Protein AF-A0A7S2QDA2-F1 (afdb_monomer_lite)

Structure (mmCIF, N/CA/C/O backbone):
data_AF-A0A7S2QDA2-F1
#
_entry.id   AF-A0A7S2QDA2-F1
#
loop_
_atom_site.group_PDB
_atom_site.id
_atom_site.type_symbol
_atom_site.label_atom_id
_atom_site.label_alt_id
_atom_site.label_comp_id
_atom_site.label_asym_id
_atom_site.label_entity_id
_atom_site.label_seq_id
_atom_site.pdbx_PDB_ins_code
_atom_site.Cartn_x
_atom_site.Cartn_y
_atom_site.Cartn_z
_atom_site.occupancy
_atom_site.B_iso_or_equiv
_atom_site.auth_seq_id
_atom_site.auth_comp_id
_atom_site.auth_asym_id
_atom_site.auth_atom_id
_atom_site.pdbx_PDB_model_num
ATOM 1 N N . ARG A 1 1 ? 34.054 18.603 -38.030 1.00 47.03 1 ARG A N 1
ATOM 2 C CA . ARG A 1 1 ? 33.113 19.310 -37.121 1.00 47.03 1 ARG A CA 1
ATOM 3 C C . ARG A 1 1 ? 31.667 19.109 -37.572 1.00 47.03 1 ARG A C 1
ATOM 5 O O . ARG A 1 1 ? 30.880 18.677 -36.747 1.00 47.03 1 ARG A O 1
ATOM 12 N N . GLU A 1 2 ? 31.343 19.300 -38.853 1.00 44.47 2 GLU A N 1
ATOM 13 C CA . GLU A 1 2 ? 29.980 19.136 -39.406 1.00 44.47 2 GLU A CA 1
ATOM 14 C C . GLU A 1 2 ? 29.338 17.766 -39.117 1.00 44.47 2 GLU A C 1
ATOM 16 O O . GLU A 1 2 ? 28.218 17.726 -38.621 1.00 44.47 2 GLU A O 1
ATOM 21 N N . ALA A 1 3 ? 30.071 16.656 -39.277 1.00 38.50 3 ALA A N 1
ATOM 22 C CA . ALA A 1 3 ? 29.566 15.312 -38.950 1.00 38.50 3 ALA A CA 1
ATOM 23 C C . ALA A 1 3 ? 29.059 15.155 -37.496 1.00 38.50 3 ALA A C 1
ATOM 25 O O . ALA A 1 3 ? 28.155 14.369 -37.241 1.00 38.50 3 ALA A O 1
ATOM 26 N N . CYS A 1 4 ? 29.596 15.926 -36.542 1.00 41.22 4 CYS A N 1
ATOM 27 C CA . CYS A 1 4 ? 29.153 15.895 -35.143 1.00 41.22 4 CYS A CA 1
ATOM 28 C C . CYS A 1 4 ? 27.865 16.719 -34.921 1.00 41.22 4 CYS A C 1
ATOM 30 O O . CYS A 1 4 ? 27.084 16.422 -34.022 1.00 41.22 4 CYS A O 1
ATOM 32 N N . GLY A 1 5 ? 27.617 17.728 -35.765 1.00 39.97 5 GLY A N 1
ATOM 33 C CA . GLY A 1 5 ? 26.364 18.488 -35.773 1.00 39.97 5 GLY A CA 1
ATOM 34 C C . GLY A 1 5 ? 25.197 17.670 -36.326 1.00 39.97 5 GLY A C 1
ATOM 35 O O . GLY A 1 5 ? 24.131 17.656 -35.719 1.00 39.97 5 GLY A O 1
ATOM 36 N N . VAL A 1 6 ? 25.430 16.919 -37.410 1.00 43.25 6 VAL A N 1
ATOM 37 C CA . VAL A 1 6 ? 24.419 16.027 -38.006 1.00 43.25 6 VAL A CA 1
ATOM 38 C C . VAL A 1 6 ? 24.000 14.933 -37.019 1.00 43.25 6 VAL A C 1
ATOM 40 O O . VAL A 1 6 ? 22.810 14.725 -36.827 1.00 43.25 6 VAL A O 1
ATOM 43 N N . VAL A 1 7 ? 24.951 14.297 -36.320 1.00 42.03 7 VAL A N 1
ATOM 44 C CA . VAL A 1 7 ? 24.638 13.277 -35.298 1.00 42.03 7 VAL A CA 1
ATOM 45 C C . VAL A 1 7 ? 23.839 13.858 -34.124 1.00 42.03 7 VAL A C 1
ATOM 47 O O . VAL A 1 7 ? 22.925 13.192 -33.642 1.00 42.03 7 VAL A O 1
ATOM 50 N N . ARG A 1 8 ? 24.124 15.096 -33.687 1.00 45.19 8 ARG A N 1
ATOM 51 C CA . ARG A 1 8 ? 23.300 15.786 -32.677 1.00 45.19 8 ARG A CA 1
ATOM 52 C C . ARG A 1 8 ? 21.882 16.042 -33.179 1.00 45.19 8 ARG A C 1
ATOM 54 O O . ARG A 1 8 ? 20.952 15.558 -32.555 1.00 45.19 8 ARG A O 1
ATOM 61 N N . GLN A 1 9 ? 21.712 16.675 -34.342 1.00 42.31 9 GLN A N 1
ATOM 62 C CA . GLN A 1 9 ? 20.375 16.917 -34.901 1.00 42.31 9 GLN A CA 1
ATOM 63 C C . GLN A 1 9 ? 19.578 15.623 -35.114 1.00 42.31 9 GLN A C 1
ATOM 65 O O . GLN A 1 9 ? 18.386 15.593 -34.826 1.00 42.31 9 GLN A O 1
ATOM 70 N N . SER A 1 10 ? 20.212 14.540 -35.577 1.00 40.84 10 SER A N 1
ATOM 71 C CA . SER A 1 10 ? 19.545 13.238 -35.702 1.00 40.84 10 SER A CA 1
ATOM 72 C C . SER A 1 10 ? 19.107 12.675 -34.350 1.00 40.84 10 SER A C 1
ATOM 74 O O . SER A 1 10 ? 18.025 12.104 -34.263 1.00 40.84 10 SER A O 1
ATOM 76 N N . ARG A 1 11 ? 19.912 12.849 -33.295 1.00 45.03 11 ARG A N 1
ATOM 77 C CA . ARG A 1 11 ? 19.558 12.440 -31.931 1.00 45.03 11 ARG A CA 1
ATOM 78 C C . ARG A 1 11 ? 18.408 13.282 -31.372 1.00 45.03 11 ARG A C 1
ATOM 80 O O . ARG A 1 11 ? 17.447 12.703 -30.886 1.00 45.03 11 ARG A O 1
ATOM 87 N N . ASP A 1 12 ? 18.472 14.605 -31.495 1.00 47.41 12 ASP A N 1
ATOM 88 C CA . ASP A 1 12 ? 17.445 15.518 -30.979 1.00 47.41 12 ASP A CA 1
ATOM 89 C C . ASP A 1 12 ? 16.082 15.254 -31.662 1.00 47.41 12 ASP A C 1
ATOM 91 O O . ASP A 1 12 ? 15.042 15.208 -31.009 1.00 47.41 12 ASP A O 1
ATOM 95 N N . VAL A 1 13 ? 16.081 14.986 -32.977 1.00 49.34 13 VAL A N 1
ATOM 96 C CA . VAL A 1 13 ? 14.873 14.597 -33.732 1.00 49.34 13 VAL A CA 1
ATOM 97 C C . VAL A 1 13 ? 14.333 13.230 -33.294 1.00 49.34 13 VAL A C 1
ATOM 99 O O . VAL A 1 13 ? 13.116 13.060 -33.213 1.00 49.34 13 VAL A O 1
ATOM 102 N N . LEU A 1 14 ? 15.203 12.263 -32.982 1.00 44.19 14 LEU A N 1
ATOM 103 C CA . LEU A 1 14 ? 14.794 10.956 -32.453 1.00 44.19 14 LEU A CA 1
ATOM 104 C C . LEU A 1 14 ? 14.222 11.055 -31.030 1.00 44.19 14 LEU A C 1
ATOM 106 O O . LEU A 1 14 ? 13.221 10.403 -30.750 1.00 44.19 14 LEU A O 1
ATOM 110 N N . GLU A 1 15 ? 14.801 11.884 -30.157 1.00 46.81 15 GLU A N 1
ATOM 111 C CA . GLU A 1 15 ? 14.278 12.139 -28.806 1.00 46.81 15 GLU A CA 1
ATOM 112 C C . GLU A 1 15 ? 12.893 12.809 -28.856 1.00 46.81 15 GLU A C 1
ATOM 114 O O . GLU A 1 15 ? 11.975 12.377 -28.157 1.00 46.81 15 GLU A O 1
ATOM 119 N N . VAL A 1 16 ? 12.695 13.795 -29.741 1.00 51.66 16 VAL A N 1
ATOM 120 C CA . VAL A 1 16 ? 11.381 14.432 -29.950 1.00 51.66 16 VAL A CA 1
ATOM 121 C C . VAL A 1 16 ? 10.356 13.436 -30.504 1.00 51.66 16 VAL A C 1
ATOM 123 O O . VAL A 1 16 ? 9.250 13.348 -29.972 1.00 51.66 16 VAL A O 1
ATOM 126 N N . ALA A 1 17 ? 10.714 12.644 -31.522 1.00 41.62 17 ALA A N 1
ATOM 127 C CA . ALA A 1 17 ? 9.812 11.651 -32.109 1.00 41.62 17 ALA A CA 1
ATOM 128 C C . ALA A 1 17 ? 9.430 10.537 -31.115 1.00 41.62 17 ALA A C 1
ATOM 130 O O . ALA A 1 17 ? 8.267 10.137 -31.056 1.00 41.62 17 ALA A O 1
ATOM 131 N N . ALA A 1 18 ? 10.380 10.072 -30.295 1.00 44.12 18 ALA A N 1
ATOM 132 C CA . ALA A 1 18 ? 10.108 9.138 -29.205 1.00 44.12 18 ALA A CA 1
ATOM 133 C C . ALA A 1 18 ? 9.178 9.761 -28.150 1.00 44.12 18 ALA A C 1
ATOM 135 O O . ALA A 1 18 ? 8.231 9.113 -27.710 1.00 44.12 18 ALA A O 1
ATOM 136 N N . GLY A 1 19 ? 9.383 11.037 -27.802 1.00 43.41 19 GLY A N 1
ATOM 137 C CA . GLY A 1 19 ? 8.509 11.780 -26.893 1.00 43.41 19 GLY A CA 1
ATOM 138 C C . GLY A 1 19 ? 7.074 11.946 -27.409 1.00 43.41 19 GLY A C 1
ATOM 139 O O . GLY A 1 19 ? 6.130 11.846 -26.626 1.00 43.41 19 GLY A O 1
ATOM 140 N N . GLU A 1 20 ? 6.872 12.164 -28.711 1.00 47.00 20 GLU A N 1
ATOM 141 C CA . GLU A 1 20 ? 5.525 12.227 -29.301 1.00 47.00 20 GLU A CA 1
ATOM 142 C C . GLU A 1 20 ? 4.856 10.849 -29.386 1.00 47.00 20 GLU A C 1
ATOM 144 O O . GLU A 1 20 ? 3.673 10.728 -29.066 1.00 47.00 20 GLU A O 1
ATOM 149 N N . LEU A 1 21 ? 5.607 9.792 -29.718 1.00 45.00 21 LEU A N 1
ATOM 150 C CA . LEU A 1 21 ? 5.112 8.411 -29.677 1.00 45.00 21 LEU A CA 1
ATOM 151 C C . LEU A 1 21 ? 4.727 7.981 -28.251 1.00 45.00 21 LEU A C 1
ATOM 153 O O . LEU A 1 21 ? 3.667 7.384 -28.067 1.00 45.00 21 LEU A O 1
ATOM 157 N N . ALA A 1 22 ? 5.521 8.343 -27.240 1.00 48.03 22 ALA A N 1
ATOM 158 C CA . ALA A 1 22 ? 5.225 8.098 -25.829 1.00 48.03 22 ALA A CA 1
ATOM 159 C C . ALA A 1 22 ? 3.963 8.841 -25.357 1.00 48.03 22 ALA A C 1
ATOM 161 O O . ALA A 1 22 ? 3.112 8.251 -24.688 1.00 48.03 22 ALA A O 1
ATOM 162 N N . LYS A 1 23 ? 3.780 10.106 -25.766 1.00 46.78 23 LYS A N 1
ATOM 163 C CA . LYS A 1 23 ? 2.542 10.870 -25.517 1.00 46.78 23 LYS A CA 1
ATOM 164 C C . LYS A 1 23 ? 1.334 10.240 -26.211 1.00 46.78 23 LYS A C 1
ATOM 166 O O . LYS A 1 23 ? 0.280 10.120 -25.593 1.00 46.78 23 LYS A O 1
ATOM 171 N N . GLY A 1 24 ? 1.486 9.803 -27.462 1.00 42.00 24 GLY A N 1
ATOM 172 C CA . GLY A 1 24 ? 0.439 9.117 -28.220 1.00 42.00 24 GLY A CA 1
ATOM 173 C C . GLY A 1 24 ? 0.021 7.797 -27.569 1.00 42.00 24 GLY A C 1
ATOM 174 O O . GLY A 1 24 ? -1.163 7.581 -27.326 1.00 42.00 24 GLY A O 1
ATOM 175 N N . ALA A 1 25 ? 0.985 6.951 -27.208 1.00 47.69 25 ALA A N 1
ATOM 176 C CA . ALA A 1 25 ? 0.740 5.688 -26.515 1.00 47.69 25 ALA A CA 1
ATOM 177 C C . ALA A 1 25 ? 0.133 5.895 -25.117 1.00 47.69 25 ALA A C 1
ATOM 179 O O . ALA A 1 25 ? -0.832 5.219 -24.771 1.00 47.69 25 ALA A O 1
ATOM 180 N N . THR A 1 26 ? 0.616 6.879 -24.349 1.00 45.94 26 THR A N 1
ATOM 181 C CA . THR A 1 26 ? 0.016 7.266 -23.060 1.00 45.94 26 THR A CA 1
ATOM 182 C C . THR A 1 26 ? -1.425 7.746 -23.236 1.00 45.94 26 THR A C 1
ATOM 184 O O . THR A 1 26 ? -2.301 7.332 -22.482 1.00 45.94 26 THR A O 1
ATOM 187 N N . SER A 1 27 ? -1.710 8.557 -24.259 1.00 46.69 27 SER A N 1
ATOM 188 C CA . SER A 1 27 ? -3.068 9.021 -24.565 1.00 46.69 27 SER A CA 1
ATOM 189 C C . SER A 1 27 ? -3.994 7.873 -24.980 1.00 46.69 27 SER A C 1
ATOM 191 O O . SER A 1 27 ? -5.127 7.813 -24.510 1.00 46.69 27 SER A O 1
ATOM 193 N N . VAL A 1 28 ? -3.516 6.920 -25.789 1.00 46.09 28 VAL A N 1
ATOM 194 C CA . VAL A 1 28 ? -4.271 5.711 -26.170 1.00 46.09 28 VAL A CA 1
ATOM 195 C C . VAL A 1 28 ? -4.522 4.805 -24.960 1.00 46.09 28 VAL A C 1
ATOM 197 O O . VAL A 1 28 ? -5.645 4.336 -24.790 1.00 46.09 28 VAL A O 1
ATOM 200 N N . ALA A 1 29 ? -3.533 4.613 -24.083 1.00 48.75 29 ALA A N 1
ATOM 201 C CA . ALA A 1 29 ? -3.694 3.861 -22.839 1.00 48.75 29 ALA A CA 1
ATOM 202 C C . ALA A 1 29 ? -4.694 4.538 -21.883 1.00 48.75 29 ALA A C 1
ATOM 204 O O . ALA A 1 29 ? -5.545 3.864 -21.309 1.00 48.75 29 ALA A O 1
ATOM 205 N N . GLN A 1 30 ? -4.665 5.870 -21.772 1.00 47.03 30 GLN A N 1
ATOM 206 C CA . GLN A 1 30 ? -5.647 6.647 -21.008 1.00 47.03 30 GLN A CA 1
ATOM 207 C C . GLN A 1 30 ? -7.056 6.576 -21.621 1.00 47.03 30 GLN A C 1
ATOM 209 O O . GLN A 1 30 ? -8.030 6.463 -20.885 1.00 47.03 30 GLN A O 1
ATOM 214 N N . LEU A 1 31 ? -7.187 6.587 -22.952 1.00 43.34 31 LEU A N 1
ATOM 215 C CA . LEU A 1 31 ? -8.464 6.414 -23.662 1.00 43.34 31 LEU A CA 1
ATOM 216 C C . LEU A 1 31 ? -9.030 4.991 -23.546 1.00 43.34 31 LEU A C 1
ATOM 218 O O . LEU A 1 31 ? -10.250 4.826 -23.540 1.00 43.34 31 LEU A O 1
ATOM 222 N N . ALA A 1 32 ? -8.168 3.978 -23.436 1.00 41.44 32 ALA A N 1
ATOM 223 C CA . ALA A 1 32 ? -8.565 2.609 -23.121 1.00 41.44 32 ALA A CA 1
ATOM 224 C C . ALA A 1 32 ? -9.021 2.489 -21.653 1.00 41.44 32 ALA A C 1
ATOM 226 O O . ALA A 1 32 ? -10.131 2.029 -21.397 1.00 41.44 32 ALA A O 1
ATOM 227 N N . ALA A 1 33 ? -8.230 3.010 -20.708 1.00 40.22 33 ALA A N 1
ATOM 228 C CA . ALA A 1 33 ? -8.544 3.034 -19.274 1.00 40.22 33 ALA A CA 1
ATOM 229 C C . ALA A 1 33 ? -9.731 3.948 -18.898 1.00 40.22 33 ALA A C 1
ATOM 231 O O . ALA A 1 33 ? -10.261 3.856 -17.797 1.00 40.22 33 ALA A O 1
ATOM 232 N N . ALA A 1 34 ? -10.173 4.834 -19.796 1.00 40.31 34 ALA A N 1
ATOM 233 C CA . ALA A 1 34 ? -11.379 5.646 -19.617 1.00 40.31 34 ALA A CA 1
ATOM 234 C C . ALA A 1 34 ? -12.679 4.922 -20.026 1.00 40.31 34 ALA A C 1
ATOM 236 O O . ALA A 1 34 ? -13.766 5.443 -19.776 1.00 40.31 34 ALA A O 1
ATOM 237 N N . LYS A 1 35 ? -12.588 3.756 -20.682 1.00 38.72 35 LYS A N 1
ATOM 238 C CA . LYS A 1 35 ? -13.747 2.932 -21.082 1.00 38.72 35 LYS A CA 1
ATOM 239 C C . LYS A 1 35 ? -14.002 1.729 -20.179 1.00 38.72 35 LYS A C 1
ATOM 241 O O . LYS A 1 35 ? -15.100 1.188 -20.225 1.00 38.72 35 LYS A O 1
ATOM 246 N N . ASP A 1 36 ? -13.005 1.339 -19.400 1.00 40.16 36 ASP A N 1
ATOM 247 C CA . ASP A 1 36 ? -13.049 0.251 -18.430 1.00 40.16 36 ASP A CA 1
ATOM 248 C C . ASP A 1 36 ? -12.462 0.839 -17.132 1.00 40.16 36 ASP A C 1
ATOM 250 O O . ASP A 1 36 ? -11.249 1.077 -17.097 1.00 40.16 36 ASP A O 1
ATOM 254 N N . PRO A 1 37 ? -13.275 1.207 -16.114 1.00 40.31 37 PRO A N 1
ATOM 255 C CA . PRO A 1 37 ? -12.730 1.705 -14.850 1.00 40.31 37 PRO A CA 1
ATOM 256 C C . PRO A 1 37 ? -11.805 0.619 -14.313 1.00 40.31 37 PRO A C 1
ATOM 258 O O . PRO A 1 37 ? -12.241 -0.517 -14.272 1.00 40.31 37 PRO A O 1
ATOM 261 N N . ILE A 1 38 ? -10.550 0.938 -13.971 1.00 50.84 38 ILE A N 1
ATOM 262 C CA . ILE A 1 38 ? -9.452 -0.042 -13.832 1.00 50.84 38 ILE A CA 1
ATOM 263 C C . ILE A 1 38 ? -9.875 -1.242 -12.955 1.00 50.84 38 ILE A C 1
ATOM 265 O O . ILE A 1 38 ? -9.796 -1.208 -11.726 1.00 50.84 38 ILE A O 1
ATOM 269 N N . ALA A 1 39 ? -10.369 -2.298 -13.620 1.00 43.38 39 ALA A N 1
ATOM 270 C CA . ALA A 1 39 ? -11.356 -3.239 -13.061 1.00 43.38 39 ALA A CA 1
ATOM 271 C C . ALA A 1 39 ? -10.704 -4.386 -12.286 1.00 43.38 39 ALA A C 1
ATOM 273 O O . ALA A 1 39 ? -11.070 -5.548 -12.398 1.00 43.38 39 ALA A O 1
ATOM 274 N N . TRP A 1 40 ? -9.646 -4.041 -11.567 1.00 58.22 40 TRP A N 1
ATOM 275 C CA . TRP A 1 40 ? -9.089 -4.841 -10.492 1.00 58.22 40 TRP A CA 1
ATOM 276 C C . TRP A 1 40 ? -9.109 -4.068 -9.159 1.00 58.22 40 TRP A C 1
ATOM 278 O O . TRP A 1 40 ? -8.966 -4.670 -8.105 1.00 58.22 40 TRP A O 1
ATOM 288 N N . LEU A 1 41 ? -9.349 -2.745 -9.171 1.00 46.25 41 LEU A N 1
ATOM 289 C CA . LEU A 1 41 ? -9.654 -1.950 -7.968 1.00 46.25 41 LEU A CA 1
ATOM 290 C C . LEU A 1 41 ? -11.049 -2.229 -7.420 1.00 46.25 41 LEU A C 1
ATOM 292 O O . LEU A 1 41 ? -11.222 -2.364 -6.210 1.00 46.25 41 LEU A O 1
ATOM 296 N N . ALA A 1 42 ? -12.031 -2.306 -8.319 1.00 41.34 42 ALA A N 1
ATOM 297 C CA . ALA A 1 42 ? -13.211 -3.096 -8.043 1.00 41.34 42 ALA A CA 1
ATOM 298 C C . ALA A 1 42 ? -12.720 -4.544 -7.996 1.00 41.34 42 ALA A C 1
ATOM 300 O O . ALA A 1 42 ? -12.276 -5.078 -9.014 1.00 41.34 42 ALA A O 1
ATOM 301 N N . GLY A 1 43 ? -12.752 -5.154 -6.811 1.00 44.72 43 GLY A N 1
ATOM 302 C CA . GLY A 1 43 ? -12.981 -6.587 -6.801 1.00 44.72 43 GLY A CA 1
ATOM 303 C C . GLY A 1 43 ? -14.338 -6.781 -7.463 1.00 44.72 43 GLY A C 1
ATOM 304 O O . GLY A 1 43 ? -15.283 -6.087 -7.092 1.00 44.72 43 GLY A O 1
ATOM 305 N N . ASP A 1 44 ? -14.417 -7.648 -8.468 1.00 39.34 44 ASP A N 1
ATOM 306 C CA . ASP A 1 44 ? -15.713 -8.143 -8.912 1.00 39.34 44 ASP A CA 1
ATOM 307 C C . ASP A 1 44 ? -16.314 -8.851 -7.680 1.00 39.34 44 ASP A C 1
ATOM 309 O O . ASP A 1 44 ? -15.868 -9.932 -7.300 1.00 39.34 44 ASP A O 1
ATOM 313 N N . ASP A 1 45 ? -17.238 -8.176 -6.983 1.00 34.94 45 ASP A N 1
ATOM 314 C CA . ASP A 1 45 ? -17.888 -8.623 -5.735 1.00 34.94 45 ASP A CA 1
ATOM 315 C C . ASP A 1 45 ? -18.928 -9.737 -6.006 1.00 34.94 45 ASP A C 1
ATOM 317 O O . ASP A 1 45 ? -19.955 -9.848 -5.335 1.00 34.94 45 ASP A O 1
ATOM 321 N N . GLU A 1 46 ? -18.669 -10.571 -7.013 1.00 37.06 46 GLU A N 1
ATOM 322 C CA . GLU A 1 46 ? -19.402 -11.804 -7.251 1.00 37.06 46 GLU A CA 1
ATOM 323 C C . GLU A 1 46 ? -18.808 -12.871 -6.319 1.00 37.06 46 GLU A C 1
ATOM 325 O O . GLU A 1 46 ? -17.685 -13.343 -6.502 1.00 37.06 46 GLU A O 1
ATOM 330 N N . GLU A 1 47 ? -19.578 -13.256 -5.294 1.00 34.66 47 GLU A N 1
ATOM 331 C CA . GLU A 1 47 ? -19.338 -14.440 -4.447 1.00 34.66 47 GLU A CA 1
ATOM 332 C C . GLU A 1 47 ? -19.550 -15.758 -5.234 1.00 34.66 47 GLU A C 1
ATOM 334 O O . GLU A 1 47 ? -20.013 -16.761 -4.690 1.00 34.66 47 GLU A O 1
ATOM 339 N N . ASP A 1 48 ? -19.208 -15.763 -6.523 1.00 34.34 48 ASP A N 1
ATOM 340 C CA . ASP A 1 48 ? -19.278 -16.920 -7.401 1.00 34.34 48 ASP A CA 1
ATOM 341 C C . ASP A 1 48 ? -17.996 -17.749 -7.236 1.00 34.34 48 ASP A C 1
ATOM 343 O O . ASP A 1 48 ? -17.034 -17.653 -8.001 1.00 34.34 48 ASP A O 1
ATOM 347 N N . ASP A 1 49 ? -18.024 -18.641 -6.239 1.00 38.25 49 ASP A N 1
ATOM 348 C CA . ASP A 1 49 ? -17.068 -19.752 -6.071 1.00 38.25 49 ASP A CA 1
ATOM 349 C C . ASP A 1 49 ? -17.044 -20.725 -7.288 1.00 38.25 49 ASP A C 1
ATOM 351 O O . ASP A 1 49 ? -16.246 -21.662 -7.319 1.00 38.25 49 ASP A O 1
ATOM 355 N N . ASP A 1 50 ? -17.866 -20.473 -8.316 1.00 40.47 50 ASP A N 1
ATOM 356 C CA . ASP A 1 50 ? -17.924 -21.160 -9.609 1.00 40.47 50 ASP A CA 1
ATOM 357 C C . ASP A 1 50 ? -17.824 -20.159 -10.799 1.00 40.47 50 ASP A C 1
ATOM 359 O O . ASP A 1 50 ? -18.744 -20.052 -11.611 1.00 40.47 50 ASP A O 1
ATOM 363 N N . GLU A 1 51 ? -16.693 -19.444 -10.963 1.00 49.25 51 GLU A N 1
ATOM 364 C CA . GLU A 1 51 ? -16.367 -18.747 -12.233 1.00 49.25 51 GLU A CA 1
ATOM 365 C C . GLU A 1 51 ? -16.392 -19.762 -13.402 1.00 49.25 51 GLU A C 1
ATOM 367 O O . GLU A 1 51 ? -15.412 -20.501 -13.617 1.00 49.25 51 GLU A O 1
ATOM 372 N N . ASP A 1 52 ? -17.501 -19.748 -14.154 1.00 47.94 52 ASP A N 1
ATOM 373 C CA . ASP A 1 52 ? -17.871 -20.670 -15.235 1.00 47.94 52 ASP A CA 1
ATOM 374 C C . ASP A 1 52 ? -16.645 -21.070 -16.077 1.00 47.94 52 ASP A C 1
ATOM 376 O O . ASP A 1 52 ? -16.047 -20.264 -16.795 1.00 47.94 52 ASP A O 1
ATOM 380 N N . VAL A 1 53 ? -16.194 -22.321 -15.920 1.00 50.75 53 VAL A N 1
ATOM 381 C CA . VAL A 1 53 ? -14.844 -22.765 -16.335 1.00 50.75 53 VAL A CA 1
ATOM 382 C C . VAL A 1 53 ? -14.651 -22.718 -17.857 1.00 50.75 53 VAL A C 1
ATOM 384 O O . VAL A 1 53 ? -13.516 -22.654 -18.338 1.00 50.75 53 VAL A O 1
ATOM 387 N N . ASP A 1 54 ? -15.757 -22.711 -18.604 1.00 53.88 54 ASP A N 1
ATOM 388 C CA . ASP A 1 54 ? -15.799 -22.595 -20.061 1.00 53.88 54 ASP A CA 1
ATOM 389 C C . ASP A 1 54 ? -16.185 -21.174 -20.548 1.00 53.88 54 ASP A C 1
ATOM 391 O O . ASP A 1 54 ? -16.424 -20.971 -21.744 1.00 53.88 54 ASP A O 1
ATOM 395 N N . ALA A 1 55 ? -16.192 -20.161 -19.666 1.00 61.09 55 ALA A N 1
ATOM 396 C CA . ALA A 1 55 ? -16.367 -18.762 -20.052 1.00 61.09 55 ALA A CA 1
ATOM 397 C C . ALA A 1 55 ? -15.300 -18.335 -21.087 1.00 61.09 55 ALA A C 1
ATOM 399 O O . ALA A 1 55 ? -14.100 -18.570 -20.896 1.00 61.09 55 ALA A O 1
ATOM 400 N N . PRO A 1 56 ? -15.692 -17.694 -22.207 1.00 65.12 56 PRO A N 1
ATOM 401 C CA . PRO A 1 56 ? -14.753 -17.356 -23.269 1.00 65.12 56 PRO A CA 1
ATOM 402 C C . PRO A 1 56 ? -13.727 -16.321 -22.791 1.00 65.12 56 PRO A C 1
ATOM 404 O O . PRO A 1 56 ? -14.094 -15.257 -22.286 1.00 65.12 56 PRO A O 1
ATOM 407 N N . ARG A 1 57 ? -12.434 -16.615 -23.005 1.00 69.00 57 ARG A N 1
ATOM 408 C CA . ARG A 1 57 ? -11.318 -15.709 -22.676 1.00 69.00 57 ARG A CA 1
ATOM 409 C C . ARG A 1 57 ? -11.607 -14.309 -23.255 1.00 69.00 57 ARG A C 1
ATOM 411 O O . ARG A 1 57 ? -11.912 -14.217 -24.450 1.00 69.00 57 ARG A O 1
ATOM 418 N N . PRO A 1 58 ? -11.494 -13.224 -22.461 1.00 73.31 58 PRO A N 1
ATOM 419 C CA . PRO A 1 58 ? -11.652 -11.866 -22.977 1.00 73.31 58 PRO A CA 1
ATOM 420 C C . PRO A 1 58 ? -10.637 -11.589 -24.100 1.00 73.31 58 PRO A C 1
ATOM 422 O O . PRO A 1 58 ? -9.577 -12.226 -24.142 1.00 73.31 58 PRO A O 1
ATOM 425 N N . PRO A 1 59 ? -10.919 -10.644 -25.017 1.00 74.00 59 PRO A N 1
ATOM 426 C CA . PRO A 1 59 ? -9.954 -10.260 -26.041 1.00 74.00 59 PRO A CA 1
ATOM 427 C C . PRO A 1 59 ? -8.627 -9.850 -25.390 1.00 74.00 59 PRO A C 1
ATOM 429 O O . PRO A 1 59 ? -8.619 -9.203 -24.341 1.00 74.00 59 PRO A O 1
ATOM 432 N N . ALA A 1 60 ? -7.510 -10.238 -26.011 1.00 70.62 60 ALA A N 1
ATOM 433 C CA . ALA A 1 60 ? -6.184 -9.913 -25.497 1.00 70.62 60 ALA A CA 1
ATOM 434 C C . ALA A 1 60 ? -6.046 -8.385 -25.324 1.00 70.62 60 ALA A C 1
ATOM 436 O O . ALA A 1 60 ? -6.402 -7.641 -26.248 1.00 70.62 60 ALA A O 1
ATOM 437 N N . PRO A 1 61 ? -5.565 -7.903 -24.164 1.00 77.50 61 PRO A N 1
ATOM 438 C CA . PRO A 1 61 ? -5.449 -6.474 -23.912 1.00 77.50 61 PRO A CA 1
ATOM 439 C C . PRO A 1 61 ? -4.429 -5.845 -24.869 1.00 77.50 61 PRO A C 1
ATOM 441 O O . PRO A 1 61 ? -3.453 -6.478 -25.276 1.00 77.50 61 PRO A O 1
ATOM 444 N N . LEU A 1 62 ? -4.664 -4.587 -25.251 1.00 79.00 62 LEU A N 1
ATOM 445 C CA . LEU A 1 62 ? -3.795 -3.875 -26.187 1.00 79.00 62 LEU A CA 1
ATOM 446 C C . LEU A 1 62 ? -2.415 -3.654 -25.555 1.00 79.00 62 LEU A C 1
ATOM 448 O O . LEU A 1 62 ? -2.294 -2.872 -24.614 1.00 79.00 62 LEU A O 1
ATOM 452 N N . ALA A 1 63 ? -1.394 -4.320 -26.097 1.00 81.25 63 ALA A N 1
ATOM 453 C CA . ALA A 1 63 ? -0.033 -4.266 -25.577 1.00 81.25 63 ALA A CA 1
ATOM 454 C C . ALA A 1 63 ? 0.526 -2.830 -25.550 1.00 81.25 63 ALA A C 1
ATOM 456 O O . ALA A 1 63 ? 0.566 -2.139 -26.573 1.00 81.25 63 ALA A O 1
ATOM 457 N N . VAL A 1 64 ? 0.990 -2.398 -24.377 1.00 83.25 64 VAL A N 1
ATOM 458 C CA . VAL A 1 64 ? 1.680 -1.122 -24.160 1.00 83.25 64 VAL A CA 1
ATOM 459 C C . VAL A 1 64 ? 3.194 -1.370 -24.201 1.00 83.25 64 VAL A C 1
ATOM 461 O O . VAL A 1 64 ? 3.716 -2.043 -23.309 1.00 83.25 64 VAL A O 1
ATOM 464 N N . PRO A 1 65 ? 3.920 -0.851 -25.213 1.00 79.38 65 PRO A N 1
ATOM 465 C CA . PRO A 1 65 ? 5.346 -1.111 -25.369 1.00 79.38 65 PRO A CA 1
ATOM 466 C C . PRO A 1 65 ? 6.168 -0.270 -24.388 1.00 79.38 65 PRO A C 1
ATOM 468 O O . PRO A 1 65 ? 5.910 0.919 -24.202 1.00 79.38 65 PRO A O 1
ATOM 471 N N . LEU A 1 66 ? 7.236 -0.849 -23.836 1.00 83.25 66 LEU A N 1
ATOM 472 C CA . LEU A 1 66 ? 8.090 -0.183 -22.839 1.00 83.25 66 LEU A CA 1
ATOM 473 C C . LEU A 1 66 ? 8.743 1.116 -23.334 1.00 83.25 66 LEU A C 1
ATOM 475 O O . LEU A 1 66 ? 9.005 2.010 -22.537 1.00 83.25 66 LEU A O 1
ATOM 479 N N . ALA A 1 67 ? 8.947 1.264 -24.646 1.00 80.44 67 ALA A N 1
ATOM 480 C CA . ALA A 1 67 ? 9.468 2.489 -25.258 1.00 80.44 67 ALA A CA 1
ATOM 481 C C . ALA A 1 67 ? 8.526 3.708 -25.125 1.00 80.44 67 ALA A C 1
ATOM 483 O O . ALA A 1 67 ? 8.952 4.834 -25.370 1.00 80.44 67 ALA A O 1
ATOM 484 N N . ALA A 1 68 ? 7.258 3.499 -24.751 1.00 78.31 68 ALA A N 1
ATOM 485 C CA . ALA A 1 68 ? 6.315 4.571 -24.436 1.00 78.31 68 ALA A CA 1
ATOM 486 C C . ALA A 1 68 ? 6.440 5.101 -22.996 1.00 78.31 68 ALA A C 1
ATOM 488 O O . ALA A 1 68 ? 5.836 6.122 -22.672 1.00 78.31 68 ALA A O 1
ATOM 489 N N . LEU A 1 69 ? 7.174 4.402 -22.128 1.00 85.88 69 LEU A N 1
ATOM 490 C CA . LEU A 1 69 ? 7.279 4.715 -20.707 1.00 85.88 69 LEU A CA 1
ATOM 491 C C . LEU A 1 69 ? 8.475 5.635 -20.436 1.00 85.88 69 LEU A C 1
ATOM 493 O O . LEU A 1 69 ? 9.540 5.475 -21.031 1.00 85.88 69 LEU A O 1
ATOM 497 N N . GLN A 1 70 ? 8.318 6.590 -19.516 1.00 85.94 70 GLN A N 1
ATOM 498 C CA . GLN A 1 70 ? 9.396 7.499 -19.117 1.00 85.94 70 GLN A CA 1
ATOM 499 C C . GLN A 1 70 ? 10.045 7.030 -17.803 1.00 85.94 70 GLN A C 1
ATOM 501 O O . GLN A 1 70 ? 9.355 6.977 -16.784 1.00 85.94 70 GLN A O 1
ATOM 506 N N . PRO A 1 71 ? 11.353 6.703 -17.788 1.00 88.56 71 PRO A N 1
ATOM 507 C CA . PRO A 1 71 ? 12.074 6.375 -16.559 1.00 88.56 71 PRO A CA 1
ATOM 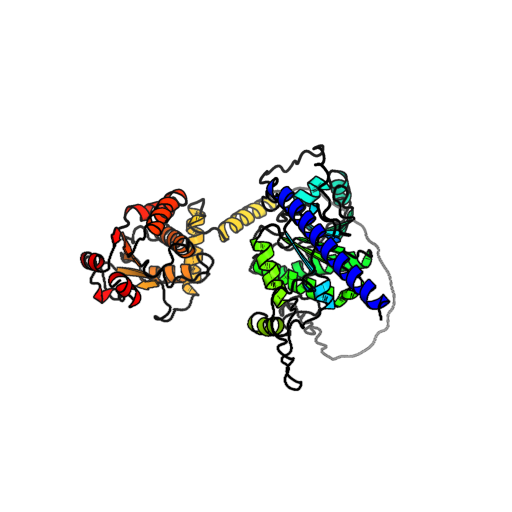508 C C . PRO A 1 71 ? 12.081 7.531 -15.557 1.00 88.56 71 PRO A C 1
ATOM 510 O O . PRO A 1 71 ? 12.218 8.695 -15.935 1.00 88.56 71 PRO A O 1
ATOM 513 N N . TRP A 1 72 ? 12.046 7.208 -14.265 1.00 91.19 72 TRP A N 1
ATOM 514 C CA . TRP A 1 72 ? 12.113 8.176 -13.167 1.00 91.19 72 TRP A CA 1
ATOM 515 C C . TRP A 1 72 ? 13.357 9.073 -13.231 1.00 91.19 72 TRP A C 1
ATOM 517 O O . TRP A 1 72 ? 13.292 10.274 -12.983 1.00 91.19 72 TRP A O 1
ATOM 527 N N . GLY A 1 73 ? 14.500 8.519 -13.646 1.00 80.38 73 GLY A N 1
ATOM 528 C CA . GLY A 1 73 ? 15.721 9.295 -13.871 1.00 80.38 73 GLY A CA 1
ATOM 529 C C . GLY A 1 73 ? 15.623 10.356 -14.980 1.00 80.38 73 GLY A C 1
ATOM 530 O O . GLY A 1 73 ? 16.554 11.144 -15.120 1.00 80.38 73 GLY A O 1
ATOM 531 N N . TRP A 1 74 ? 14.552 10.376 -15.785 1.00 75.12 74 TRP A N 1
ATOM 532 C CA . TRP A 1 74 ? 14.343 11.329 -16.885 1.00 75.12 74 TRP A CA 1
ATOM 533 C C . TRP A 1 74 ? 13.274 12.393 -16.577 1.00 75.12 74 TRP A C 1
ATOM 535 O O . TRP A 1 74 ? 13.186 13.376 -17.310 1.00 75.12 74 TRP A O 1
ATOM 545 N N . THR A 1 75 ? 12.488 12.262 -15.500 1.00 66.06 75 THR A N 1
ATOM 546 C CA . THR A 1 75 ? 11.380 13.184 -15.155 1.00 66.06 75 THR A CA 1
ATOM 547 C C . THR A 1 75 ? 11.839 14.500 -14.505 1.00 66.06 75 THR A C 1
ATOM 549 O O . THR A 1 75 ? 11.135 15.084 -13.681 1.00 66.06 75 THR A O 1
ATOM 552 N N . VAL A 1 76 ? 13.027 14.997 -14.866 1.00 59.47 76 VAL A N 1
ATOM 553 C CA . VAL A 1 76 ? 13.585 16.258 -14.349 1.00 59.47 76 VAL A CA 1
ATOM 554 C C . VAL A 1 76 ? 12.924 17.444 -15.059 1.00 59.47 76 VAL A C 1
ATOM 556 O O . VAL A 1 76 ? 13.458 18.014 -16.010 1.00 59.47 76 VAL A O 1
ATOM 559 N N . ALA A 1 77 ? 11.725 17.798 -14.601 1.00 40.44 77 ALA A N 1
ATOM 560 C CA . ALA A 1 77 ? 11.000 18.985 -15.030 1.00 40.44 77 ALA A CA 1
ATOM 561 C C . ALA A 1 77 ? 11.225 20.137 -14.037 1.00 40.44 77 ALA A C 1
ATOM 563 O O . ALA A 1 77 ? 10.637 20.155 -12.959 1.00 40.44 77 ALA A O 1
ATOM 564 N N . GLY A 1 78 ? 12.042 21.117 -14.430 1.00 40.81 78 GLY A N 1
ATOM 565 C CA . GLY A 1 78 ? 12.220 22.378 -13.704 1.00 40.81 78 GLY A CA 1
ATOM 566 C C . GLY A 1 78 ? 13.678 22.701 -13.383 1.00 40.81 78 GLY A C 1
ATOM 567 O O . GLY A 1 78 ? 14.406 21.870 -12.846 1.00 40.81 78 GLY A O 1
ATOM 568 N N . ASP A 1 79 ? 14.085 23.933 -13.697 1.00 42.69 79 ASP A N 1
ATOM 569 C CA . ASP A 1 79 ? 15.379 24.493 -13.313 1.00 42.69 79 ASP A CA 1
ATOM 570 C C . ASP A 1 79 ? 15.532 24.498 -11.784 1.00 42.69 79 ASP A C 1
ATOM 572 O O . ASP A 1 79 ? 14.951 25.338 -11.094 1.00 42.69 79 ASP A O 1
ATOM 576 N N . ILE A 1 80 ? 16.358 23.601 -11.247 1.00 45.81 80 ILE A N 1
ATOM 577 C CA . ILE A 1 80 ? 16.875 23.717 -9.884 1.00 45.81 80 ILE A CA 1
ATOM 578 C C . ILE A 1 80 ? 18.392 23.622 -9.951 1.00 45.81 80 ILE A C 1
ATOM 580 O O . ILE A 1 80 ? 18.957 22.685 -10.510 1.00 45.81 80 ILE A O 1
ATOM 584 N N . CYS A 1 81 ? 19.036 24.645 -9.395 1.00 40.50 81 CYS A N 1
ATOM 585 C CA . CYS A 1 81 ? 20.479 24.778 -9.307 1.00 40.50 81 CYS A CA 1
ATOM 586 C C . CYS A 1 81 ? 21.122 23.501 -8.755 1.00 40.50 81 CYS A C 1
ATOM 588 O O . CYS A 1 81 ? 20.617 22.944 -7.779 1.00 40.50 81 CYS A O 1
ATOM 590 N N . ASP A 1 82 ? 22.293 23.127 -9.282 1.00 42.44 82 ASP A N 1
ATOM 591 C CA . ASP A 1 82 ? 23.206 22.221 -8.585 1.00 42.44 82 ASP A CA 1
ATOM 592 C C . ASP A 1 82 ? 23.485 22.790 -7.186 1.00 42.44 82 ASP A C 1
ATOM 594 O O . ASP A 1 82 ? 24.315 23.687 -7.000 1.00 42.44 82 ASP A O 1
ATOM 598 N N . GLY A 1 83 ? 22.776 22.266 -6.184 1.00 44.94 83 GLY A N 1
ATOM 599 C CA . GLY A 1 83 ? 23.125 22.405 -4.780 1.00 44.94 83 GLY A CA 1
ATOM 600 C C . GLY A 1 83 ? 24.421 21.641 -4.572 1.00 44.94 83 GLY A C 1
ATOM 601 O O . GLY A 1 83 ? 24.384 20.462 -4.230 1.00 44.94 83 GLY A O 1
ATOM 602 N N . ALA A 1 84 ? 25.540 22.296 -4.893 1.00 49.03 84 ALA A N 1
ATOM 603 C CA . ALA A 1 84 ? 26.848 21.672 -5.023 1.00 49.03 84 ALA A CA 1
ATOM 604 C C . ALA A 1 84 ? 27.152 20.780 -3.814 1.00 49.03 84 ALA A C 1
ATOM 606 O O . ALA A 1 84 ? 27.038 21.240 -2.675 1.00 49.03 84 ALA A O 1
ATOM 607 N N . GLU A 1 85 ? 27.541 19.521 -4.067 1.00 54.00 85 GLU A N 1
ATOM 608 C CA . GLU A 1 85 ? 27.827 18.565 -2.995 1.00 54.00 85 GLU A CA 1
ATOM 609 C C . GLU A 1 85 ? 28.770 19.198 -1.957 1.00 54.00 85 GLU A C 1
ATOM 611 O O . GLU A 1 85 ? 29.890 19.593 -2.312 1.00 54.00 85 GLU A O 1
ATOM 616 N N . PRO A 1 86 ? 28.383 19.272 -0.670 1.00 52.75 86 PRO A N 1
ATOM 617 C CA . PRO A 1 86 ? 29.256 19.835 0.343 1.00 52.75 86 PRO A CA 1
ATOM 618 C C . PRO A 1 86 ? 30.540 19.001 0.462 1.00 52.75 86 PRO A C 1
ATOM 620 O O . PRO A 1 86 ? 30.536 17.761 0.503 1.00 52.75 86 PRO A O 1
ATOM 623 N N . SER A 1 87 ? 31.671 19.704 0.498 1.00 55.38 87 SER A N 1
ATOM 624 C CA . SER A 1 87 ? 32.998 19.108 0.396 1.00 55.38 87 SER A CA 1
ATOM 625 C C . SER A 1 87 ? 33.387 18.334 1.661 1.00 55.38 87 SER A C 1
ATOM 627 O O . SER A 1 87 ? 33.942 18.913 2.586 1.00 55.38 87 SER A O 1
ATOM 629 N N . ALA A 1 88 ? 33.174 17.017 1.623 1.00 57.53 88 ALA A N 1
ATOM 630 C CA . ALA A 1 88 ? 33.868 15.941 2.348 1.00 57.53 88 ALA A CA 1
ATOM 631 C C . ALA A 1 88 ? 33.580 15.632 3.846 1.00 57.53 88 ALA A C 1
ATOM 633 O O . ALA A 1 88 ? 32.801 14.709 4.081 1.00 57.53 88 ALA A O 1
ATOM 634 N N . PRO A 1 89 ? 34.256 16.207 4.867 1.00 48.28 89 PRO A N 1
ATOM 635 C CA . PRO A 1 89 ? 34.666 15.460 6.067 1.00 48.28 89 PRO A CA 1
ATOM 636 C C . PRO A 1 89 ? 33.556 15.164 7.090 1.00 48.28 89 PRO A C 1
ATOM 638 O O . PRO A 1 89 ? 33.827 14.513 8.095 1.00 48.28 89 PRO A O 1
ATOM 641 N N . SER A 1 90 ? 32.327 15.630 6.862 1.00 53.31 90 SER A N 1
ATOM 642 C CA . SER A 1 90 ? 31.186 15.423 7.762 1.00 53.31 90 SER A CA 1
ATOM 643 C C . SER A 1 90 ? 29.894 15.124 6.993 1.00 53.31 90 SER A C 1
ATOM 645 O O . SER A 1 90 ? 28.882 15.801 7.177 1.00 53.31 90 SER A O 1
ATOM 647 N N . ARG A 1 91 ? 29.926 14.133 6.094 1.00 59.50 91 ARG A N 1
ATOM 648 C CA . ARG A 1 91 ? 28.708 13.607 5.455 1.00 59.50 91 ARG A CA 1
ATOM 649 C C . ARG A 1 91 ? 27.915 12.764 6.470 1.00 59.50 91 ARG A C 1
ATOM 651 O O . ARG A 1 91 ? 28.488 11.796 6.973 1.00 59.50 91 ARG A O 1
ATOM 658 N N . PRO A 1 92 ? 26.637 13.072 6.767 1.00 58.66 92 PRO A N 1
ATOM 659 C CA . PRO A 1 92 ? 25.749 12.081 7.365 1.00 58.66 92 PRO A CA 1
ATOM 660 C C . PRO A 1 92 ? 25.580 10.919 6.379 1.00 58.66 92 PRO A C 1
ATOM 662 O O . PRO A 1 92 ? 25.596 11.122 5.161 1.00 58.66 92 PRO A O 1
ATOM 665 N N . SER A 1 93 ? 25.447 9.697 6.885 1.00 71.88 93 SER A N 1
ATOM 666 C CA . SER A 1 93 ? 25.212 8.531 6.043 1.00 71.88 93 SER A CA 1
ATOM 667 C C . SER A 1 93 ? 23.758 8.523 5.555 1.00 71.88 93 SER A C 1
ATOM 669 O O . SER A 1 93 ? 22.810 8.492 6.339 1.00 71.88 93 SER A O 1
ATOM 671 N N . LEU A 1 94 ? 23.586 8.647 4.236 1.00 76.94 94 LEU A N 1
ATOM 672 C CA . LEU A 1 94 ? 22.280 8.735 3.581 1.00 76.94 94 LEU A CA 1
ATOM 673 C C . LEU A 1 94 ? 21.685 7.322 3.419 1.00 76.94 94 LEU A C 1
ATOM 675 O O . LEU A 1 94 ? 22.340 6.489 2.788 1.00 76.94 94 LEU A O 1
ATOM 679 N N . PRO A 1 95 ? 20.444 7.047 3.883 1.00 80.25 95 PRO A N 1
ATOM 680 C CA . PRO A 1 95 ? 19.826 5.717 3.782 1.00 80.25 95 PRO A CA 1
ATOM 681 C C . PRO A 1 95 ? 19.780 5.164 2.349 1.00 80.25 95 PRO A C 1
ATOM 683 O O . PRO A 1 95 ? 19.948 3.955 2.132 1.00 80.25 95 PRO A O 1
ATOM 686 N N . PHE A 1 96 ? 19.577 6.066 1.382 1.00 87.88 96 PHE A N 1
ATOM 687 C CA . PHE A 1 96 ? 19.628 5.819 -0.056 1.00 87.88 96 PHE A CA 1
ATOM 688 C C . PHE A 1 96 ? 20.357 6.984 -0.746 1.00 87.88 96 PHE A C 1
ATOM 690 O O . PHE A 1 96 ? 19.837 8.099 -0.764 1.00 87.88 96 PHE A O 1
ATOM 697 N N . PRO A 1 97 ? 21.563 6.774 -1.305 1.00 88.50 97 PRO A N 1
ATOM 698 C CA . PRO A 1 97 ? 22.252 7.804 -2.074 1.00 88.50 97 PRO A CA 1
ATOM 699 C C . PRO A 1 97 ? 21.630 7.969 -3.470 1.00 88.50 97 PRO A C 1
ATOM 701 O O . PRO A 1 97 ? 20.968 7.061 -3.990 1.00 88.50 97 PRO A O 1
ATOM 704 N N . VAL A 1 98 ? 21.901 9.114 -4.099 1.00 90.00 98 VAL A N 1
ATOM 705 C CA . VAL A 1 98 ? 21.585 9.364 -5.513 1.00 90.00 98 VAL A CA 1
ATOM 706 C C . VAL A 1 98 ? 22.356 8.372 -6.388 1.00 90.00 98 VAL A C 1
ATOM 708 O O . VAL A 1 98 ? 23.584 8.333 -6.345 1.00 90.00 98 VAL A O 1
ATOM 711 N N . ASP A 1 99 ? 21.645 7.583 -7.195 1.00 91.38 99 ASP A N 1
ATOM 712 C CA . ASP A 1 99 ? 22.241 6.668 -8.175 1.00 91.38 99 ASP A CA 1
ATOM 713 C C . ASP A 1 99 ? 21.464 6.742 -9.496 1.00 91.38 99 ASP A C 1
ATOM 715 O O . ASP A 1 99 ? 20.410 6.129 -9.670 1.00 91.38 99 ASP A O 1
ATOM 719 N N . ALA A 1 100 ? 22.012 7.482 -10.462 1.00 89.38 100 ALA A N 1
ATOM 720 C CA . ALA A 1 100 ? 21.412 7.641 -11.785 1.00 89.38 100 ALA A CA 1
ATOM 721 C C . ALA A 1 100 ? 21.261 6.311 -12.554 1.00 89.38 100 ALA A C 1
ATOM 723 O O . ALA A 1 100 ? 20.364 6.186 -13.387 1.00 89.38 100 ALA A O 1
ATOM 724 N N . SER A 1 101 ? 22.103 5.306 -12.274 1.00 90.69 101 SER A N 1
ATOM 725 C CA . SER A 1 101 ? 22.035 3.993 -12.928 1.00 90.69 101 SER A CA 1
ATOM 726 C C . SER A 1 101 ? 20.888 3.127 -12.405 1.00 90.69 101 SER A C 1
ATOM 728 O O . SER A 1 101 ? 20.377 2.290 -13.146 1.00 90.69 101 SER A O 1
ATOM 730 N N . VAL A 1 102 ? 20.458 3.360 -11.162 1.00 93.12 102 VAL A N 1
ATOM 731 C CA . VAL A 1 102 ? 19.283 2.728 -10.547 1.00 93.12 102 VAL A CA 1
ATOM 732 C C . VAL A 1 102 ? 18.013 3.530 -10.858 1.00 93.12 102 VAL A C 1
ATOM 734 O O . VAL A 1 102 ? 17.012 2.947 -11.267 1.00 93.12 102 VAL A O 1
ATOM 737 N N . ASN A 1 103 ? 18.061 4.865 -10.784 1.00 93.06 103 ASN A N 1
ATOM 738 C CA . ASN A 1 103 ? 16.926 5.739 -11.112 1.00 93.06 103 ASN A CA 1
ATOM 739 C C . ASN A 1 103 ? 16.490 5.622 -12.587 1.00 93.06 103 ASN A C 1
ATOM 741 O O . ASN A 1 103 ? 15.312 5.775 -12.901 1.00 93.06 103 ASN A O 1
ATOM 745 N N . GLY A 1 104 ? 17.418 5.325 -13.504 1.00 92.31 104 GLY A N 1
ATOM 746 C CA . GLY A 1 104 ? 17.110 5.060 -14.915 1.00 92.31 104 GLY A CA 1
ATOM 747 C C . GLY A 1 104 ? 16.430 3.710 -15.193 1.00 92.31 104 GLY A C 1
ATOM 748 O O . GLY A 1 104 ? 16.047 3.470 -16.333 1.00 92.31 104 GLY A O 1
ATOM 749 N N . LYS A 1 105 ? 16.287 2.836 -14.184 1.00 94.62 105 LYS A N 1
ATOM 750 C CA . LYS A 1 105 ? 15.717 1.479 -14.302 1.00 94.62 105 LYS A CA 1
ATOM 751 C C . LYS A 1 105 ? 14.333 1.332 -13.667 1.00 94.62 105 LYS A C 1
ATOM 753 O O . LYS A 1 105 ? 13.812 0.221 -13.636 1.00 94.62 105 LYS A O 1
ATOM 758 N N . ILE A 1 106 ? 13.738 2.408 -13.151 1.00 95.50 106 ILE A N 1
ATOM 759 C CA . ILE A 1 106 ? 12.406 2.380 -12.532 1.00 95.50 106 ILE A CA 1
ATOM 760 C C . ILE A 1 106 ? 11.455 3.369 -13.212 1.00 95.50 106 ILE A C 1
ATOM 762 O O . ILE A 1 106 ? 11.856 4.461 -13.612 1.00 95.50 106 ILE A O 1
ATOM 766 N N . VAL A 1 107 ? 10.197 2.964 -13.354 1.00 94.69 107 VAL A N 1
ATOM 767 C CA . VAL A 1 107 ? 9.083 3.724 -13.938 1.00 94.69 107 VAL A CA 1
ATOM 768 C C . VAL A 1 107 ? 7.898 3.621 -12.982 1.00 94.69 107 VAL A C 1
ATOM 770 O O . VAL A 1 107 ? 7.653 2.537 -12.461 1.00 94.69 107 VAL A O 1
ATOM 773 N N . VAL A 1 108 ? 7.126 4.695 -12.808 1.00 93.62 108 VAL A N 1
ATOM 774 C CA . VAL A 1 108 ? 5.721 4.602 -12.373 1.00 93.62 108 VAL A CA 1
ATOM 775 C C . VAL A 1 108 ? 4.842 4.812 -13.600 1.00 93.62 108 VAL A C 1
ATOM 777 O O . VAL A 1 108 ? 5.071 5.723 -14.394 1.00 93.62 108 VAL A O 1
ATOM 780 N N . TRP A 1 109 ? 3.866 3.931 -13.791 1.00 92.75 109 TRP A N 1
ATOM 781 C CA . TRP A 1 109 ? 2.906 4.004 -14.885 1.00 92.75 109 TRP A CA 1
ATOM 782 C C . TRP A 1 109 ? 1.509 3.681 -14.366 1.00 92.75 109 TRP A C 1
ATOM 784 O O . TRP A 1 109 ? 1.316 2.700 -13.650 1.00 92.75 109 TRP A O 1
ATOM 794 N N . ARG A 1 110 ? 0.523 4.504 -14.735 1.00 89.56 110 ARG A N 1
ATOM 795 C CA . ARG A 1 110 ? -0.878 4.304 -14.354 1.00 89.56 110 ARG A CA 1
ATOM 796 C C . ARG A 1 110 ? -1.648 3.634 -15.488 1.00 89.56 110 ARG A C 1
ATOM 798 O O . ARG A 1 110 ? -1.793 4.231 -16.557 1.00 89.56 110 ARG A O 1
ATOM 805 N N . GLY A 1 111 ? -2.184 2.442 -15.239 1.00 86.75 111 GLY A N 1
ATOM 806 C CA . GLY A 1 111 ? -2.934 1.679 -16.236 1.00 86.75 111 GLY A CA 1
ATOM 807 C C . GLY A 1 111 ? -3.197 0.229 -15.832 1.00 86.75 111 GLY A C 1
ATOM 808 O O . GLY A 1 111 ? -3.077 -0.147 -14.667 1.00 86.75 111 GLY A O 1
ATOM 809 N N . ASP A 1 112 ? -3.580 -0.595 -16.807 1.00 86.88 112 ASP A N 1
ATOM 810 C CA . ASP A 1 112 ? -3.835 -2.021 -16.596 1.00 86.88 112 ASP A CA 1
ATOM 811 C C . ASP A 1 112 ? -2.524 -2.823 -16.594 1.00 86.88 112 ASP A C 1
ATOM 813 O O . ASP A 1 112 ? -1.842 -2.924 -17.613 1.00 86.88 112 ASP A O 1
ATOM 817 N N . CYS A 1 113 ? -2.178 -3.442 -15.464 1.00 89.88 113 CYS A N 1
ATOM 818 C CA . CYS A 1 113 ? -0.994 -4.300 -15.369 1.00 89.88 113 CYS A CA 1
ATOM 819 C C . CYS A 1 113 ? -1.033 -5.496 -16.337 1.00 89.88 113 CYS A C 1
ATOM 821 O O . CYS A 1 113 ? 0.024 -5.978 -16.747 1.00 89.88 113 CYS A O 1
ATOM 823 N N . CYS A 1 114 ? -2.225 -5.931 -16.760 1.00 90.62 114 CYS A N 1
ATOM 824 C CA . CYS A 1 114 ? -2.392 -7.014 -17.722 1.00 90.62 114 CYS A CA 1
ATOM 825 C C . CYS A 1 114 ? -2.096 -6.597 -19.173 1.00 90.62 114 CYS A C 1
ATOM 827 O O . CYS A 1 114 ? -2.034 -7.475 -20.028 1.00 90.62 114 CYS A O 1
ATOM 829 N N . SER A 1 115 ? -1.900 -5.305 -19.478 1.00 89.62 115 SER A N 1
ATOM 830 C CA . SER A 1 115 ? -1.616 -4.820 -20.840 1.00 89.62 115 SER A CA 1
ATOM 831 C C . SER A 1 115 ? -0.137 -4.512 -21.122 1.00 89.62 115 SER A C 1
ATOM 833 O O . SER A 1 115 ? 0.200 -4.103 -22.233 1.00 89.62 115 SER A O 1
ATOM 835 N N . LEU A 1 116 ? 0.763 -4.715 -20.155 1.00 89.69 116 LEU A N 1
ATOM 836 C CA . LEU A 1 116 ? 2.191 -4.421 -20.312 1.00 89.69 116 LEU A CA 1
ATOM 837 C C . LEU A 1 116 ? 2.959 -5.530 -21.047 1.00 89.69 116 LEU A C 1
ATOM 839 O O . LEU A 1 116 ? 2.918 -6.699 -20.662 1.00 89.69 116 LEU A O 1
ATOM 843 N N . ASP A 1 117 ? 3.736 -5.128 -22.053 1.00 90.94 117 ASP A N 1
ATOM 844 C CA . ASP A 1 117 ? 4.688 -5.983 -22.773 1.00 90.94 117 ASP A CA 1
ATOM 845 C C . ASP A 1 117 ? 6.029 -6.048 -22.009 1.00 90.94 117 ASP A C 1
ATOM 847 O O . ASP A 1 117 ? 6.972 -5.307 -22.291 1.00 90.94 117 ASP A O 1
ATOM 851 N N . VAL A 1 118 ? 6.070 -6.880 -20.960 1.00 94.69 118 VAL A N 1
ATOM 852 C CA . VAL A 1 118 ? 7.243 -7.149 -20.098 1.00 94.69 118 VAL A CA 1
ATOM 853 C C . VAL A 1 118 ? 7.616 -8.634 -20.094 1.00 94.69 118 VAL A C 1
ATOM 855 O O . VAL A 1 118 ? 6.790 -9.505 -20.373 1.00 94.69 118 VAL A O 1
ATOM 858 N N . ASP A 1 119 ? 8.845 -8.961 -19.688 1.00 96.81 119 ASP A N 1
ATOM 859 C CA . ASP A 1 119 ? 9.257 -10.356 -19.515 1.00 96.81 119 ASP A CA 1
ATOM 860 C C . ASP A 1 119 ? 8.461 -11.064 -18.412 1.00 96.81 119 ASP A C 1
ATOM 862 O O . ASP A 1 119 ? 8.043 -12.204 -18.620 1.00 96.81 119 ASP A O 1
ATOM 866 N N . ALA A 1 120 ? 8.212 -10.410 -17.270 1.00 97.25 120 ALA A N 1
ATOM 867 C CA . ALA A 1 120 ? 7.292 -10.942 -16.265 1.00 97.25 120 ALA A CA 1
ATOM 868 C C . ALA A 1 120 ? 6.448 -9.895 -15.527 1.00 97.25 120 ALA A C 1
ATOM 870 O O . ALA A 1 120 ? 6.917 -8.811 -15.178 1.00 97.25 120 ALA A O 1
ATOM 871 N N . LEU A 1 121 ? 5.208 -10.277 -15.222 1.00 96.44 121 LEU A N 1
ATOM 872 C CA . LEU A 1 121 ? 4.322 -9.587 -14.282 1.00 96.44 121 LEU A CA 1
ATOM 873 C C . LEU A 1 121 ? 4.380 -10.288 -12.916 1.00 96.44 121 LEU A C 1
ATOM 875 O O . LEU A 1 121 ? 4.233 -11.507 -12.842 1.00 96.44 121 LEU A O 1
ATOM 879 N N . VAL A 1 122 ? 4.565 -9.539 -11.827 1.00 96.44 122 VAL A N 1
ATOM 880 C CA . VAL A 1 122 ? 4.411 -10.069 -10.463 1.00 96.44 122 VAL A CA 1
ATOM 881 C C . VAL A 1 122 ? 2.925 -10.198 -10.145 1.00 96.44 122 VAL A C 1
ATOM 883 O O . VAL A 1 122 ? 2.193 -9.209 -10.164 1.00 96.44 122 VAL A O 1
ATOM 886 N N . VAL A 1 123 ? 2.486 -11.424 -9.850 1.00 93.75 123 VAL A N 1
ATOM 887 C CA . VAL A 1 123 ? 1.080 -11.777 -9.621 1.00 93.75 123 VAL A CA 1
ATOM 888 C C . VAL A 1 123 ? 0.925 -12.323 -8.204 1.00 93.75 123 VAL A C 1
ATOM 890 O O . VAL A 1 123 ? 1.188 -13.500 -7.941 1.00 93.75 123 VAL A O 1
ATOM 893 N N . PRO A 1 124 ? 0.502 -11.481 -7.258 1.00 89.50 124 PRO A N 1
ATOM 894 C CA . PRO A 1 124 ? 0.250 -11.930 -5.907 1.00 89.50 124 PRO A CA 1
ATOM 895 C C . PRO A 1 124 ? -1.083 -12.672 -5.810 1.00 89.50 124 PRO A C 1
ATOM 897 O O . PRO A 1 124 ? -2.056 -12.279 -6.446 1.00 89.50 124 PRO A O 1
ATOM 900 N N . ALA A 1 125 ? -1.143 -13.715 -4.988 1.00 88.06 125 ALA A N 1
ATOM 901 C CA . ALA A 1 125 ? -2.325 -14.541 -4.747 1.00 88.06 125 ALA A CA 1
ATOM 902 C C . ALA A 1 125 ? -2.417 -14.963 -3.266 1.00 88.06 125 ALA A C 1
ATOM 904 O O . ALA A 1 125 ? -1.543 -14.651 -2.448 1.00 88.06 125 ALA A O 1
ATOM 905 N N . ALA A 1 126 ? -3.476 -15.689 -2.905 1.00 84.00 126 ALA A N 1
ATOM 906 C CA . ALA A 1 126 ? -3.550 -16.421 -1.644 1.00 84.00 126 ALA A CA 1
ATOM 907 C C . ALA A 1 126 ? -3.156 -17.902 -1.821 1.00 84.00 126 ALA A C 1
ATOM 909 O O . ALA A 1 126 ? -3.134 -18.434 -2.931 1.00 84.00 126 ALA A O 1
ATOM 910 N N . SER A 1 127 ? -2.818 -18.561 -0.705 1.00 82.00 127 SER A N 1
ATOM 911 C CA . SER A 1 127 ? -2.445 -19.985 -0.668 1.00 82.00 127 SER A CA 1
ATOM 912 C C . SER A 1 127 ? -3.483 -20.849 -1.392 1.00 82.00 127 SER A C 1
ATOM 914 O O . SER A 1 127 ? -4.675 -20.695 -1.131 1.00 82.00 127 SER A O 1
ATOM 916 N N . GLY A 1 128 ? -3.030 -21.744 -2.274 1.00 81.06 128 GLY A N 1
ATOM 917 C CA . GLY A 1 128 ? -3.902 -22.525 -3.162 1.00 81.06 128 GLY A CA 1
ATOM 918 C C . GLY A 1 128 ? -4.264 -21.836 -4.485 1.00 81.06 128 GLY A C 1
ATOM 919 O O . GLY A 1 128 ? -5.131 -22.335 -5.187 1.00 81.06 128 GLY A O 1
ATOM 920 N N . TYR A 1 129 ? -3.616 -20.714 -4.828 1.00 83.06 129 TYR A N 1
ATOM 921 C CA . TYR A 1 129 ? -3.858 -19.951 -6.063 1.00 83.06 129 TYR A CA 1
ATOM 922 C C . TYR A 1 129 ? -5.308 -19.482 -6.214 1.00 83.06 129 TYR A C 1
ATOM 924 O O . TYR A 1 129 ? -5.902 -19.555 -7.285 1.00 83.06 129 TYR A O 1
ATOM 932 N N . VAL A 1 130 ? -5.861 -18.967 -5.115 1.00 81.44 130 VAL A N 1
ATOM 933 C CA . VAL A 1 130 ? -7.162 -18.290 -5.087 1.00 81.44 130 VAL A CA 1
ATOM 934 C C . VAL A 1 130 ? -6.967 -16.778 -4.962 1.00 81.44 130 VAL A C 1
ATOM 936 O O . VAL A 1 130 ? -5.938 -16.316 -4.455 1.00 81.44 130 VAL A O 1
ATOM 939 N N . ALA A 1 131 ? -7.973 -16.004 -5.377 1.00 73.12 131 ALA A N 1
ATOM 940 C CA . ALA A 1 131 ? -7.970 -14.543 -5.287 1.00 73.12 131 ALA A CA 1
ATOM 941 C C . ALA A 1 131 ? -7.679 -14.055 -3.857 1.00 73.12 131 ALA A C 1
ATOM 943 O O . ALA A 1 131 ? -6.699 -13.349 -3.601 1.00 73.12 131 ALA A O 1
ATOM 944 N N . GLY A 1 132 ? -8.495 -14.500 -2.897 1.00 74.12 132 GLY A N 1
ATOM 945 C CA . GLY A 1 132 ? -8.338 -14.205 -1.476 1.00 74.12 132 GLY A CA 1
ATOM 946 C C . GLY A 1 132 ? -8.394 -12.706 -1.170 1.00 74.12 132 GLY A C 1
ATOM 947 O O . GLY A 1 132 ? -9.469 -12.129 -1.042 1.00 74.12 132 GLY A O 1
ATOM 948 N N . ALA A 1 133 ? -7.227 -12.087 -0.987 1.00 70.31 133 ALA A N 1
ATOM 949 C CA . ALA A 1 133 ? -7.095 -10.643 -0.769 1.00 70.31 133 ALA A CA 1
ATOM 950 C C . ALA A 1 133 ? -6.267 -9.941 -1.866 1.00 70.31 133 ALA A C 1
ATOM 952 O O . ALA A 1 133 ? -5.904 -8.781 -1.699 1.00 70.31 133 ALA A O 1
ATOM 953 N N . SER A 1 134 ? -5.939 -10.651 -2.952 1.00 81.75 134 SER A N 1
ATOM 954 C CA . SER A 1 134 ? -5.312 -10.065 -4.133 1.00 81.75 134 SER A CA 1
ATOM 955 C C . SER A 1 134 ? -6.370 -9.455 -5.031 1.00 81.75 134 SER A C 1
ATOM 957 O O . SER A 1 134 ? -7.292 -10.142 -5.466 1.00 81.75 134 SER A O 1
ATOM 959 N N . THR A 1 135 ? -6.192 -8.181 -5.348 1.00 79.88 135 THR A N 1
ATOM 960 C CA . THR A 1 135 ? -6.978 -7.486 -6.366 1.00 79.88 135 THR A CA 1
ATOM 961 C C . THR A 1 135 ? -6.529 -7.861 -7.785 1.00 79.88 135 THR A C 1
ATOM 963 O O . THR A 1 135 ? -7.337 -7.913 -8.702 1.00 79.88 135 THR A O 1
ATOM 966 N N . VAL A 1 136 ? -5.250 -8.204 -7.977 1.00 87.50 136 VAL A N 1
ATOM 967 C CA . VAL A 1 136 ? -4.644 -8.484 -9.296 1.00 87.50 136 VAL A CA 1
ATOM 968 C C . VAL A 1 136 ? -4.976 -9.888 -9.815 1.00 87.50 136 VAL A C 1
ATOM 970 O O . VAL A 1 136 ? -5.167 -10.080 -11.017 1.00 87.50 136 VAL A O 1
ATOM 973 N N . PHE A 1 137 ? -5.023 -10.887 -8.925 1.00 89.69 137 PHE A N 1
ATOM 974 C CA . PHE A 1 137 ? -5.115 -12.296 -9.325 1.00 89.69 137 PHE A CA 1
ATOM 975 C C . PHE A 1 137 ? -6.358 -12.651 -10.163 1.00 89.69 137 PHE A C 1
ATOM 977 O O . PHE A 1 137 ? -6.156 -13.313 -11.180 1.00 89.69 137 PHE A O 1
ATOM 984 N N . PRO A 1 138 ? -7.597 -12.220 -9.829 1.00 86.81 138 PRO A N 1
ATOM 985 C CA . PRO A 1 138 ? -8.784 -12.542 -10.631 1.00 86.81 138 PRO A CA 1
ATOM 986 C C . PRO A 1 138 ? -8.629 -12.136 -12.100 1.00 86.81 138 PRO A C 1
ATOM 988 O O . PRO A 1 138 ? -8.811 -12.950 -13.003 1.00 86.81 138 PRO A O 1
ATOM 991 N N . ARG A 1 139 ? -8.176 -10.899 -12.352 1.00 86.06 139 ARG A N 1
ATOM 992 C CA . ARG A 1 139 ? -7.980 -10.368 -13.709 1.00 86.06 139 ARG A CA 1
ATOM 993 C C . ARG A 1 139 ? -6.937 -11.175 -14.488 1.00 86.06 139 ARG A C 1
ATOM 995 O O . ARG A 1 139 ? -7.165 -11.529 -15.645 1.00 86.06 139 ARG A O 1
ATOM 1002 N N . VAL A 1 140 ? -5.823 -11.532 -13.844 1.00 90.44 140 VAL A N 1
ATOM 1003 C CA . VAL A 1 140 ? -4.790 -12.386 -14.454 1.00 90.44 140 VAL A CA 1
ATOM 1004 C C . VAL A 1 140 ? -5.316 -13.801 -14.718 1.00 90.44 140 VAL A C 1
ATOM 1006 O O . VAL A 1 140 ? -5.075 -14.337 -15.797 1.00 90.44 140 VAL A O 1
ATOM 1009 N N . ALA A 1 141 ? -6.070 -14.395 -13.789 1.00 89.69 141 ALA A N 1
ATOM 1010 C CA . ALA A 1 141 ? -6.686 -15.710 -13.956 1.00 89.69 141 ALA A CA 1
ATOM 1011 C C . ALA A 1 141 ? -7.687 -15.728 -15.125 1.00 89.69 141 ALA A C 1
ATOM 1013 O O . ALA A 1 141 ? -7.658 -16.651 -15.938 1.00 89.69 141 ALA A O 1
ATOM 1014 N N . ARG A 1 142 ? -8.493 -14.671 -15.276 1.00 87.38 142 ARG A N 1
ATOM 1015 C CA . ARG A 1 142 ? -9.457 -14.483 -16.371 1.00 87.38 142 ARG A CA 1
ATOM 1016 C C . ARG A 1 142 ? -8.785 -14.338 -17.742 1.00 87.38 142 ARG A C 1
ATOM 1018 O O . ARG A 1 142 ? -9.227 -14.957 -18.709 1.00 87.38 142 ARG A O 1
ATOM 1025 N N . HIS A 1 143 ? -7.689 -13.580 -17.846 1.00 88.62 143 HIS A N 1
ATOM 1026 C CA . HIS A 1 143 ? -6.904 -13.495 -19.089 1.00 88.62 143 HIS A CA 1
ATOM 1027 C C . HIS A 1 143 ? -6.109 -14.781 -19.375 1.00 88.62 143 HIS A C 1
ATOM 1029 O O . HIS A 1 143 ? -6.073 -15.249 -20.514 1.00 88.62 143 HIS A O 1
ATOM 1035 N N . GLY A 1 144 ? -5.502 -15.391 -18.356 1.00 88.56 144 GLY A N 1
ATOM 1036 C CA . GLY A 1 144 ? -4.791 -16.664 -18.473 1.00 88.56 144 GLY A CA 1
ATOM 1037 C C . GLY A 1 144 ? -5.712 -17.827 -18.847 1.00 88.56 144 GLY A C 1
ATOM 1038 O O . GLY A 1 144 ? -5.323 -18.695 -19.628 1.00 88.56 144 GLY A O 1
ATOM 1039 N N . GLY A 1 145 ? -6.962 -17.805 -18.387 1.00 88.19 145 GLY A N 1
ATOM 1040 C CA . GLY A 1 145 ? -7.988 -18.802 -18.676 1.00 88.19 145 GLY A CA 1
ATOM 1041 C C . GLY A 1 145 ? -7.631 -20.207 -18.179 1.00 88.19 145 GLY A C 1
ATOM 1042 O O . GLY A 1 145 ? -6.792 -20.398 -17.294 1.00 88.19 145 GLY A O 1
ATOM 1043 N N . ARG A 1 146 ? -8.268 -21.212 -18.787 1.00 87.88 146 ARG A N 1
ATOM 1044 C CA . ARG A 1 146 ? -8.126 -22.631 -18.427 1.00 87.88 146 ARG A CA 1
ATOM 1045 C C . ARG A 1 146 ? -6.678 -23.134 -18.426 1.00 87.88 146 ARG A C 1
ATOM 1047 O O . ARG A 1 146 ? -6.321 -23.897 -17.534 1.00 87.88 146 ARG A O 1
ATOM 1054 N N . ASP A 1 147 ? -5.855 -22.679 -19.372 1.00 90.50 147 ASP A N 1
ATOM 1055 C CA . ASP A 1 147 ? -4.444 -23.079 -19.474 1.00 90.50 147 ASP A CA 1
ATOM 1056 C C . ASP A 1 147 ? -3.652 -22.682 -18.211 1.00 90.50 147 ASP A C 1
ATOM 1058 O O . ASP A 1 147 ? -2.931 -23.497 -17.636 1.00 90.50 147 ASP A O 1
ATOM 1062 N N . LEU A 1 148 ? -3.853 -21.448 -17.724 1.00 91.25 148 LEU A N 1
ATOM 1063 C CA . LEU A 1 148 ? -3.227 -20.965 -16.492 1.00 91.25 148 LEU A CA 1
ATOM 1064 C C . LEU A 1 148 ? -3.766 -21.703 -15.261 1.00 91.25 148 LEU A C 1
ATOM 1066 O O . LEU A 1 148 ? -2.978 -22.127 -14.418 1.00 91.25 148 LEU A O 1
ATOM 1070 N N . ARG A 1 149 ? -5.092 -21.898 -15.162 1.00 87.62 149 ARG A N 1
ATOM 1071 C CA . ARG A 1 149 ? -5.702 -22.652 -14.048 1.00 87.62 149 ARG A CA 1
ATOM 1072 C C . ARG A 1 149 ? -5.143 -24.085 -13.967 1.00 87.62 149 ARG A C 1
ATOM 1074 O O . ARG A 1 149 ? -4.900 -24.575 -12.866 1.00 87.62 149 ARG A O 1
ATOM 1081 N N . GLN A 1 150 ? -4.883 -24.734 -15.106 1.00 88.94 150 GLN A N 1
ATOM 1082 C CA . GLN A 1 150 ? -4.286 -26.072 -15.147 1.00 88.94 150 GLN A CA 1
ATOM 1083 C C . GLN A 1 150 ? -2.823 -26.081 -14.671 1.00 88.94 150 GLN A C 1
ATOM 1085 O O . GLN A 1 150 ? -2.475 -26.916 -13.836 1.00 88.94 150 GLN A O 1
ATOM 1090 N N . ASP A 1 151 ? -1.978 -25.157 -15.139 1.00 91.00 151 ASP A N 1
ATOM 1091 C CA . ASP A 1 151 ? -0.591 -25.062 -14.656 1.00 91.00 151 ASP A CA 1
ATOM 1092 C C . ASP A 1 151 ? -0.540 -24.758 -13.149 1.00 91.00 151 ASP A C 1
ATOM 1094 O O . ASP A 1 151 ? 0.251 -25.370 -12.436 1.00 91.00 151 ASP A O 1
ATOM 1098 N N . LEU A 1 152 ? -1.414 -23.877 -12.642 1.00 89.44 152 LEU A N 1
ATOM 1099 C CA . LEU A 1 152 ? -1.502 -23.553 -11.211 1.00 89.44 152 LEU A CA 1
ATOM 1100 C C . LEU A 1 152 ? -1.961 -24.748 -10.359 1.00 89.44 152 LEU A C 1
ATOM 1102 O O . LEU A 1 152 ? -1.439 -24.939 -9.266 1.00 89.44 152 LEU A O 1
ATOM 1106 N N . HIS A 1 153 ? -2.871 -25.592 -10.860 1.00 86.38 153 HIS A N 1
ATOM 1107 C CA . HIS A 1 153 ? -3.265 -26.839 -10.189 1.00 86.38 153 HIS A CA 1
ATOM 1108 C C . HIS A 1 153 ? -2.110 -27.859 -10.106 1.00 86.38 153 HIS A C 1
ATOM 1110 O O . HIS A 1 153 ? -2.069 -28.690 -9.200 1.00 86.38 153 HIS A O 1
ATOM 1116 N N . HIS A 1 154 ? -1.166 -27.823 -11.051 1.00 85.69 154 HIS A N 1
ATOM 1117 C CA . HIS A 1 154 ? 0.027 -28.676 -11.041 1.00 85.69 154 HIS A CA 1
ATOM 1118 C C . HIS A 1 154 ? 1.231 -28.054 -10.316 1.00 85.69 154 HIS A C 1
ATOM 1120 O O . HIS A 1 154 ? 2.257 -28.721 -10.177 1.00 85.69 154 HIS A O 1
ATOM 1126 N N . LEU A 1 155 ? 1.128 -26.803 -9.858 1.00 85.75 155 LEU A N 1
ATOM 1127 C CA . LEU A 1 155 ? 2.209 -26.091 -9.185 1.00 85.75 155 LEU A CA 1
ATOM 1128 C C . LEU A 1 155 ? 2.148 -26.339 -7.673 1.00 85.75 155 LEU A C 1
ATOM 1130 O O . LEU A 1 155 ? 1.091 -26.210 -7.057 1.00 85.75 155 LEU A O 1
ATOM 1134 N N . ASP A 1 156 ? 3.289 -26.670 -7.061 1.00 84.00 156 ASP A N 1
ATOM 1135 C CA . ASP A 1 156 ? 3.372 -26.901 -5.614 1.00 84.00 156 ASP A CA 1
ATOM 1136 C C . ASP A 1 156 ? 2.817 -25.713 -4.813 1.00 84.00 156 ASP A C 1
ATOM 1138 O O . ASP A 1 156 ? 2.970 -24.550 -5.198 1.00 84.00 156 ASP A O 1
ATOM 1142 N N . ALA A 1 157 ? 2.199 -25.989 -3.664 1.00 82.94 157 ALA A N 1
ATOM 1143 C CA . ALA A 1 157 ? 1.653 -24.948 -2.800 1.00 82.94 157 ALA A CA 1
ATOM 1144 C C . ALA A 1 157 ? 2.769 -24.051 -2.232 1.00 82.94 157 ALA A C 1
ATOM 1146 O O . ALA A 1 157 ? 3.580 -24.485 -1.410 1.00 82.94 157 ALA A O 1
ATOM 1147 N N . LEU A 1 158 ? 2.784 -22.781 -2.644 1.00 87.25 158 LEU A N 1
ATOM 1148 C CA . LEU A 1 158 ? 3.746 -21.792 -2.161 1.00 87.25 158 LEU A CA 1
ATOM 1149 C C . LEU A 1 158 ? 3.474 -21.356 -0.718 1.00 87.25 158 LEU A C 1
ATOM 1151 O O . LEU A 1 158 ? 2.331 -21.128 -0.311 1.00 87.25 158 LEU A O 1
ATOM 1155 N N . ARG A 1 159 ? 4.549 -21.155 0.049 1.00 89.00 159 ARG A N 1
ATOM 1156 C CA . ARG A 1 159 ? 4.485 -20.539 1.379 1.00 89.00 159 ARG A CA 1
ATOM 1157 C C . ARG A 1 159 ? 4.448 -19.018 1.260 1.00 89.00 159 ARG A C 1
ATOM 1159 O O . ARG A 1 159 ? 4.891 -18.427 0.277 1.00 89.00 159 ARG A O 1
ATOM 1166 N N . SER A 1 160 ? 3.945 -18.361 2.302 1.00 89.25 160 SER A N 1
ATOM 1167 C CA . SER A 1 160 ? 3.913 -16.900 2.351 1.00 89.25 160 SER A CA 1
ATOM 1168 C C . SER A 1 160 ? 5.326 -16.305 2.272 1.00 89.25 160 SER A C 1
ATOM 1170 O O . SER A 1 160 ? 6.176 -16.621 3.105 1.00 89.25 160 SER A O 1
ATOM 1172 N N . GLY A 1 161 ? 5.549 -15.406 1.313 1.00 88.50 161 GLY A N 1
ATOM 1173 C CA . GLY A 1 161 ? 6.841 -14.790 1.004 1.00 88.50 161 GLY A CA 1
ATOM 1174 C C . GLY A 1 161 ? 7.610 -15.455 -0.138 1.00 88.50 161 GLY A C 1
ATOM 1175 O O . GLY A 1 161 ? 8.651 -14.935 -0.516 1.00 88.50 161 GLY A O 1
ATOM 1176 N N . GLU A 1 162 ? 7.129 -16.571 -0.690 1.00 90.12 162 GLU A N 1
ATOM 1177 C CA . GLU A 1 162 ? 7.769 -17.258 -1.819 1.00 90.12 162 GLU A CA 1
ATOM 1178 C C . GLU A 1 162 ? 7.207 -16.794 -3.166 1.00 90.12 162 GLU A C 1
ATOM 1180 O O . GLU A 1 162 ? 6.082 -16.286 -3.245 1.00 90.12 162 GLU A O 1
ATOM 1185 N N . ALA A 1 163 ? 7.984 -16.997 -4.233 1.00 93.19 163 ALA A N 1
ATOM 1186 C CA . ALA A 1 163 ? 7.573 -16.742 -5.608 1.00 93.19 163 ALA A CA 1
ATOM 1187 C C . ALA A 1 163 ? 7.949 -17.903 -6.545 1.00 93.19 163 ALA A C 1
ATOM 1189 O O . ALA A 1 163 ? 8.971 -18.566 -6.344 1.00 93.19 163 ALA A O 1
ATOM 1190 N N . ARG A 1 164 ? 7.141 -18.140 -7.585 1.00 94.38 164 ARG A N 1
ATOM 1191 C CA . ARG A 1 164 ? 7.413 -19.105 -8.665 1.00 94.38 164 ARG A CA 1
ATOM 1192 C C . ARG A 1 164 ? 7.047 -18.544 -10.026 1.00 94.38 164 ARG A C 1
ATOM 1194 O O . ARG A 1 164 ? 6.054 -17.838 -10.175 1.00 94.38 164 ARG A O 1
ATOM 1201 N N . LEU A 1 165 ? 7.837 -18.923 -11.022 1.00 95.19 165 LEU A N 1
ATOM 1202 C CA . LEU A 1 165 ? 7.581 -18.601 -12.416 1.00 95.19 165 LEU A CA 1
ATOM 1203 C C . LEU A 1 165 ? 6.530 -19.552 -13.017 1.00 95.19 165 LEU A C 1
ATOM 1205 O O . LEU A 1 165 ? 6.645 -20.768 -12.879 1.00 95.19 165 LEU A O 1
ATOM 1209 N N . THR A 1 166 ? 5.544 -19.005 -13.723 1.00 94.88 166 THR A N 1
ATOM 1210 C CA . THR A 1 166 ? 4.610 -19.749 -14.587 1.00 94.88 166 THR A CA 1
ATOM 1211 C C . THR A 1 166 ? 4.347 -18.976 -15.881 1.00 94.88 166 THR A C 1
ATOM 1213 O O . THR A 1 166 ? 4.717 -17.807 -16.001 1.00 94.88 166 THR A O 1
ATOM 1216 N N . LYS A 1 167 ? 3.755 -19.613 -16.892 1.00 94.81 167 LYS A N 1
ATOM 1217 C CA . LYS A 1 167 ? 3.466 -18.969 -18.184 1.00 94.81 167 LYS A CA 1
ATOM 1218 C C . LYS A 1 167 ? 2.299 -17.985 -18.065 1.00 94.81 167 LYS A C 1
ATOM 1220 O O . LYS A 1 167 ? 1.374 -18.196 -17.288 1.00 94.81 167 LYS A O 1
ATOM 1225 N N . ALA A 1 168 ? 2.321 -16.938 -18.885 1.00 91.62 168 ALA A N 1
ATOM 1226 C CA . ALA A 1 168 ? 1.302 -15.883 -18.877 1.00 91.62 168 ALA A CA 1
ATOM 1227 C C . ALA A 1 168 ? 0.116 -16.106 -19.836 1.00 91.62 168 ALA A C 1
ATOM 1229 O O . ALA A 1 168 ? -0.922 -15.464 -19.696 1.00 91.62 168 ALA A O 1
ATOM 1230 N N . TYR A 1 169 ? 0.224 -17.051 -20.773 1.00 92.88 169 TYR A N 1
ATOM 1231 C CA . TYR A 1 169 ? -0.864 -17.490 -21.655 1.00 92.88 169 TYR A CA 1
ATOM 1232 C C . TYR A 1 169 ? -1.540 -16.381 -22.480 1.00 92.88 169 TYR A C 1
ATOM 1234 O O . TYR A 1 169 ? -1.070 -16.065 -23.568 1.00 92.88 169 TYR A O 1
ATOM 1242 N N . GLY A 1 170 ? -2.678 -15.855 -22.014 1.00 86.81 170 GLY A N 1
ATOM 1243 C CA . GLY A 1 170 ? -3.483 -14.854 -22.721 1.00 86.81 170 GLY A CA 1
ATOM 1244 C C . GLY A 1 170 ? -3.088 -13.400 -22.450 1.00 86.81 170 GLY A C 1
ATOM 1245 O O . GLY A 1 170 ? -3.752 -12.501 -22.967 1.00 86.81 170 GLY A O 1
ATOM 1246 N N . LEU A 1 171 ? -2.051 -13.162 -21.641 1.00 91.50 171 LEU A N 1
ATOM 1247 C CA . LEU A 1 171 ? -1.490 -11.833 -21.393 1.00 91.50 171 LEU A CA 1
ATOM 1248 C C . LEU A 1 171 ? -0.334 -11.518 -22.376 1.00 91.50 171 LEU A C 1
ATOM 1250 O O . LEU A 1 171 ? 0.285 -12.447 -22.892 1.00 91.50 171 LEU A O 1
ATOM 1254 N N . PRO A 1 172 ? -0.008 -10.231 -22.630 1.00 90.06 172 PRO A N 1
ATOM 1255 C CA . PRO A 1 172 ? 1.120 -9.830 -23.478 1.00 90.06 172 PRO A CA 1
ATOM 1256 C C . PRO A 1 172 ? 2.489 -10.144 -22.866 1.00 90.06 172 PRO A C 1
ATOM 1258 O O . PRO A 1 172 ? 3.442 -10.397 -23.600 1.00 90.06 172 PRO A O 1
ATOM 1261 N N . CYS A 1 173 ? 2.596 -10.130 -21.533 1.00 92.94 173 CYS A N 1
ATOM 1262 C CA . CYS A 1 173 ? 3.833 -10.473 -20.842 1.00 92.94 173 CYS A CA 1
ATOM 1263 C C . CYS A 1 173 ? 4.213 -11.947 -21.061 1.00 92.94 173 CYS A C 1
ATOM 1265 O O . CYS A 1 173 ? 3.365 -12.789 -21.345 1.00 92.94 173 CYS A O 1
ATOM 1267 N N . ARG A 1 174 ? 5.503 -12.283 -20.948 1.00 92.62 174 ARG A N 1
ATOM 1268 C CA . ARG A 1 174 ? 5.985 -13.642 -21.279 1.00 92.62 174 ARG A CA 1
ATOM 1269 C C . ARG A 1 174 ? 5.733 -14.643 -20.144 1.00 92.62 174 ARG A C 1
ATOM 1271 O O . ARG A 1 174 ? 5.372 -15.795 -20.399 1.00 92.62 174 ARG A O 1
ATOM 1278 N N . TRP A 1 175 ? 5.901 -14.198 -18.902 1.00 97.25 175 TRP A N 1
ATOM 1279 C CA . TRP A 1 175 ? 5.771 -15.009 -17.693 1.00 97.25 175 TRP A CA 1
ATOM 1280 C C . TRP A 1 175 ? 5.009 -14.279 -16.581 1.00 97.25 175 TRP A C 1
ATOM 1282 O O . TRP A 1 175 ? 4.885 -13.056 -16.569 1.00 97.25 175 TRP A O 1
ATOM 1292 N N . LEU A 1 176 ? 4.537 -15.045 -15.604 1.00 96.69 176 LEU A N 1
ATOM 1293 C CA . LEU A 1 176 ? 3.972 -14.557 -14.353 1.00 96.69 176 LEU A CA 1
ATOM 1294 C C . LEU A 1 176 ? 4.858 -15.028 -13.200 1.00 96.69 176 LEU A C 1
ATOM 1296 O O . LEU A 1 176 ? 5.251 -16.195 -13.143 1.00 96.69 176 LEU A O 1
ATOM 1300 N N . LEU A 1 177 ? 5.154 -14.126 -12.272 1.00 96.38 177 LEU A N 1
ATOM 1301 C CA . LEU A 1 177 ? 5.818 -14.423 -11.007 1.00 96.38 177 LEU A CA 1
ATOM 1302 C C . LEU A 1 177 ? 4.738 -14.527 -9.931 1.00 96.38 177 LEU A C 1
ATOM 1304 O O . LEU A 1 177 ? 4.358 -13.532 -9.313 1.00 96.38 177 LEU A O 1
ATOM 1308 N N . MET A 1 178 ? 4.208 -15.738 -9.759 1.00 94.81 178 MET A N 1
ATOM 1309 C CA . MET A 1 178 ? 3.187 -16.050 -8.762 1.00 94.81 178 MET A CA 1
ATOM 1310 C C . MET A 1 178 ? 3.792 -15.941 -7.370 1.00 94.81 178 MET A C 1
ATOM 1312 O O . MET A 1 178 ? 4.775 -16.624 -7.096 1.00 94.81 178 MET A O 1
ATOM 1316 N N . THR A 1 179 ? 3.215 -15.138 -6.479 1.00 93.75 179 THR A N 1
ATOM 1317 C CA . THR A 1 179 ? 3.723 -14.986 -5.106 1.00 93.75 179 THR A CA 1
ATOM 1318 C C . THR A 1 179 ? 2.605 -14.973 -4.067 1.00 93.75 179 THR A C 1
ATOM 1320 O O . THR A 1 179 ? 1.500 -14.507 -4.335 1.00 93.75 179 THR A O 1
ATOM 1323 N N . ILE A 1 180 ? 2.866 -15.503 -2.869 1.00 90.81 180 ILE A N 1
ATOM 1324 C CA . ILE A 1 180 ? 1.876 -15.564 -1.784 1.00 90.81 180 ILE A CA 1
ATOM 1325 C C . ILE A 1 180 ? 2.237 -14.533 -0.722 1.00 90.81 180 ILE A C 1
ATOM 1327 O O . ILE A 1 180 ? 3.148 -14.739 0.077 1.00 90.81 180 ILE A O 1
ATOM 1331 N N . GLY A 1 181 ? 1.518 -13.419 -0.682 1.00 86.56 181 GLY A N 1
ATOM 1332 C CA . GLY A 1 181 ? 1.793 -12.357 0.281 1.00 86.56 181 GLY A CA 1
ATOM 1333 C C . GLY A 1 181 ? 1.220 -12.586 1.689 1.00 86.56 181 GLY A C 1
ATOM 1334 O O . GLY A 1 181 ? 0.586 -13.609 1.982 1.00 86.56 181 GLY A O 1
ATOM 1335 N N . PRO A 1 182 ? 1.497 -11.655 2.620 1.00 86.56 182 PRO A N 1
ATOM 1336 C CA . PRO A 1 182 ? 1.111 -11.789 4.020 1.00 86.56 182 PRO A CA 1
ATOM 1337 C C . PRO A 1 182 ? -0.387 -11.623 4.280 1.00 86.56 182 PRO A C 1
ATOM 1339 O O . PRO A 1 182 ? -1.020 -10.665 3.845 1.00 86.56 182 PRO A O 1
ATOM 1342 N N . LYS A 1 183 ? -0.915 -12.461 5.180 1.00 84.12 183 LYS A N 1
ATOM 1343 C CA . LYS A 1 183 ? -2.145 -12.154 5.923 1.00 84.12 183 LYS A CA 1
ATOM 1344 C C . LYS A 1 183 ? -1.821 -11.099 6.991 1.00 84.12 183 LYS A C 1
ATOM 1346 O O . LYS A 1 183 ? -1.358 -11.456 8.077 1.00 84.12 183 LYS A O 1
ATOM 1351 N N . TYR A 1 184 ? -2.013 -9.816 6.679 1.00 82.31 184 TYR A N 1
ATOM 1352 C CA . TYR A 1 184 ? -1.690 -8.724 7.603 1.00 82.31 184 TYR A CA 1
ATOM 1353 C C . TYR A 1 184 ? -2.522 -8.800 8.893 1.00 82.31 184 TYR A C 1
ATOM 1355 O O . TYR A 1 184 ? -3.731 -9.024 8.869 1.00 82.31 184 TYR A O 1
ATOM 1363 N N . LYS A 1 185 ? -1.853 -8.607 10.033 1.00 82.25 185 LYS A N 1
ATOM 1364 C CA . LYS A 1 185 ? -2.449 -8.390 11.359 1.00 82.25 185 LYS A CA 1
ATOM 1365 C C . LYS A 1 185 ? -1.522 -7.442 12.108 1.00 82.25 185 LYS A C 1
ATOM 1367 O O . LYS A 1 185 ? -0.330 -7.725 12.172 1.00 82.25 185 LYS A O 1
ATOM 1372 N N . GLU A 1 186 ? -2.051 -6.388 12.726 1.00 80.12 186 GLU A N 1
ATOM 1373 C CA . GLU A 1 186 ? -1.240 -5.349 13.388 1.00 80.12 186 GLU A CA 1
ATOM 1374 C C . GLU A 1 186 ? -0.223 -5.925 14.392 1.00 80.12 186 GLU A C 1
ATOM 1376 O O . GLU A 1 186 ? 0.960 -5.601 14.350 1.00 80.12 186 GLU A O 1
ATOM 1381 N N . LYS A 1 187 ? -0.641 -6.890 15.226 1.00 83.44 187 LYS A N 1
ATOM 1382 C CA . LYS A 1 187 ? 0.246 -7.580 16.186 1.00 83.44 187 LYS A CA 1
ATOM 1383 C C . LYS A 1 187 ? 1.426 -8.348 15.563 1.00 83.44 187 LYS A C 1
ATOM 1385 O O . LYS A 1 187 ? 2.281 -8.835 16.295 1.00 83.44 187 LYS A O 1
ATOM 1390 N N . TYR A 1 188 ? 1.449 -8.508 14.241 1.00 85.06 188 TYR A N 1
ATOM 1391 C CA . TYR A 1 188 ? 2.488 -9.194 13.475 1.00 85.06 188 TYR A CA 1
ATOM 1392 C C . TYR A 1 188 ? 3.052 -8.309 12.349 1.00 85.06 188 TYR A C 1
ATOM 1394 O O . TYR A 1 188 ? 3.580 -8.844 11.376 1.00 85.06 188 TYR A O 1
ATOM 1402 N N . GLU A 1 189 ? 2.977 -6.978 12.480 1.00 83.31 189 GLU A N 1
ATOM 1403 C CA . GLU A 1 189 ? 3.422 -6.011 11.463 1.00 83.31 189 GLU A CA 1
ATOM 1404 C C . GLU A 1 189 ? 4.812 -6.344 10.893 1.00 83.31 189 GLU A C 1
ATOM 1406 O O . GLU A 1 189 ? 4.952 -6.528 9.689 1.00 83.31 189 GLU A O 1
ATOM 1411 N N . ALA A 1 190 ? 5.833 -6.522 11.741 1.00 84.50 190 ALA A N 1
ATOM 1412 C CA . ALA A 1 190 ? 7.193 -6.827 11.282 1.00 84.50 190 ALA A CA 1
ATOM 1413 C C . ALA A 1 190 ? 7.301 -8.168 10.527 1.00 84.50 190 ALA A C 1
ATOM 1415 O O . ALA A 1 190 ? 8.098 -8.297 9.600 1.00 84.50 190 ALA A O 1
ATOM 1416 N N . ALA A 1 191 ? 6.482 -9.165 10.883 1.00 87.19 191 ALA A N 1
ATOM 1417 C CA . ALA A 1 191 ? 6.422 -10.418 10.136 1.00 87.19 191 ALA A CA 1
ATOM 1418 C C . ALA A 1 191 ? 5.746 -10.213 8.772 1.00 87.19 191 ALA A C 1
ATOM 1420 O O . ALA A 1 191 ? 6.253 -10.721 7.778 1.00 87.19 191 ALA A O 1
ATOM 1421 N N . ALA A 1 192 ? 4.672 -9.418 8.705 1.00 89.50 192 ALA A N 1
ATOM 1422 C CA . ALA A 1 192 ? 4.022 -9.061 7.447 1.00 89.50 192 ALA A CA 1
ATOM 1423 C C . ALA A 1 192 ? 4.957 -8.254 6.525 1.00 89.50 192 ALA A C 1
ATOM 1425 O O . ALA A 1 192 ? 5.065 -8.588 5.347 1.00 89.50 192 ALA A O 1
ATOM 1426 N N . GLN A 1 193 ? 5.704 -7.279 7.061 1.00 89.31 193 GLN A N 1
ATOM 1427 C CA . GLN A 1 193 ? 6.717 -6.531 6.305 1.00 89.31 193 GLN A CA 1
ATOM 1428 C C . GLN A 1 193 ? 7.796 -7.456 5.722 1.00 89.31 193 GLN A C 1
ATOM 1430 O O . GLN A 1 193 ? 8.146 -7.317 4.552 1.00 89.31 193 GLN A O 1
ATOM 1435 N N . ASN A 1 194 ? 8.299 -8.423 6.497 1.00 90.38 194 ASN A N 1
ATOM 1436 C CA . ASN A 1 194 ? 9.328 -9.356 6.023 1.00 90.38 194 ASN A CA 1
ATOM 1437 C C . ASN A 1 194 ? 8.776 -10.372 5.012 1.00 90.38 194 ASN A C 1
ATOM 1439 O O . ASN A 1 194 ? 9.455 -10.711 4.049 1.00 90.38 194 ASN A O 1
ATOM 1443 N N . THR A 1 195 ? 7.531 -10.828 5.174 1.00 91.75 195 THR A N 1
ATOM 1444 C CA . THR A 1 195 ? 6.858 -11.658 4.164 1.00 91.75 195 THR A CA 1
ATOM 1445 C C . THR A 1 195 ? 6.678 -10.892 2.853 1.00 91.75 195 THR A C 1
ATOM 1447 O O . THR A 1 195 ? 6.963 -11.439 1.793 1.00 91.75 195 THR A O 1
ATOM 1450 N N . LEU A 1 196 ? 6.254 -9.625 2.909 1.00 92.19 196 LEU A N 1
ATOM 1451 C CA . LEU A 1 196 ? 6.105 -8.768 1.731 1.00 92.19 196 LEU A CA 1
ATOM 1452 C C . LEU A 1 196 ? 7.460 -8.462 1.063 1.00 92.19 196 LEU A C 1
ATOM 1454 O O . LEU A 1 196 ? 7.547 -8.496 -0.161 1.00 92.19 196 LEU A O 1
ATOM 1458 N N . ASN A 1 197 ? 8.527 -8.238 1.843 1.00 93.00 197 ASN A N 1
ATOM 1459 C CA . ASN A 1 197 ? 9.895 -8.156 1.315 1.00 93.00 197 ASN A CA 1
ATOM 1460 C C . ASN A 1 197 ? 10.280 -9.445 0.574 1.00 93.00 197 ASN A C 1
ATOM 1462 O O . ASN A 1 197 ? 10.721 -9.369 -0.570 1.00 93.00 197 ASN A O 1
ATOM 1466 N N . GLY A 1 198 ? 10.029 -10.610 1.185 1.00 93.69 198 GLY A N 1
ATOM 1467 C CA . GLY A 1 198 ? 10.241 -11.921 0.570 1.00 93.69 198 GLY A CA 1
ATOM 1468 C C . GLY A 1 198 ? 9.549 -12.050 -0.787 1.00 93.69 198 GLY A C 1
ATOM 1469 O O . GLY A 1 198 ? 10.216 -12.364 -1.765 1.00 93.69 198 GLY A O 1
ATOM 1470 N N . CYS A 1 199 ? 8.263 -11.687 -0.882 1.00 93.69 199 CYS A N 1
ATOM 1471 C CA . CYS A 1 199 ? 7.499 -11.756 -2.137 1.00 93.69 199 CYS A CA 1
ATOM 1472 C C . CYS A 1 199 ? 8.233 -11.068 -3.294 1.00 93.69 199 CYS A C 1
ATOM 1474 O O . CYS A 1 199 ? 8.403 -11.648 -4.367 1.00 93.69 199 CYS A O 1
ATOM 1476 N N . TYR A 1 200 ? 8.711 -9.842 -3.065 1.00 95.25 200 TYR A N 1
ATOM 1477 C CA . TYR A 1 200 ? 9.473 -9.103 -4.065 1.00 95.25 200 TYR A CA 1
ATOM 1478 C C . TYR A 1 200 ? 10.872 -9.686 -4.268 1.00 95.25 200 TYR A C 1
ATOM 1480 O O . TYR A 1 200 ? 11.267 -9.897 -5.409 1.00 95.25 200 TYR A O 1
ATOM 1488 N N . ARG A 1 201 ? 11.621 -9.981 -3.200 1.00 94.88 201 ARG A N 1
ATOM 1489 C CA . ARG A 1 201 ? 12.999 -10.483 -3.299 1.00 94.88 201 ARG A CA 1
ATOM 1490 C C . ARG A 1 201 ? 13.073 -11.804 -4.066 1.00 94.88 201 ARG A C 1
ATOM 1492 O O . ARG A 1 201 ? 13.883 -11.921 -4.981 1.00 94.88 201 ARG A O 1
ATOM 1499 N N . GLU A 1 202 ? 12.203 -12.757 -3.741 1.00 95.50 202 GLU A N 1
ATOM 1500 C CA . GLU A 1 202 ? 12.114 -14.041 -4.439 1.00 95.50 202 GLU A CA 1
ATOM 1501 C C . GLU A 1 202 ? 11.617 -13.848 -5.883 1.00 95.50 202 GLU A C 1
ATOM 1503 O O . GLU A 1 202 ? 12.143 -14.484 -6.791 1.00 95.50 202 GLU A O 1
ATOM 1508 N N . SER A 1 203 ? 10.686 -12.917 -6.145 1.00 96.50 203 SER A N 1
ATOM 1509 C CA . SER A 1 203 ? 10.261 -12.587 -7.520 1.00 96.50 203 SER A CA 1
ATOM 1510 C C . SER A 1 203 ? 11.414 -12.034 -8.368 1.00 96.50 203 SER A C 1
ATOM 1512 O O . SER A 1 203 ? 11.616 -12.469 -9.499 1.00 96.50 203 SER A O 1
ATOM 1514 N N . PHE A 1 204 ? 12.210 -11.114 -7.815 1.00 96.62 204 PHE A N 1
ATOM 1515 C CA . PHE A 1 204 ? 13.416 -10.586 -8.459 1.00 96.62 204 PHE A CA 1
ATOM 1516 C C . PHE A 1 204 ? 14.469 -11.682 -8.677 1.00 96.62 204 PHE A C 1
ATOM 1518 O O . PHE A 1 204 ? 15.076 -11.742 -9.744 1.00 96.62 204 PHE A O 1
ATOM 1525 N N . GLN A 1 205 ? 14.664 -12.576 -7.703 1.00 96.00 205 GLN A N 1
ATOM 1526 C CA . GLN A 1 205 ? 15.591 -13.698 -7.836 1.00 96.00 205 GLN A CA 1
ATOM 1527 C C . GLN A 1 205 ? 15.155 -14.667 -8.945 1.00 96.00 205 GLN A C 1
ATOM 1529 O O . GLN A 1 205 ? 15.954 -14.953 -9.833 1.00 96.00 205 GLN A O 1
ATOM 1534 N N . GLN A 1 206 ? 13.891 -15.106 -8.955 1.00 96.12 206 GLN A N 1
ATOM 1535 C CA . GLN A 1 206 ? 13.337 -15.967 -10.009 1.00 96.12 206 GLN A CA 1
ATOM 1536 C C . GLN A 1 206 ? 13.433 -15.310 -11.398 1.00 96.12 206 GLN A C 1
ATOM 1538 O O . GLN A 1 206 ? 13.735 -15.990 -12.377 1.00 96.12 206 GLN A O 1
ATOM 1543 N N . ALA A 1 207 ? 13.234 -13.990 -11.494 1.00 95.81 207 ALA A N 1
ATOM 1544 C CA . ALA A 1 207 ? 13.413 -13.249 -12.741 1.00 95.81 207 ALA A CA 1
ATOM 1545 C C . ALA A 1 207 ? 14.860 -13.309 -13.254 1.00 95.81 207 ALA A C 1
ATOM 1547 O O . ALA A 1 207 ? 15.085 -13.605 -14.425 1.00 95.81 207 ALA A O 1
ATOM 1548 N N . VAL A 1 208 ? 15.843 -13.078 -12.376 1.00 95.62 208 VAL A N 1
ATOM 1549 C CA . VAL A 1 208 ? 17.268 -13.133 -12.736 1.00 95.62 208 VAL A CA 1
ATOM 1550 C C . VAL A 1 208 ? 17.722 -14.559 -13.062 1.00 95.62 208 VAL A C 1
ATOM 1552 O O . VAL A 1 208 ? 18.474 -14.742 -14.016 1.00 95.62 208 VAL A O 1
ATOM 1555 N N . GLU A 1 209 ? 17.248 -15.565 -12.324 1.00 95.81 209 GLU A N 1
ATOM 1556 C CA . GLU A 1 209 ? 17.520 -16.987 -12.592 1.00 95.81 209 GLU A CA 1
ATOM 1557 C C . GLU A 1 209 ? 16.965 -17.449 -13.950 1.00 95.81 209 GLU A C 1
ATOM 1559 O O . GLU A 1 209 ? 17.572 -18.298 -14.600 1.00 95.81 209 GLU A O 1
ATOM 1564 N N . ALA A 1 210 ? 15.851 -16.868 -14.404 1.00 95.75 210 ALA A N 1
ATOM 1565 C CA . ALA A 1 210 ? 15.239 -17.133 -15.707 1.00 95.75 210 ALA A CA 1
ATOM 1566 C C . ALA A 1 210 ? 15.682 -16.156 -16.823 1.00 95.75 210 ALA A C 1
ATOM 1568 O O . ALA A 1 210 ? 15.058 -16.117 -17.884 1.00 95.75 210 ALA A O 1
ATOM 1569 N N . GLU A 1 211 ? 16.744 -15.370 -16.595 1.00 96.62 211 GLU A N 1
ATOM 1570 C CA . GLU A 1 211 ? 17.308 -14.377 -17.532 1.00 96.62 211 GLU A CA 1
ATOM 1571 C C . GLU A 1 211 ? 16.304 -13.308 -18.026 1.00 96.62 211 GLU A C 1
ATOM 1573 O O . GLU A 1 211 ? 16.458 -12.720 -19.101 1.00 96.62 211 GLU A O 1
ATOM 1578 N N . LEU A 1 212 ? 15.270 -13.025 -17.229 1.00 96.56 212 LEU A N 1
ATOM 1579 C CA . LEU A 1 212 ? 14.256 -12.012 -17.518 1.00 96.56 212 LEU A CA 1
ATOM 1580 C C . LEU A 1 212 ? 14.805 -10.621 -17.194 1.00 96.56 212 LEU A C 1
ATOM 1582 O O . LEU A 1 212 ? 15.410 -10.411 -16.142 1.00 96.56 212 LEU A O 1
ATOM 1586 N N . ARG A 1 213 ? 14.593 -9.658 -18.097 1.00 95.69 213 ARG A N 1
ATOM 1587 C CA . ARG A 1 213 ? 15.221 -8.329 -18.029 1.00 95.69 213 ARG A CA 1
ATOM 1588 C C . ARG A 1 213 ? 14.248 -7.241 -17.588 1.00 95.69 213 ARG A C 1
ATOM 1590 O O . ARG A 1 213 ? 14.688 -6.195 -17.115 1.00 95.69 213 ARG A O 1
ATOM 1597 N N . THR A 1 214 ? 12.946 -7.464 -17.740 1.00 96.50 214 THR A N 1
ATOM 1598 C CA . THR A 1 214 ? 11.909 -6.457 -17.488 1.00 96.50 214 THR A CA 1
ATOM 1599 C C . THR A 1 214 ? 10.778 -6.989 -16.608 1.00 96.50 214 THR A C 1
ATOM 1601 O O . THR A 1 214 ? 10.256 -8.080 -16.835 1.00 96.50 214 THR A O 1
ATOM 1604 N N . LEU A 1 215 ? 10.401 -6.217 -15.585 1.00 97.19 215 LEU A N 1
ATOM 1605 C CA . LEU A 1 215 ? 9.388 -6.601 -14.598 1.00 97.19 215 LEU A CA 1
ATOM 1606 C C . LEU A 1 215 ? 8.274 -5.563 -14.495 1.00 97.19 215 LEU A C 1
ATOM 1608 O O . LEU A 1 215 ? 8.558 -4.374 -14.377 1.00 97.19 215 LEU A O 1
ATOM 1612 N N . ALA A 1 216 ? 7.022 -6.014 -14.450 1.00 96.50 216 ALA A N 1
ATOM 1613 C CA . ALA A 1 216 ? 5.890 -5.215 -13.990 1.00 96.50 216 ALA A CA 1
ATOM 1614 C C . ALA A 1 216 ? 5.509 -5.618 -12.559 1.00 96.50 216 ALA A C 1
ATOM 1616 O O . ALA A 1 216 ? 5.371 -6.803 -12.251 1.00 96.50 216 ALA A O 1
ATOM 1617 N N . ILE A 1 217 ? 5.328 -4.629 -11.687 1.00 96.12 217 ILE A N 1
ATOM 1618 C CA . ILE A 1 217 ? 4.973 -4.807 -10.279 1.00 96.12 217 ILE A CA 1
ATOM 1619 C C . ILE A 1 217 ? 3.773 -3.904 -9.982 1.00 96.12 217 ILE A C 1
ATOM 1621 O O . ILE A 1 217 ? 3.934 -2.684 -9.980 1.00 96.12 217 ILE A O 1
ATOM 1625 N N . PRO A 1 218 ? 2.576 -4.456 -9.724 1.00 92.88 218 PRO A N 1
ATOM 1626 C CA . PRO A 1 218 ? 1.444 -3.676 -9.232 1.00 92.88 218 PRO A CA 1
ATOM 1627 C C . PRO A 1 218 ? 1.834 -2.891 -7.972 1.00 92.88 218 PRO A C 1
ATOM 1629 O O . PRO A 1 218 ? 2.498 -3.438 -7.090 1.00 92.88 218 PRO A O 1
ATOM 1632 N N . CYS A 1 219 ? 1.455 -1.615 -7.882 1.00 85.62 219 CYS A N 1
ATOM 1633 C CA . CYS A 1 219 ? 1.816 -0.756 -6.755 1.00 85.62 219 CYS A CA 1
ATOM 1634 C C . CYS A 1 219 ? 1.176 -1.271 -5.461 1.00 85.62 219 CYS A C 1
ATOM 1636 O O . CYS A 1 219 ? 1.875 -1.764 -4.574 1.00 85.62 219 CYS A O 1
ATOM 1638 N N . LEU A 1 220 ? -0.154 -1.216 -5.381 1.00 79.19 220 LEU A N 1
ATOM 1639 C CA . LEU A 1 220 ? -0.937 -1.763 -4.277 1.00 79.19 220 LEU A CA 1
ATOM 1640 C C . LEU A 1 220 ? -1.780 -2.926 -4.787 1.00 79.19 220 LEU A C 1
ATOM 1642 O O . LEU A 1 220 ? -2.397 -2.836 -5.840 1.00 79.19 220 LEU A O 1
ATOM 1646 N N . TRP A 1 221 ? -1.785 -4.028 -4.046 1.00 69.69 221 TRP A N 1
ATOM 1647 C CA . TRP A 1 221 ? -2.421 -5.280 -4.481 1.00 69.69 221 TRP A CA 1
ATOM 1648 C C . TRP A 1 221 ? -3.013 -6.108 -3.336 1.00 69.69 221 TRP A C 1
ATOM 1650 O O . TRP A 1 221 ? -3.440 -7.239 -3.551 1.00 69.69 221 TRP A O 1
ATOM 1660 N N . TYR A 1 222 ? -3.054 -5.545 -2.124 1.00 66.50 222 TYR A N 1
ATOM 1661 C CA . TYR A 1 222 ? -3.815 -6.089 -1.002 1.00 66.50 222 TYR A CA 1
ATOM 1662 C C . TYR A 1 222 ? -4.916 -5.119 -0.592 1.00 66.50 222 TYR A C 1
ATOM 1664 O O . TYR A 1 222 ? -4.620 -4.048 -0.069 1.00 66.50 222 TYR A O 1
ATOM 1672 N N . HIS A 1 223 ? -6.184 -5.508 -0.755 1.00 61.22 223 HIS A N 1
ATOM 1673 C CA . HIS A 1 223 ? -7.310 -4.686 -0.288 1.00 61.22 223 HIS A CA 1
ATOM 1674 C C . HIS A 1 223 ? -7.672 -4.925 1.182 1.00 61.22 223 HIS A C 1
ATOM 1676 O O . HIS A 1 223 ? -8.183 -4.028 1.847 1.00 61.22 223 HIS A O 1
ATOM 1682 N N . ARG A 1 224 ? -7.393 -6.117 1.732 1.00 60.16 224 ARG A N 1
ATOM 1683 C CA . ARG A 1 224 ? -7.797 -6.478 3.105 1.00 60.16 224 ARG A CA 1
ATOM 1684 C C . ARG A 1 224 ? -6.702 -6.205 4.142 1.00 60.16 224 ARG A C 1
ATOM 1686 O O . ARG A 1 224 ? -5.897 -7.075 4.470 1.00 60.16 224 ARG A O 1
ATOM 1693 N N . GLY A 1 225 ? -6.730 -4.999 4.707 1.00 66.44 225 GLY A N 1
ATOM 1694 C CA . GLY A 1 225 ? -6.162 -4.682 6.025 1.00 66.44 225 GLY A CA 1
ATOM 1695 C C . GLY A 1 225 ? -4.668 -4.347 6.103 1.00 66.44 225 GLY A C 1
ATOM 1696 O O . GLY A 1 225 ? -4.241 -3.863 7.148 1.00 66.44 225 GLY A O 1
ATOM 1697 N N . TYR A 1 226 ? -3.869 -4.545 5.047 1.00 80.81 226 TYR A N 1
ATOM 1698 C CA . TYR A 1 226 ? -2.491 -4.029 5.009 1.00 80.81 226 TYR A CA 1
ATOM 1699 C C . TYR A 1 226 ? -2.538 -2.507 4.745 1.00 80.81 226 TYR A C 1
ATOM 1701 O O . TYR A 1 226 ? -3.089 -2.103 3.721 1.00 80.81 226 TYR A O 1
ATOM 1709 N N . PRO A 1 227 ? -1.984 -1.632 5.610 1.00 84.56 227 PRO A N 1
ATOM 1710 C CA . PRO A 1 227 ? -2.011 -0.188 5.373 1.00 84.56 227 PRO A CA 1
ATOM 1711 C C . PRO A 1 227 ? -1.253 0.194 4.092 1.00 84.56 227 PRO A C 1
ATOM 1713 O O . PRO A 1 227 ? -0.072 -0.133 3.957 1.00 84.56 227 PRO A O 1
ATOM 1716 N N . ARG A 1 228 ? -1.920 0.918 3.178 1.00 85.19 228 ARG A N 1
ATOM 1717 C CA . ARG A 1 228 ? -1.407 1.285 1.840 1.00 85.19 228 ARG A CA 1
ATOM 1718 C C . ARG A 1 228 ? 0.012 1.872 1.884 1.00 85.19 228 ARG A C 1
ATOM 1720 O O . ARG A 1 228 ? 0.912 1.361 1.227 1.00 85.19 228 ARG A O 1
ATOM 1727 N N . GLU A 1 229 ? 0.238 2.880 2.726 1.00 83.25 229 GLU A N 1
ATOM 1728 C CA . GLU A 1 229 ? 1.552 3.520 2.903 1.00 83.25 229 GLU A CA 1
ATOM 1729 C C . GLU A 1 229 ? 2.621 2.544 3.417 1.00 83.25 229 GLU A C 1
ATOM 1731 O O . GLU A 1 229 ? 3.742 2.526 2.913 1.00 83.25 229 GLU A O 1
ATOM 1736 N N . GLN A 1 230 ? 2.289 1.676 4.382 1.00 86.12 230 GLN A N 1
ATOM 1737 C CA . GLN A 1 230 ? 3.235 0.675 4.891 1.00 86.12 230 GLN A CA 1
ATOM 1738 C C . GLN A 1 230 ? 3.607 -0.351 3.811 1.00 86.12 230 GLN A C 1
ATOM 1740 O O . GLN A 1 230 ? 4.776 -0.731 3.711 1.00 86.12 230 GLN A O 1
ATOM 1745 N N . GLN A 1 231 ? 2.640 -0.790 2.993 1.00 88.25 231 GLN A N 1
ATOM 1746 C CA . GLN A 1 231 ? 2.901 -1.651 1.835 1.00 88.25 231 GLN A CA 1
ATOM 1747 C C . GLN A 1 231 ? 3.826 -0.938 0.844 1.00 88.25 231 GLN A C 1
ATOM 1749 O O . GLN A 1 231 ? 4.819 -1.524 0.404 1.00 88.25 231 GLN A O 1
ATOM 1754 N N . ALA A 1 232 ? 3.557 0.332 0.546 1.00 90.50 232 ALA A N 1
ATOM 1755 C CA . ALA A 1 232 ? 4.338 1.123 -0.395 1.00 90.50 232 ALA A CA 1
ATOM 1756 C C . ALA A 1 232 ? 5.782 1.361 0.083 1.00 90.50 232 ALA A C 1
ATOM 1758 O O . ALA A 1 232 ? 6.726 1.078 -0.656 1.00 90.50 232 ALA A O 1
ATOM 1759 N N . HIS A 1 233 ? 5.988 1.735 1.349 1.00 90.25 233 HIS A N 1
ATOM 1760 C CA . HIS A 1 233 ? 7.323 1.861 1.947 1.00 90.25 233 HIS A CA 1
ATOM 1761 C C . HIS A 1 233 ? 8.128 0.551 1.908 1.00 90.25 233 HIS A C 1
ATOM 1763 O O . HIS A 1 233 ? 9.325 0.577 1.616 1.00 90.25 233 HIS A O 1
ATOM 1769 N N . VAL A 1 234 ? 7.510 -0.606 2.187 1.00 91.25 234 VAL A N 1
ATOM 1770 C CA . VAL A 1 234 ? 8.191 -1.912 2.062 1.00 91.25 234 VAL A CA 1
ATOM 1771 C C . VAL A 1 234 ? 8.512 -2.219 0.600 1.00 91.25 234 VAL A C 1
ATOM 1773 O O . VAL A 1 234 ? 9.624 -2.657 0.305 1.00 91.25 234 VAL A O 1
ATOM 1776 N N . THR A 1 235 ? 7.577 -1.954 -0.312 1.00 93.50 235 THR A N 1
ATOM 1777 C CA . THR A 1 235 ? 7.738 -2.178 -1.756 1.00 93.50 235 THR A CA 1
ATOM 1778 C C . THR A 1 235 ? 8.916 -1.377 -2.300 1.00 93.50 235 THR A C 1
ATOM 1780 O O . THR A 1 235 ? 9.883 -1.963 -2.783 1.00 93.50 235 THR A O 1
ATOM 1783 N N . MET A 1 236 ? 8.906 -0.054 -2.125 1.00 94.06 236 MET A N 1
ATOM 1784 C CA . MET A 1 236 ? 9.939 0.841 -2.652 1.00 94.06 236 MET A CA 1
ATOM 1785 C C . MET A 1 236 ? 11.315 0.572 -2.036 1.00 94.06 236 MET A C 1
ATOM 1787 O O . MET A 1 236 ? 12.309 0.501 -2.760 1.00 94.06 236 MET A O 1
ATOM 1791 N N . ARG A 1 237 ? 11.376 0.300 -0.723 1.00 93.00 237 ARG A N 1
ATOM 1792 C CA . ARG A 1 237 ? 12.603 -0.144 -0.040 1.00 93.00 237 ARG A CA 1
ATOM 1793 C C . ARG A 1 237 ? 13.175 -1.426 -0.648 1.00 93.00 237 ARG A C 1
ATOM 1795 O O . ARG A 1 237 ? 14.385 -1.517 -0.855 1.00 93.00 237 ARG A O 1
ATOM 1802 N N . THR A 1 238 ? 12.322 -2.413 -0.914 1.00 94.31 238 THR A N 1
ATOM 1803 C CA . THR A 1 238 ? 12.750 -3.727 -1.414 1.00 94.31 238 THR A CA 1
ATOM 1804 C C . THR A 1 238 ? 13.181 -3.648 -2.874 1.00 94.31 238 THR A C 1
ATOM 1806 O O . THR A 1 238 ? 14.269 -4.111 -3.207 1.00 94.31 238 THR A O 1
ATOM 1809 N N . VAL A 1 239 ? 12.392 -2.987 -3.729 1.00 96.12 239 VAL A N 1
ATOM 1810 C CA . VAL A 1 239 ? 12.719 -2.754 -5.147 1.00 96.12 239 VAL A CA 1
ATOM 1811 C C . VAL A 1 239 ? 14.040 -1.990 -5.278 1.00 96.12 239 VAL A C 1
ATOM 1813 O O . VAL A 1 239 ? 14.896 -2.396 -6.063 1.00 96.12 239 VAL A O 1
ATOM 1816 N N . ARG A 1 240 ? 14.273 -0.957 -4.452 1.00 95.31 240 ARG A N 1
ATOM 1817 C CA . ARG A 1 240 ? 15.547 -0.218 -4.416 1.00 95.31 240 ARG A CA 1
ATOM 1818 C C . ARG A 1 240 ? 16.736 -1.124 -4.089 1.00 95.31 240 ARG A C 1
ATOM 1820 O O . ARG A 1 240 ? 17.705 -1.137 -4.845 1.00 95.31 240 ARG A O 1
ATOM 1827 N N . ARG A 1 241 ? 16.663 -1.915 -3.009 1.00 93.88 241 ARG A N 1
ATOM 1828 C CA . ARG A 1 241 ? 17.745 -2.842 -2.615 1.00 93.88 241 ARG A CA 1
ATOM 1829 C C . ARG A 1 241 ? 17.971 -3.959 -3.641 1.00 93.88 241 ARG A C 1
ATOM 1831 O O . ARG A 1 241 ? 19.119 -4.332 -3.884 1.00 93.88 241 ARG A O 1
ATOM 1838 N N . CYS A 1 242 ? 16.915 -4.460 -4.282 1.00 94.19 242 CYS A N 1
ATOM 1839 C CA . CYS A 1 242 ? 17.045 -5.457 -5.345 1.00 94.19 242 CYS A CA 1
ATOM 1840 C C . CYS A 1 242 ? 17.704 -4.861 -6.598 1.00 94.19 242 CYS A C 1
ATOM 1842 O O . CYS A 1 242 ? 18.630 -5.468 -7.129 1.00 94.19 242 CYS A O 1
ATOM 1844 N N . LEU A 1 243 ? 17.316 -3.654 -7.029 1.00 94.88 243 LEU A N 1
ATOM 1845 C CA . LEU A 1 243 ? 17.933 -2.971 -8.173 1.00 94.88 243 LEU A CA 1
ATOM 1846 C C . LEU A 1 243 ? 19.407 -2.609 -7.935 1.00 94.88 243 LEU A C 1
ATOM 1848 O O . LEU A 1 243 ? 20.214 -2.774 -8.846 1.00 94.88 243 LEU A O 1
ATOM 1852 N N . GLU A 1 244 ? 19.790 -2.190 -6.724 1.00 92.62 244 GLU A N 1
ATOM 1853 C CA . GLU A 1 244 ? 21.202 -1.958 -6.365 1.00 92.62 244 GLU A CA 1
ATOM 1854 C C . GLU A 1 244 ? 22.062 -3.222 -6.558 1.00 92.62 244 GLU A C 1
ATOM 1856 O O . GLU A 1 244 ? 23.188 -3.145 -7.058 1.00 92.62 244 GLU A O 1
ATOM 1861 N N . ARG A 1 245 ? 21.521 -4.394 -6.200 1.00 92.12 245 ARG A N 1
ATOM 1862 C CA . ARG A 1 245 ? 22.218 -5.692 -6.247 1.00 92.12 245 ARG A CA 1
ATOM 1863 C C . ARG A 1 245 ? 22.181 -6.355 -7.622 1.00 92.12 245 ARG A C 1
ATOM 1865 O O . ARG A 1 245 ? 23.190 -6.883 -8.078 1.00 92.12 245 ARG A O 1
ATOM 1872 N N . MET A 1 246 ? 21.035 -6.304 -8.295 1.00 91.75 246 MET A N 1
ATOM 1873 C CA . MET A 1 246 ? 20.752 -6.996 -9.561 1.00 91.75 246 MET A CA 1
ATOM 1874 C C . MET A 1 246 ? 20.868 -6.075 -10.790 1.00 91.75 246 MET A C 1
ATOM 1876 O O . MET A 1 246 ? 20.440 -6.426 -11.889 1.00 91.75 246 MET A O 1
ATOM 1880 N N . ARG A 1 247 ? 21.503 -4.907 -10.620 1.00 88.62 247 ARG A N 1
ATOM 1881 C CA . ARG A 1 247 ? 21.714 -3.828 -11.608 1.00 88.62 247 ARG A CA 1
ATOM 1882 C C . ARG A 1 247 ? 22.139 -4.235 -13.026 1.00 88.62 247 ARG A C 1
ATOM 1884 O O . ARG A 1 247 ? 21.884 -3.469 -13.952 1.00 88.62 247 ARG A O 1
ATOM 1891 N N . GLN A 1 248 ? 22.823 -5.369 -13.205 1.00 91.31 248 GLN A N 1
ATOM 1892 C CA . GLN A 1 2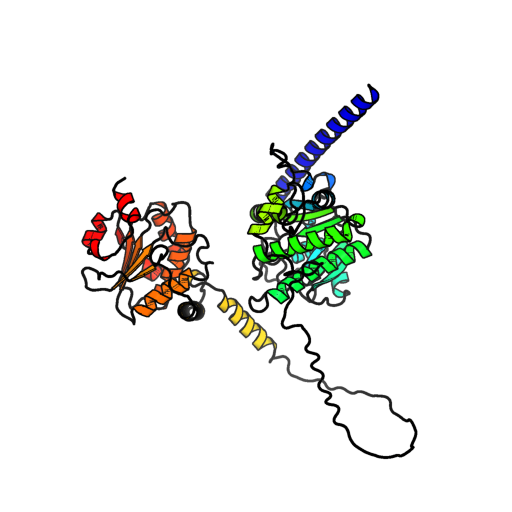48 ? 23.277 -5.844 -14.525 1.00 91.31 248 GLN A CA 1
ATOM 1893 C C . GLN A 1 248 ? 22.293 -6.814 -15.201 1.00 91.31 248 GLN A C 1
ATOM 1895 O O . GLN A 1 248 ? 22.350 -6.985 -16.418 1.00 91.31 248 GLN A O 1
ATOM 1900 N N . SER A 1 249 ? 21.413 -7.447 -14.424 1.00 92.81 249 SER A N 1
ATOM 1901 C CA . SER A 1 249 ? 20.484 -8.475 -14.905 1.00 92.81 249 SER A CA 1
ATOM 1902 C C . SER A 1 249 ? 19.153 -7.883 -15.367 1.00 92.81 249 SER A C 1
ATOM 1904 O O . SER A 1 249 ? 18.580 -8.361 -16.340 1.00 92.81 249 SER A O 1
ATOM 1906 N N . LEU A 1 250 ? 18.691 -6.821 -14.699 1.00 93.62 250 LEU A N 1
ATOM 1907 C CA . LEU A 1 250 ? 17.425 -6.143 -14.990 1.00 93.62 250 LEU A CA 1
ATOM 1908 C C . LEU A 1 250 ? 17.653 -4.806 -15.698 1.00 93.62 250 LEU A C 1
ATOM 1910 O O . LEU A 1 250 ? 18.467 -3.993 -15.254 1.00 93.62 250 LEU A O 1
ATOM 1914 N N . ASP A 1 251 ? 16.894 -4.558 -16.762 1.00 93.75 251 ASP A N 1
ATOM 1915 C CA . ASP A 1 251 ? 16.881 -3.312 -17.529 1.00 93.75 251 ASP A CA 1
ATOM 1916 C C . ASP A 1 251 ? 15.812 -2.334 -17.036 1.00 93.75 251 ASP A C 1
ATOM 1918 O O . ASP A 1 251 ? 16.101 -1.141 -16.950 1.00 93.75 251 ASP A O 1
ATOM 1922 N N . LEU A 1 252 ? 14.611 -2.819 -16.694 1.00 94.88 252 LEU A N 1
ATOM 1923 C CA . LEU A 1 252 ? 13.479 -1.967 -16.319 1.00 94.88 252 LEU A CA 1
ATOM 1924 C C . LEU A 1 252 ? 12.531 -2.642 -15.317 1.00 94.88 252 LEU A C 1
ATOM 1926 O O . LEU A 1 252 ? 12.152 -3.800 -15.488 1.00 94.88 252 LEU A O 1
ATOM 1930 N N . VAL A 1 253 ? 12.095 -1.886 -14.312 1.00 97.06 253 VAL A N 1
ATOM 1931 C CA . VAL A 1 253 ? 11.014 -2.239 -13.386 1.00 97.06 253 VAL A CA 1
ATOM 1932 C C . VAL A 1 253 ? 9.910 -1.190 -13.510 1.00 97.06 253 VAL A C 1
ATOM 1934 O O . VAL A 1 253 ? 10.139 -0.002 -13.282 1.00 97.06 253 VAL A O 1
ATOM 1937 N N . VAL A 1 254 ? 8.711 -1.631 -13.878 1.00 96.69 254 VAL A N 1
ATOM 1938 C CA . VAL A 1 254 ? 7.519 -0.796 -14.040 1.00 96.69 254 VAL A CA 1
ATOM 1939 C C . VAL A 1 254 ? 6.614 -0.992 -12.829 1.00 96.69 254 VAL A C 1
ATOM 1941 O O . VAL A 1 254 ? 6.020 -2.053 -12.652 1.00 96.69 254 VAL A O 1
ATOM 1944 N N . MET A 1 255 ? 6.506 0.040 -12.000 1.00 96.38 255 MET A N 1
ATOM 1945 C CA . MET A 1 255 ? 5.546 0.124 -10.904 1.00 96.38 255 MET A CA 1
ATOM 1946 C C . MET A 1 255 ? 4.185 0.522 -11.487 1.00 96.38 255 MET A C 1
ATOM 1948 O O . MET A 1 255 ? 4.062 1.588 -12.094 1.00 96.38 255 MET A O 1
ATOM 1952 N N . VAL A 1 256 ? 3.178 -0.343 -11.354 1.00 94.06 256 VAL A N 1
ATOM 1953 C CA . VAL A 1 256 ? 1.871 -0.178 -12.007 1.00 94.06 256 VAL A CA 1
ATOM 1954 C C . VAL A 1 256 ? 0.826 0.322 -11.017 1.00 94.06 256 VAL A C 1
ATOM 1956 O O . VAL A 1 256 ? 0.322 -0.446 -10.197 1.00 94.06 256 VAL A O 1
ATOM 1959 N N . ALA A 1 257 ? 0.495 1.606 -11.105 1.00 90.44 257 ALA A N 1
ATOM 1960 C CA . ALA A 1 257 ? -0.527 2.240 -10.282 1.00 90.44 257 ALA A CA 1
ATOM 1961 C C . ALA A 1 257 ? -1.926 2.034 -10.879 1.00 90.44 257 ALA A C 1
ATOM 1963 O O . ALA A 1 257 ? -2.125 2.203 -12.087 1.00 90.44 257 ALA A O 1
ATOM 1964 N N . ALA A 1 258 ? -2.906 1.720 -10.032 1.00 83.50 258 ALA A N 1
ATOM 1965 C CA . ALA A 1 258 ? -4.286 1.544 -10.462 1.00 83.50 258 ALA A CA 1
ATOM 1966 C C . ALA A 1 258 ? -5.079 2.863 -10.427 1.00 83.50 258 ALA A C 1
ATOM 1968 O O . ALA A 1 258 ? -5.929 3.097 -11.281 1.00 83.50 258 ALA A O 1
ATOM 1969 N N . THR A 1 259 ? -4.793 3.757 -9.474 1.00 82.88 259 THR A N 1
ATOM 1970 C CA . THR A 1 259 ? -5.439 5.082 -9.359 1.00 82.88 259 THR A CA 1
ATOM 1971 C C . THR A 1 259 ? -4.460 6.237 -9.596 1.00 82.88 259 THR A C 1
ATOM 1973 O O . THR A 1 259 ? -3.257 6.040 -9.760 1.00 82.88 259 THR A O 1
ATOM 1976 N N . ALA A 1 260 ? -4.982 7.470 -9.637 1.00 81.50 260 ALA A N 1
ATOM 1977 C CA . ALA A 1 260 ? -4.155 8.675 -9.551 1.00 81.50 260 ALA A CA 1
ATOM 1978 C C . ALA A 1 260 ? -3.446 8.763 -8.188 1.00 81.50 260 ALA A C 1
ATOM 1980 O O . ALA A 1 260 ? -2.229 8.879 -8.158 1.00 81.50 260 ALA A O 1
ATOM 1981 N N . GLU A 1 261 ? -4.189 8.568 -7.092 1.00 83.06 261 GLU A N 1
ATOM 1982 C CA . GLU A 1 261 ? -3.672 8.555 -5.713 1.00 83.06 261 GLU A CA 1
ATOM 1983 C C . GLU A 1 261 ? -2.509 7.563 -5.521 1.00 83.06 261 GLU A C 1
ATOM 1985 O O . GLU A 1 261 ? -1.549 7.841 -4.811 1.00 83.06 261 GLU A O 1
ATOM 1990 N N . GLU A 1 262 ? -2.580 6.388 -6.156 1.00 84.81 262 GLU A N 1
ATOM 1991 C CA . GLU A 1 262 ? -1.520 5.377 -6.100 1.00 84.81 262 GLU A CA 1
ATOM 1992 C C . GLU A 1 262 ? -0.286 5.761 -6.914 1.00 84.81 262 GLU A C 1
ATOM 1994 O O . GLU A 1 262 ? 0.827 5.411 -6.521 1.00 84.81 262 GLU A O 1
ATOM 1999 N N . ALA A 1 263 ? -0.466 6.466 -8.034 1.00 87.88 263 ALA A N 1
ATOM 2000 C CA . ALA A 1 263 ? 0.649 6.997 -8.809 1.00 87.88 263 ALA A CA 1
ATOM 2001 C C . ALA A 1 263 ? 1.351 8.110 -8.019 1.00 87.88 263 ALA A C 1
ATOM 2003 O O . ALA A 1 263 ? 2.556 8.025 -7.809 1.00 87.88 263 ALA A O 1
ATOM 2004 N N . GLU A 1 264 ? 0.583 9.066 -7.490 1.00 85.75 264 GLU A N 1
ATOM 2005 C CA . GLU A 1 264 ? 1.062 10.174 -6.652 1.00 85.75 264 GLU A CA 1
ATOM 2006 C C . GLU A 1 264 ? 1.828 9.655 -5.420 1.00 85.75 264 GLU A C 1
ATOM 2008 O O . GLU A 1 264 ? 2.984 10.022 -5.215 1.00 85.75 264 GLU A O 1
ATOM 2013 N N . LEU A 1 265 ? 1.261 8.696 -4.672 1.00 86.19 265 LEU A N 1
ATOM 2014 C CA . LEU A 1 265 ? 1.939 8.049 -3.540 1.00 86.19 265 LEU A CA 1
ATOM 2015 C C . LEU A 1 265 ? 3.284 7.418 -3.942 1.00 86.19 265 LEU A C 1
ATOM 2017 O O . LEU A 1 265 ? 4.267 7.530 -3.210 1.00 86.19 265 LEU A O 1
ATOM 2021 N N . TYR A 1 266 ? 3.354 6.727 -5.082 1.00 91.38 266 TYR A N 1
ATOM 2022 C CA . TYR A 1 266 ? 4.597 6.079 -5.511 1.00 91.38 266 TYR A CA 1
ATOM 2023 C C . TYR A 1 266 ? 5.610 7.076 -6.096 1.00 91.38 266 TYR A C 1
ATOM 2025 O O . TYR A 1 266 ? 6.810 6.862 -5.933 1.00 91.38 266 TYR A O 1
ATOM 2033 N N . GLU A 1 267 ? 5.165 8.178 -6.702 1.00 89.56 267 GLU A N 1
ATOM 2034 C CA . GLU A 1 267 ? 6.011 9.288 -7.166 1.00 89.56 267 GLU A CA 1
ATOM 2035 C C . GLU A 1 267 ? 6.626 10.085 -6.000 1.00 89.56 267 GLU A C 1
ATOM 2037 O O . GLU A 1 267 ? 7.810 10.433 -6.047 1.00 89.56 267 GLU A O 1
ATOM 2042 N N . ASP A 1 268 ? 5.889 10.289 -4.906 1.00 86.12 268 ASP A N 1
ATOM 2043 C CA . ASP A 1 268 ? 6.431 10.863 -3.667 1.00 86.12 268 ASP A CA 1
ATOM 2044 C C . ASP A 1 268 ? 7.458 9.927 -3.012 1.00 86.12 268 ASP A C 1
ATOM 2046 O O . ASP A 1 268 ? 8.568 10.336 -2.656 1.00 86.12 268 ASP A O 1
ATOM 2050 N N . LEU A 1 269 ? 7.151 8.629 -2.917 1.00 89.50 269 LEU A N 1
ATOM 2051 C CA . LEU A 1 269 ? 8.087 7.646 -2.364 1.00 89.50 269 LEU A CA 1
ATOM 2052 C C . LEU A 1 269 ? 9.325 7.435 -3.252 1.00 89.50 269 LEU A C 1
ATOM 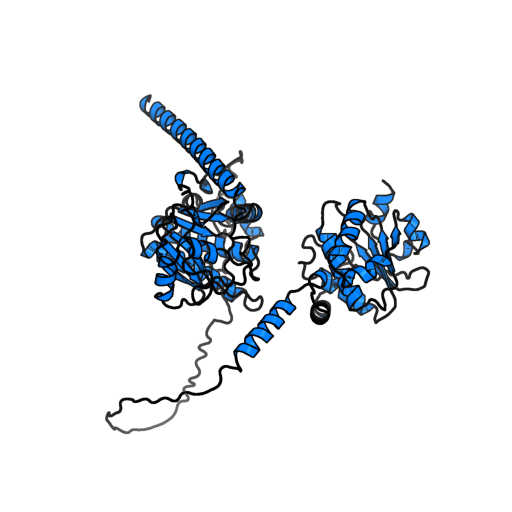2054 O O . LEU A 1 269 ? 10.403 7.133 -2.729 1.00 89.50 269 LEU A O 1
ATOM 2058 N N . LEU A 1 270 ? 9.224 7.622 -4.571 1.00 91.62 270 LEU A N 1
ATOM 2059 C CA . LEU A 1 270 ? 10.382 7.618 -5.467 1.00 91.62 270 LEU A CA 1
ATOM 2060 C C . LEU A 1 270 ? 11.393 8.713 -5.094 1.00 91.62 270 LEU A C 1
ATOM 2062 O O . LEU A 1 270 ? 12.589 8.448 -5.145 1.00 91.62 270 LEU A O 1
ATOM 2066 N N . GLN A 1 271 ? 10.966 9.893 -4.640 1.00 87.50 271 GLN A N 1
ATOM 2067 C CA . GLN A 1 271 ? 11.898 10.942 -4.194 1.00 87.50 271 GLN A CA 1
ATOM 2068 C C . GLN A 1 271 ? 12.695 10.511 -2.946 1.00 87.50 271 GLN A C 1
ATOM 2070 O O . GLN A 1 271 ? 13.878 10.828 -2.831 1.00 87.50 271 GLN A O 1
ATOM 2075 N N . LEU A 1 272 ? 12.086 9.726 -2.047 1.00 88.62 272 LEU A N 1
ATOM 2076 C CA . LEU A 1 272 ? 12.722 9.237 -0.814 1.00 88.62 272 LEU A CA 1
ATOM 2077 C C . LEU A 1 272 ? 13.651 8.029 -1.036 1.00 88.62 272 LEU A C 1
ATOM 2079 O O . LEU A 1 272 ? 14.713 7.938 -0.419 1.00 88.62 272 LEU A O 1
ATOM 2083 N N . TYR A 1 273 ? 13.252 7.073 -1.883 1.00 91.88 273 TYR A N 1
ATOM 2084 C CA . TYR A 1 273 ? 13.988 5.815 -2.108 1.00 91.88 273 TYR A CA 1
ATOM 2085 C C . TYR A 1 273 ? 14.880 5.834 -3.361 1.00 91.88 273 TYR A C 1
ATOM 2087 O O . TYR A 1 273 ? 15.858 5.089 -3.445 1.00 91.88 273 TYR A O 1
ATOM 2095 N N . PHE A 1 274 ? 14.568 6.689 -4.332 1.00 93.50 274 PHE A N 1
ATOM 2096 C CA . PHE A 1 274 ? 15.264 6.867 -5.609 1.00 93.50 274 PHE A CA 1
ATOM 2097 C C . PHE A 1 274 ? 15.580 8.357 -5.850 1.00 93.50 274 PHE A C 1
ATOM 2099 O O . PHE A 1 274 ? 15.212 8.904 -6.895 1.00 93.50 274 PHE A O 1
ATOM 2106 N N . PRO A 1 275 ? 16.251 9.042 -4.897 1.00 91.25 275 PRO A N 1
ATOM 2107 C CA . PRO A 1 275 ? 16.537 10.463 -5.029 1.00 91.25 275 PRO A CA 1
ATOM 2108 C C . PRO A 1 275 ? 17.369 10.726 -6.286 1.00 91.25 275 PRO A C 1
ATOM 2110 O O . PRO A 1 275 ? 18.363 10.047 -6.561 1.00 91.25 275 PRO A O 1
ATOM 2113 N N . ARG A 1 276 ? 16.934 11.712 -7.063 1.00 87.62 276 ARG A N 1
ATOM 2114 C CA . ARG A 1 276 ? 17.554 12.239 -8.284 1.00 87.62 276 ARG A CA 1
ATOM 2115 C C . ARG A 1 276 ? 18.541 13.353 -7.948 1.00 87.62 276 ARG A C 1
ATOM 2117 O O . ARG A 1 276 ? 19.538 13.506 -8.646 1.00 87.62 276 ARG A O 1
ATOM 2124 N N . THR A 1 277 ? 18.286 14.098 -6.870 1.00 85.81 277 THR A N 1
ATOM 2125 C CA . THR A 1 277 ? 19.148 15.190 -6.390 1.00 85.81 277 THR A CA 1
ATOM 2126 C C . THR A 1 277 ? 19.644 14.955 -4.964 1.00 85.81 277 THR A C 1
ATOM 2128 O O . THR A 1 277 ? 19.045 14.211 -4.185 1.00 85.81 277 THR A O 1
ATOM 2131 N N . TRP A 1 278 ? 20.736 15.630 -4.588 1.00 81.81 278 TRP A N 1
ATOM 2132 C CA . TRP A 1 278 ? 21.237 15.599 -3.210 1.00 81.81 278 TRP A CA 1
ATOM 2133 C C . TRP A 1 278 ? 20.221 16.177 -2.207 1.00 81.81 278 TRP A C 1
ATOM 2135 O O . TRP A 1 278 ? 20.139 15.698 -1.081 1.00 81.81 278 TRP A O 1
ATOM 2145 N N . ALA A 1 279 ? 19.404 17.151 -2.626 1.00 80.31 279 ALA A N 1
ATOM 2146 C CA . ALA A 1 279 ? 18.351 17.734 -1.793 1.00 80.31 279 ALA A CA 1
ATOM 2147 C C . ALA A 1 279 ? 17.231 16.726 -1.472 1.00 80.31 279 ALA A C 1
ATOM 2149 O O . ALA A 1 279 ? 16.836 16.620 -0.314 1.00 80.31 279 ALA A O 1
ATOM 2150 N N . GLU A 1 280 ? 16.778 15.939 -2.456 1.00 84.69 280 GLU A N 1
ATOM 2151 C CA . GLU A 1 280 ? 15.824 14.837 -2.233 1.00 84.69 280 GLU A CA 1
ATOM 2152 C C . GLU A 1 280 ? 16.416 13.780 -1.281 1.00 84.69 280 GLU A C 1
ATOM 2154 O O . GLU A 1 280 ? 15.772 13.380 -0.312 1.00 84.69 280 GLU A O 1
ATOM 2159 N N . ALA A 1 281 ? 17.682 13.391 -1.487 1.00 83.81 281 ALA A N 1
ATOM 2160 C CA . ALA A 1 281 ? 18.360 12.430 -0.613 1.00 83.81 281 ALA A CA 1
ATOM 2161 C C . ALA A 1 281 ? 18.490 12.942 0.835 1.00 83.81 281 ALA A C 1
ATOM 2163 O O . ALA A 1 281 ? 18.327 12.174 1.784 1.00 83.81 281 ALA A O 1
ATOM 2164 N N . GLN A 1 282 ? 18.761 14.240 1.008 1.00 79.56 282 GLN A N 1
ATOM 2165 C CA . GLN A 1 282 ? 18.858 14.892 2.312 1.00 79.56 282 GLN A CA 1
ATOM 2166 C C . GLN A 1 282 ? 17.487 15.012 2.999 1.00 79.56 282 GLN A C 1
ATOM 2168 O O . GLN A 1 282 ? 17.410 14.766 4.199 1.00 79.56 282 GLN A O 1
ATOM 2173 N N . ALA A 1 283 ? 16.408 15.313 2.266 1.00 75.50 283 ALA A N 1
ATOM 2174 C CA . ALA A 1 283 ? 15.040 15.308 2.802 1.00 75.50 283 ALA A CA 1
ATOM 2175 C C . ALA A 1 283 ? 14.613 13.907 3.287 1.00 75.50 283 ALA A C 1
ATOM 2177 O O . ALA A 1 283 ? 13.892 13.771 4.277 1.00 75.50 283 ALA A O 1
ATOM 2178 N N . GLY A 1 284 ? 15.133 12.851 2.652 1.00 75.06 284 GLY A N 1
ATOM 2179 C CA . GLY A 1 284 ? 14.953 11.470 3.095 1.00 75.06 284 GLY A CA 1
ATOM 2180 C C . GLY A 1 284 ? 15.437 11.182 4.524 1.00 75.06 284 GLY A C 1
ATOM 2181 O O . GLY A 1 284 ? 14.905 10.267 5.148 1.00 75.06 284 GLY A O 1
ATOM 2182 N N . LEU A 1 285 ? 16.387 11.950 5.078 1.00 75.56 285 LEU A N 1
ATOM 2183 C CA . LEU A 1 285 ? 16.875 11.759 6.456 1.00 75.56 285 LEU A CA 1
ATOM 2184 C C . LEU A 1 285 ? 15.859 12.155 7.536 1.00 75.56 285 LEU A C 1
ATOM 2186 O O . LEU A 1 285 ? 15.897 11.584 8.624 1.00 75.56 285 LEU A O 1
ATOM 2190 N N . ASP A 1 286 ? 14.963 13.102 7.250 1.00 71.19 286 ASP A N 1
ATOM 2191 C CA . ASP A 1 286 ? 13.956 13.565 8.216 1.00 71.19 286 ASP A CA 1
ATOM 2192 C C . ASP A 1 286 ? 12.737 12.623 8.275 1.00 71.19 286 ASP A C 1
ATOM 2194 O O . ASP A 1 286 ? 12.023 12.578 9.278 1.00 71.19 286 ASP A O 1
ATOM 2198 N N . VAL A 1 287 ? 12.508 11.853 7.202 1.00 75.44 287 VAL A N 1
ATOM 2199 C CA . VAL A 1 287 ? 11.339 10.972 7.025 1.00 75.44 287 VAL A CA 1
ATOM 2200 C C . VAL A 1 287 ? 11.682 9.497 7.252 1.00 75.44 287 VAL A C 1
ATOM 2202 O O . VAL A 1 287 ? 10.912 8.760 7.875 1.00 75.44 287 VAL A O 1
ATOM 2205 N N . LEU A 1 288 ? 12.825 9.027 6.742 1.00 78.12 288 LEU A N 1
ATOM 2206 C CA . LEU A 1 288 ? 13.215 7.622 6.835 1.00 78.12 288 LEU A CA 1
ATOM 2207 C C . LEU A 1 288 ? 13.909 7.329 8.176 1.00 78.12 288 LEU A C 1
ATOM 2209 O O . LEU A 1 288 ? 14.696 8.135 8.669 1.00 78.12 288 LEU A O 1
ATOM 2213 N N . PRO A 1 289 ? 13.678 6.151 8.784 1.00 68.88 289 PRO A N 1
ATOM 2214 C CA . PRO A 1 289 ? 14.388 5.768 9.994 1.00 68.88 289 PRO A CA 1
ATOM 2215 C C . PRO A 1 289 ? 15.897 5.637 9.756 1.00 68.88 289 PRO A C 1
ATOM 2217 O O . PRO A 1 289 ? 16.332 5.135 8.721 1.00 68.88 289 PRO A O 1
ATOM 2220 N N . ALA A 1 290 ? 16.672 6.014 10.775 1.00 58.66 290 ALA A N 1
ATOM 2221 C CA . ALA A 1 290 ? 18.128 5.923 10.778 1.00 58.66 290 ALA A CA 1
ATOM 2222 C C . ALA A 1 290 ? 18.662 4.513 10.445 1.00 58.66 290 ALA A C 1
ATOM 2224 O O . ALA A 1 290 ? 17.992 3.493 10.657 1.00 58.66 290 ALA A O 1
ATOM 2225 N N . GLU A 1 291 ? 19.899 4.477 9.944 1.00 55.66 291 GLU A N 1
ATOM 2226 C CA . GLU A 1 291 ? 20.587 3.263 9.502 1.00 55.66 291 GLU A CA 1
ATOM 2227 C C . GLU A 1 291 ? 20.609 2.140 10.555 1.00 55.66 291 GLU A C 1
ATOM 2229 O O . GLU A 1 291 ? 20.600 2.366 11.764 1.00 55.66 291 GLU A O 1
ATOM 2234 N N . GLY A 1 292 ? 20.649 0.893 10.076 1.00 59.66 292 GLY A N 1
ATOM 2235 C CA . GLY A 1 292 ? 20.680 -0.309 10.918 1.00 59.66 292 GLY A CA 1
ATOM 2236 C C . GLY A 1 292 ? 19.309 -0.892 11.283 1.00 59.66 292 GLY A C 1
ATOM 2237 O O . GLY A 1 292 ? 19.254 -1.997 11.817 1.00 59.66 292 GLY A O 1
ATOM 2238 N N . ARG A 1 293 ? 18.191 -0.223 10.953 1.00 67.12 293 ARG A N 1
ATOM 2239 C CA . ARG A 1 293 ? 16.830 -0.790 11.107 1.00 67.12 293 ARG A CA 1
ATOM 2240 C C . ARG A 1 293 ? 16.447 -1.833 10.050 1.00 67.12 293 ARG A C 1
ATOM 2242 O O . ARG A 1 293 ? 15.474 -2.560 10.259 1.00 67.12 293 ARG A O 1
ATOM 2249 N N . TRP A 1 294 ? 17.191 -1.916 8.947 1.00 79.06 294 TRP A N 1
ATOM 2250 C CA . TRP A 1 294 ? 16.897 -2.806 7.822 1.00 79.06 294 TRP A CA 1
ATOM 2251 C C . TRP A 1 294 ? 18.091 -3.680 7.435 1.00 79.06 294 TRP A C 1
ATOM 2253 O O . TRP A 1 294 ? 19.239 -3.248 7.536 1.00 79.06 294 TRP A O 1
ATOM 2263 N N . SER A 1 295 ? 17.805 -4.891 6.951 1.00 82.38 295 SER A N 1
ATOM 2264 C CA . SER A 1 295 ? 18.787 -5.768 6.313 1.00 82.38 295 SER A CA 1
ATOM 2265 C C . SER A 1 295 ? 19.285 -5.170 4.995 1.00 82.38 295 SER A C 1
ATOM 2267 O O . SER A 1 295 ? 18.688 -4.259 4.416 1.00 82.38 295 SER A O 1
ATOM 2269 N N . GLU A 1 296 ? 20.352 -5.760 4.466 1.00 83.00 296 GLU A N 1
ATOM 2270 C CA . GLU A 1 296 ? 20.887 -5.447 3.141 1.00 83.00 296 GLU A CA 1
ATOM 2271 C C . GLU A 1 296 ? 19.904 -5.706 1.970 1.00 83.00 296 GLU A C 1
ATOM 2273 O O . GLU A 1 296 ? 20.139 -5.226 0.860 1.00 83.00 296 GLU A O 1
ATOM 2278 N N . TRP A 1 297 ? 18.804 -6.427 2.231 1.00 82.56 297 TRP A N 1
ATOM 2279 C CA . TRP A 1 297 ? 17.693 -6.707 1.311 1.00 82.56 297 TRP A CA 1
ATOM 2280 C C . TRP A 1 297 ? 16.408 -5.931 1.652 1.00 82.56 297 TRP A C 1
ATOM 2282 O O . TRP A 1 297 ? 15.454 -5.956 0.878 1.00 82.56 297 TRP A O 1
ATOM 2292 N N . GLY A 1 298 ? 16.375 -5.205 2.776 1.00 79.88 298 GLY A N 1
ATOM 2293 C CA . GLY A 1 298 ? 15.214 -4.427 3.224 1.00 79.88 298 GLY A CA 1
ATOM 2294 C C . GLY A 1 298 ? 14.311 -5.110 4.262 1.00 79.88 298 GLY A C 1
ATOM 2295 O O . GLY A 1 298 ? 13.265 -4.547 4.595 1.00 79.88 298 GLY A O 1
ATOM 2296 N N . ASP A 1 299 ? 14.687 -6.265 4.811 1.00 83.38 299 ASP A N 1
ATOM 2297 C CA . ASP A 1 299 ? 13.963 -6.907 5.920 1.00 83.38 299 ASP A CA 1
ATOM 2298 C C . ASP A 1 299 ? 14.085 -6.096 7.217 1.00 83.38 299 ASP A C 1
ATOM 2300 O O . ASP A 1 299 ? 15.109 -5.466 7.472 1.00 83.38 299 ASP A O 1
ATOM 2304 N N . VAL A 1 300 ? 13.083 -6.163 8.089 1.00 81.50 300 VAL A N 1
ATOM 2305 C CA . VAL A 1 300 ? 13.139 -5.621 9.452 1.00 81.50 300 VAL A CA 1
ATOM 2306 C C . VAL A 1 300 ? 13.716 -6.668 10.407 1.00 81.50 300 VAL A C 1
ATOM 2308 O O . VAL A 1 300 ? 13.251 -7.811 10.460 1.00 81.50 300 VAL A O 1
ATOM 2311 N N . ALA A 1 301 ? 14.703 -6.275 11.214 1.00 65.75 301 ALA A N 1
ATOM 2312 C CA . ALA A 1 301 ? 15.241 -7.129 12.267 1.00 65.75 301 ALA A CA 1
ATOM 2313 C C . ALA A 1 301 ? 14.220 -7.302 13.409 1.00 65.75 301 ALA A C 1
ATOM 2315 O O . ALA A 1 301 ? 13.865 -6.343 14.094 1.00 65.75 301 ALA A O 1
ATOM 2316 N N . VAL A 1 302 ? 13.763 -8.537 13.638 1.00 57.56 302 VAL A N 1
ATOM 2317 C CA . VAL A 1 302 ? 12.903 -8.893 14.779 1.00 57.56 302 VAL A CA 1
ATOM 2318 C C . VAL A 1 302 ? 13.790 -9.403 15.914 1.00 57.56 302 VAL A C 1
ATOM 2320 O O . VAL A 1 302 ? 14.235 -10.550 15.883 1.00 57.56 302 VAL A O 1
ATOM 2323 N N . GLU A 1 303 ? 14.047 -8.558 16.915 1.00 46.81 303 GLU A N 1
ATOM 2324 C CA . GLU A 1 303 ? 14.986 -8.843 18.019 1.00 46.81 303 GLU A CA 1
ATOM 2325 C C . GLU A 1 303 ? 14.644 -10.146 18.777 1.00 46.81 303 GLU A C 1
ATOM 2327 O O . GLU A 1 303 ? 15.534 -10.888 19.192 1.00 46.81 303 GLU A O 1
ATOM 2332 N N . GLU A 1 304 ? 13.356 -10.497 18.865 1.00 45.00 304 GLU A N 1
ATOM 2333 C CA . GLU A 1 304 ? 12.860 -11.729 19.502 1.00 45.00 304 GLU A CA 1
ATOM 2334 C C . GLU A 1 304 ? 13.251 -13.030 18.771 1.00 45.00 304 GLU A C 1
ATOM 2336 O O . GLU A 1 304 ? 13.096 -14.115 19.330 1.00 45.00 304 GLU A O 1
ATOM 2341 N N . ARG A 1 305 ? 13.782 -12.955 17.540 1.00 40.41 305 ARG A N 1
ATOM 2342 C CA . ARG A 1 305 ? 14.273 -14.120 16.777 1.00 40.41 305 ARG A CA 1
ATOM 2343 C C . ARG A 1 305 ? 15.789 -14.316 16.828 1.00 40.41 305 ARG A C 1
ATOM 2345 O O . ARG A 1 305 ? 16.307 -15.203 16.148 1.00 40.41 305 ARG A O 1
ATOM 2352 N N . ARG A 1 306 ? 16.514 -13.587 17.686 1.00 37.19 306 ARG A N 1
ATOM 2353 C CA . ARG A 1 306 ? 17.839 -14.044 18.128 1.00 37.19 306 ARG A CA 1
ATOM 2354 C C . ARG A 1 306 ? 17.665 -15.317 18.951 1.00 37.19 306 ARG A C 1
ATOM 2356 O O . ARG A 1 306 ? 17.374 -15.256 20.145 1.00 37.19 306 ARG A O 1
ATOM 2363 N N . ILE A 1 307 ? 17.855 -16.468 18.301 1.00 33.53 307 ILE A N 1
ATOM 2364 C CA . ILE A 1 307 ? 17.875 -17.778 18.954 1.00 33.53 307 ILE A CA 1
ATOM 2365 C C . ILE A 1 307 ? 18.902 -17.713 20.083 1.00 33.53 307 ILE A C 1
ATOM 2367 O O . ILE A 1 307 ? 20.113 -17.728 19.850 1.00 33.53 307 ILE A O 1
ATOM 2371 N N . ARG A 1 308 ? 18.418 -17.660 21.326 1.00 35.41 308 ARG A N 1
ATOM 2372 C CA . ARG A 1 308 ? 19.252 -17.930 22.491 1.00 35.41 308 ARG A CA 1
ATOM 2373 C C . ARG A 1 308 ? 19.552 -19.422 22.484 1.00 35.41 308 ARG A C 1
ATOM 2375 O O . ARG A 1 308 ? 18.891 -20.190 23.175 1.00 35.41 308 ARG A O 1
ATOM 2382 N N . LEU A 1 309 ? 20.604 -19.809 21.763 1.00 33.66 309 LEU A N 1
ATOM 2383 C CA . LEU A 1 309 ? 21.403 -20.983 22.107 1.00 33.66 309 LEU A CA 1
ATOM 2384 C C . LEU A 1 309 ? 22.127 -20.691 23.432 1.00 33.66 309 LEU A C 1
ATOM 2386 O O . LEU A 1 309 ? 23.349 -20.612 23.508 1.00 33.66 309 LEU A O 1
ATOM 2390 N N . ALA A 1 310 ? 21.336 -20.487 24.489 1.00 30.88 310 ALA A N 1
ATOM 2391 C CA . ALA A 1 310 ? 21.801 -20.612 25.850 1.00 30.88 310 ALA A CA 1
ATOM 2392 C C . ALA A 1 310 ? 22.171 -22.083 26.010 1.00 30.88 310 ALA A C 1
ATOM 2394 O O . ALA A 1 310 ? 21.313 -22.963 25.948 1.00 30.88 310 ALA A O 1
ATOM 2395 N N . SER A 1 311 ? 23.471 -22.325 26.125 1.00 34.69 311 SER A N 1
ATOM 2396 C CA . SER A 1 311 ? 24.106 -23.631 26.221 1.00 34.69 311 SER A CA 1
ATOM 2397 C C . SER A 1 311 ? 23.604 -24.410 27.440 1.00 34.69 311 SER A C 1
ATOM 2399 O O . SER A 1 311 ? 24.249 -24.437 28.488 1.00 34.69 311 SER A O 1
ATOM 2401 N N . HIS A 1 312 ? 22.454 -25.069 27.299 1.00 33.09 312 HIS A N 1
ATOM 2402 C CA . HIS A 1 312 ? 21.885 -25.959 28.306 1.00 33.09 312 HIS A CA 1
ATOM 2403 C C . HIS A 1 312 ? 22.421 -27.389 28.150 1.00 33.09 312 HIS A C 1
ATOM 2405 O O . HIS A 1 312 ? 21.675 -28.359 28.101 1.00 33.09 312 HIS A O 1
ATOM 2411 N N . PHE A 1 313 ? 23.748 -27.508 28.137 1.00 28.20 313 PHE A N 1
ATOM 2412 C CA . PHE A 1 313 ? 24.432 -28.708 28.607 1.00 28.20 313 PHE A CA 1
ATOM 2413 C C . PHE A 1 313 ? 25.478 -28.276 29.629 1.00 28.20 313 PHE A C 1
ATOM 2415 O O . PHE A 1 313 ? 26.599 -27.892 29.304 1.00 28.20 313 PHE A O 1
ATOM 2422 N N . VAL A 1 314 ? 25.057 -28.294 30.895 1.00 30.31 314 VAL A N 1
ATOM 2423 C CA . VAL A 1 314 ? 25.947 -28.108 32.039 1.00 30.31 314 VAL A CA 1
ATOM 2424 C C . VAL A 1 314 ? 26.788 -29.372 32.159 1.00 30.31 314 VAL A C 1
ATOM 2426 O O . VAL A 1 314 ? 26.335 -30.377 32.704 1.00 30.31 314 VAL A O 1
ATOM 2429 N N . GLY A 1 315 ? 28.015 -29.317 31.647 1.00 28.09 315 GLY A N 1
ATOM 2430 C CA . GLY A 1 315 ? 29.040 -30.307 31.953 1.00 28.09 315 GLY A CA 1
ATOM 2431 C C . GLY A 1 315 ? 29.421 -30.204 33.427 1.00 28.09 315 GLY A C 1
ATOM 2432 O O . GLY A 1 315 ? 30.256 -29.382 33.800 1.00 28.09 315 GLY A O 1
ATOM 2433 N N . ARG A 1 316 ? 28.788 -31.020 34.272 1.00 29.55 316 ARG A N 1
ATOM 2434 C CA . ARG A 1 316 ? 29.250 -31.283 35.636 1.00 29.55 316 ARG A CA 1
ATOM 2435 C C . ARG A 1 316 ? 30.288 -32.403 35.553 1.00 29.55 316 ARG A C 1
ATOM 2437 O O . ARG A 1 316 ? 29.992 -33.442 34.978 1.00 29.55 316 ARG A O 1
ATOM 2444 N N . GLY A 1 317 ? 31.496 -32.143 36.049 1.00 29.23 317 GLY A N 1
ATOM 2445 C CA . GLY A 1 317 ? 32.593 -33.116 36.060 1.00 29.23 317 GLY A CA 1
ATOM 2446 C C . GLY A 1 317 ? 32.510 -34.125 37.210 1.00 29.23 317 GLY A C 1
ATOM 2447 O O . GLY A 1 317 ? 31.608 -34.020 38.044 1.00 29.23 317 GLY A O 1
ATOM 2448 N N . ASP A 1 318 ? 33.520 -35.006 37.237 1.00 31.06 318 ASP A N 1
ATOM 2449 C CA . ASP A 1 318 ? 33.608 -36.290 37.966 1.00 31.06 318 ASP A CA 1
ATOM 2450 C C . ASP A 1 318 ? 32.623 -37.371 37.442 1.00 31.06 318 ASP A C 1
ATOM 2452 O O . ASP A 1 318 ? 31.542 -37.039 36.961 1.00 31.06 318 ASP A O 1
ATOM 2456 N N . ASP A 1 319 ? 32.956 -38.672 37.409 1.00 31.14 319 ASP A N 1
ATOM 2457 C CA . ASP A 1 319 ? 34.168 -39.373 37.869 1.00 31.14 319 ASP A CA 1
ATOM 2458 C C . ASP A 1 319 ? 34.353 -40.771 37.211 1.00 31.14 319 ASP A C 1
ATOM 2460 O O . ASP A 1 319 ? 33.397 -41.493 36.967 1.00 31.14 319 ASP A O 1
ATOM 2464 N N . GLY A 1 320 ? 35.615 -41.163 36.967 1.00 30.88 320 GLY A N 1
ATOM 2465 C CA . GLY A 1 320 ? 36.123 -42.546 37.107 1.00 30.88 320 GLY A CA 1
ATOM 2466 C C . GLY A 1 320 ? 35.673 -43.715 36.192 1.00 30.88 320 GLY A C 1
ATOM 2467 O O . GLY A 1 320 ? 34.622 -44.305 36.381 1.00 30.88 320 GLY A O 1
ATOM 2468 N N . SER A 1 321 ? 36.646 -44.247 35.431 1.00 30.84 321 SER A N 1
ATOM 2469 C CA . SER A 1 321 ? 36.870 -45.695 35.176 1.00 30.84 321 SER A CA 1
ATOM 2470 C C . SER A 1 321 ? 35.959 -46.505 34.220 1.00 30.84 321 SER A C 1
ATOM 2472 O O . SER A 1 321 ? 35.013 -47.145 34.656 1.00 30.84 321 SER A O 1
ATOM 2474 N N . GLY A 1 322 ? 36.457 -46.703 32.988 1.00 30.19 322 GLY A N 1
ATOM 2475 C CA . GLY A 1 322 ? 36.798 -48.036 32.441 1.00 30.19 322 GLY A CA 1
ATOM 2476 C C . GLY A 1 322 ? 35.688 -49.005 31.990 1.00 30.19 322 GLY A C 1
ATOM 2477 O O . GLY A 1 322 ? 34.848 -49.418 32.780 1.00 30.19 322 GLY A O 1
ATOM 2478 N N . GLY A 1 323 ? 35.799 -49.489 30.747 1.00 29.98 323 GLY A N 1
ATOM 2479 C CA . 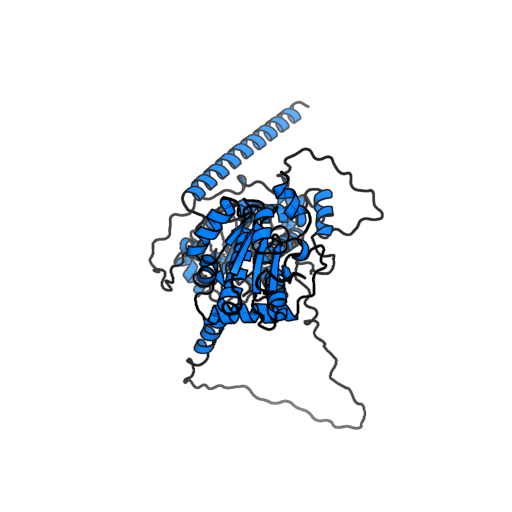GLY A 1 323 ? 35.030 -50.624 30.221 1.00 29.98 323 GLY A CA 1
ATOM 2480 C C . GLY A 1 323 ? 34.929 -50.596 28.695 1.00 29.98 323 GLY A C 1
ATOM 2481 O O . GLY A 1 323 ? 34.334 -49.673 28.145 1.00 29.98 323 GLY A O 1
ATOM 2482 N N . ASP A 1 324 ? 35.524 -51.584 28.027 1.00 33.25 324 ASP A N 1
ATOM 2483 C CA . ASP A 1 324 ? 35.240 -51.903 26.623 1.00 33.25 324 ASP A CA 1
ATOM 2484 C C . ASP A 1 324 ? 33.821 -52.496 26.496 1.00 33.25 324 ASP A C 1
ATOM 2486 O O . ASP A 1 324 ? 33.404 -53.207 27.406 1.00 33.25 324 ASP A O 1
ATOM 2490 N N . ASP A 1 325 ? 33.114 -52.235 25.387 1.00 31.94 325 ASP A N 1
ATOM 2491 C CA . ASP A 1 325 ? 32.313 -53.236 24.646 1.00 31.94 325 ASP A CA 1
ATOM 2492 C C . ASP A 1 325 ? 31.707 -52.644 23.340 1.00 31.94 325 ASP A C 1
ATOM 2494 O O . ASP A 1 325 ? 31.261 -51.497 23.283 1.00 31.94 325 ASP A O 1
ATOM 2498 N N . ASP A 1 326 ? 31.733 -53.459 22.282 1.00 28.02 326 ASP A N 1
ATOM 2499 C CA . ASP A 1 326 ? 31.140 -53.316 20.925 1.00 28.02 326 ASP A CA 1
ATOM 2500 C C . ASP A 1 326 ? 29.838 -54.192 20.893 1.00 28.02 326 ASP A C 1
ATOM 2502 O O . ASP A 1 326 ? 29.580 -54.843 21.910 1.00 28.02 326 ASP A O 1
ATOM 2506 N N . PRO A 1 327 ? 29.026 -54.382 19.816 1.00 47.97 327 PRO A N 1
ATOM 2507 C CA . PRO A 1 327 ? 28.864 -53.702 18.521 1.00 47.97 327 PRO A CA 1
ATOM 2508 C C . PRO A 1 327 ? 27.396 -53.262 18.199 1.00 47.97 327 PRO A C 1
ATOM 2510 O O . PRO A 1 327 ? 26.551 -53.080 19.069 1.00 47.97 327 PRO A O 1
ATOM 2513 N N . ARG A 1 328 ? 27.156 -53.062 16.891 1.00 34.31 328 ARG A N 1
ATOM 2514 C CA . ARG A 1 328 ? 25.952 -52.729 16.084 1.00 34.31 328 ARG A CA 1
ATOM 2515 C C . ARG A 1 328 ? 24.732 -53.685 16.198 1.00 34.31 328 ARG A C 1
ATOM 2517 O O . ARG A 1 328 ? 24.812 -54.697 16.876 1.00 34.31 328 ARG A O 1
ATOM 2524 N N . GLU A 1 329 ? 23.712 -53.376 15.368 1.00 32.44 329 GLU A N 1
ATOM 2525 C CA . GLU A 1 329 ? 22.390 -54.017 15.104 1.00 32.44 329 GLU A CA 1
ATOM 2526 C C . GLU A 1 329 ? 21.228 -53.358 15.889 1.00 32.44 329 GLU A C 1
ATOM 2528 O O . GLU A 1 329 ? 21.418 -52.945 17.028 1.00 32.44 329 GLU A O 1
ATOM 2533 N N . ASP A 1 330 ? 19.996 -53.173 15.389 1.00 28.02 330 ASP A N 1
ATOM 2534 C CA . ASP A 1 330 ? 19.403 -53.199 14.031 1.00 28.02 330 ASP A CA 1
ATOM 2535 C C . ASP A 1 330 ? 17.991 -52.545 14.091 1.00 28.02 330 ASP A C 1
ATOM 2537 O O . ASP A 1 330 ? 17.464 -52.369 15.191 1.00 28.02 330 ASP A O 1
ATOM 2541 N N . ALA A 1 331 ? 17.375 -52.227 12.932 1.00 28.80 331 ALA A N 1
ATOM 2542 C CA . ALA A 1 331 ? 15.926 -52.359 12.606 1.00 28.80 331 ALA A CA 1
ATOM 2543 C C . ALA A 1 331 ? 15.313 -51.237 11.723 1.00 28.80 331 ALA A C 1
ATOM 2545 O O . ALA A 1 331 ? 15.435 -50.043 11.988 1.00 28.80 331 ALA A O 1
ATOM 2546 N N . GLU A 1 332 ? 14.584 -51.686 10.695 1.00 28.25 332 GLU A N 1
ATOM 2547 C CA . GLU A 1 332 ? 13.819 -50.942 9.672 1.00 28.25 332 GLU A CA 1
ATOM 2548 C C . GLU A 1 332 ? 12.309 -50.781 10.055 1.00 28.25 332 GLU A C 1
ATOM 2550 O O . GLU A 1 332 ? 11.893 -51.283 11.104 1.00 28.25 332 GLU A O 1
ATOM 2555 N N . PRO A 1 333 ? 11.469 -50.065 9.267 1.00 54.66 333 PRO A N 1
ATOM 2556 C CA . PRO A 1 333 ? 10.150 -49.555 9.690 1.00 54.66 333 PRO A CA 1
ATOM 2557 C C . PRO A 1 333 ? 8.933 -50.367 9.185 1.00 54.66 333 PRO A C 1
ATOM 2559 O O . PRO A 1 333 ? 9.056 -51.119 8.221 1.00 54.66 333 PRO A O 1
ATOM 2562 N N . LEU A 1 334 ? 7.721 -50.113 9.725 1.00 29.05 334 LEU A N 1
ATOM 2563 C CA . LEU A 1 334 ? 6.462 -50.176 8.944 1.00 29.05 334 LEU A CA 1
ATOM 2564 C C . LEU A 1 334 ? 5.249 -49.445 9.581 1.00 29.05 334 LEU A C 1
ATOM 2566 O O . LEU A 1 334 ? 5.216 -49.167 10.777 1.00 29.05 334 LEU A O 1
ATOM 2570 N N . PHE A 1 335 ? 4.273 -49.139 8.720 1.00 32.03 335 PHE A N 1
ATOM 2571 C CA . PHE A 1 335 ? 2.998 -48.421 8.901 1.00 32.03 335 PHE A CA 1
ATOM 2572 C C . PHE A 1 335 ? 1.901 -49.229 9.650 1.00 32.03 335 PHE A C 1
ATOM 2574 O O . PHE A 1 335 ? 2.016 -50.448 9.741 1.00 32.03 335 PHE A O 1
ATOM 2581 N N . ASP A 1 336 ? 0.799 -48.595 10.105 1.00 27.14 336 ASP A N 1
ATOM 2582 C CA . ASP A 1 336 ? -0.474 -48.546 9.329 1.00 27.14 336 ASP A CA 1
ATOM 2583 C C . ASP A 1 336 ? -1.562 -47.607 9.920 1.00 27.14 336 ASP A C 1
ATOM 2585 O O . ASP A 1 336 ? -1.454 -47.111 11.043 1.00 27.14 336 ASP A O 1
ATOM 2589 N N . ALA A 1 337 ? -2.577 -47.311 9.102 1.00 38.28 337 ALA A N 1
ATOM 2590 C CA . ALA A 1 337 ? -3.549 -46.224 9.218 1.00 38.28 337 ALA A CA 1
ATOM 2591 C C . ALA A 1 337 ? -4.820 -46.529 10.042 1.00 38.28 337 ALA A C 1
ATOM 2593 O O . ALA A 1 337 ? -5.120 -47.676 10.381 1.00 38.28 337 ALA A O 1
ATOM 2594 N N . ARG A 1 338 ? -5.639 -45.481 10.255 1.00 27.47 338 ARG A N 1
ATOM 2595 C CA . ARG A 1 338 ? -7.113 -45.568 10.222 1.00 27.47 338 ARG A CA 1
ATOM 2596 C C . ARG A 1 338 ? -7.787 -44.213 10.008 1.00 27.47 338 ARG A C 1
ATOM 2598 O O . ARG A 1 338 ? -7.423 -43.221 10.630 1.00 27.47 338 ARG A O 1
ATOM 2605 N N . GLU A 1 339 ? -8.779 -44.220 9.128 1.00 39.62 339 GLU A N 1
ATOM 2606 C CA . GLU A 1 339 ? -9.761 -43.155 8.928 1.00 39.62 339 GLU A CA 1
ATOM 2607 C C . GLU A 1 339 ? -10.794 -43.187 10.069 1.00 39.62 339 GLU A C 1
ATOM 2609 O O . GLU A 1 339 ? -11.165 -44.273 10.510 1.00 39.62 339 GLU A O 1
ATOM 2614 N N . ASP A 1 340 ? -11.228 -42.022 10.562 1.00 31.78 340 ASP A N 1
ATOM 2615 C CA . ASP A 1 340 ? -12.645 -41.607 10.608 1.00 31.78 340 ASP A CA 1
ATOM 2616 C C . ASP A 1 340 ? -12.866 -40.346 11.470 1.00 31.78 340 ASP A C 1
ATOM 2618 O O . ASP A 1 340 ? -12.196 -40.132 12.474 1.00 31.78 340 ASP A O 1
ATOM 2622 N N . ALA A 1 341 ? -13.846 -39.536 11.048 1.00 34.59 341 ALA A N 1
ATOM 2623 C CA . ALA A 1 341 ? -14.576 -38.504 11.804 1.00 34.59 341 ALA A CA 1
ATOM 2624 C C . ALA A 1 341 ? -13.805 -37.544 12.752 1.00 34.59 341 ALA A C 1
ATOM 2626 O O . ALA A 1 341 ? -13.610 -37.843 13.922 1.00 34.59 341 ALA A O 1
ATOM 2627 N N . ASP A 1 342 ? -13.531 -36.316 12.275 1.00 32.62 342 ASP A N 1
ATOM 2628 C CA . ASP A 1 342 ? -13.948 -35.063 12.959 1.00 32.62 342 ASP A CA 1
ATOM 2629 C C . ASP A 1 342 ? -13.576 -33.807 12.136 1.00 32.62 342 ASP A C 1
ATOM 2631 O O . ASP A 1 342 ? -12.620 -33.085 12.421 1.00 32.62 342 ASP A O 1
ATOM 2635 N N . ARG A 1 343 ? -14.348 -33.516 11.074 1.00 34.75 343 ARG A N 1
ATOM 2636 C CA . ARG A 1 343 ? -14.179 -32.286 10.264 1.00 34.75 343 ARG A CA 1
ATOM 2637 C C . ARG A 1 343 ? -15.037 -31.093 10.713 1.00 34.75 343 ARG A C 1
ATOM 2639 O O . ARG A 1 343 ? -14.771 -29.984 10.280 1.00 34.75 343 ARG A O 1
ATOM 2646 N N . SER A 1 344 ? -16.017 -31.261 11.606 1.00 38.12 344 SER A N 1
ATOM 2647 C CA . SER A 1 344 ? -16.948 -30.170 11.965 1.00 38.12 344 SER A CA 1
ATOM 2648 C C . SER A 1 344 ? -16.433 -29.184 13.027 1.00 38.12 344 SER A C 1
ATOM 2650 O O . SER A 1 344 ? -17.040 -28.132 13.222 1.00 38.12 344 SER A O 1
ATOM 2652 N N . PHE A 1 345 ? -15.330 -29.487 13.723 1.00 27.52 345 PHE A N 1
ATOM 2653 C CA . PHE A 1 345 ? -14.881 -28.696 14.882 1.00 27.52 345 PHE A CA 1
ATOM 2654 C C . PHE A 1 345 ? -13.870 -27.578 14.555 1.00 27.52 345 PHE A C 1
ATOM 2656 O O . PHE A 1 345 ? -13.624 -26.707 15.394 1.00 27.52 345 PHE A O 1
ATOM 2663 N N . LEU A 1 346 ? -13.268 -27.596 13.359 1.00 35.03 346 LEU A N 1
ATOM 2664 C CA . LEU A 1 346 ? -12.255 -26.617 12.939 1.00 35.03 346 LEU A CA 1
ATOM 2665 C C . LEU A 1 346 ? -12.862 -25.454 12.142 1.00 35.03 346 LEU A C 1
ATOM 2667 O O . LEU A 1 346 ? -12.580 -24.297 12.463 1.00 35.03 346 LEU A O 1
ATOM 2671 N N . ASP A 1 347 ? -13.755 -25.736 11.193 1.00 36.88 347 ASP A N 1
ATOM 2672 C CA . ASP A 1 347 ? -14.362 -24.704 10.339 1.00 36.88 347 ASP A CA 1
ATOM 2673 C C . ASP A 1 347 ? -15.270 -23.757 11.144 1.00 36.88 347 ASP A C 1
ATOM 2675 O O . ASP A 1 347 ? -15.179 -22.537 11.016 1.00 36.88 347 ASP A O 1
ATOM 2679 N N . ALA A 1 348 ? -16.028 -24.289 12.112 1.00 33.97 348 ALA A N 1
ATOM 2680 C CA . ALA A 1 348 ? -16.874 -23.487 13.003 1.00 33.97 348 ALA A CA 1
ATOM 2681 C C . ALA A 1 348 ? -16.091 -22.480 13.875 1.00 33.97 348 ALA A C 1
ATOM 2683 O O . ALA A 1 348 ? -16.654 -21.478 14.319 1.00 33.97 348 ALA A O 1
ATOM 2684 N N . ARG A 1 349 ? -14.793 -22.719 14.131 1.00 32.38 349 ARG A N 1
ATOM 2685 C CA . ARG A 1 349 ? -13.912 -21.726 14.772 1.00 32.38 349 ARG A CA 1
ATOM 2686 C C . ARG A 1 349 ? -13.379 -20.707 13.774 1.00 32.38 349 ARG A C 1
ATOM 2688 O O . ARG A 1 349 ? -13.294 -19.539 14.132 1.00 32.38 349 ARG A O 1
ATOM 2695 N N . SER A 1 350 ? -13.061 -21.130 12.549 1.00 44.84 350 SER A N 1
ATOM 2696 C CA . SER A 1 350 ? -12.590 -20.240 11.482 1.00 44.84 350 SER A CA 1
ATOM 2697 C C . SER A 1 350 ? -13.583 -19.108 11.221 1.00 44.84 350 SER A C 1
ATOM 2699 O O . SER A 1 350 ? -13.190 -17.945 11.274 1.00 44.84 350 SER A O 1
ATOM 2701 N N . ASP A 1 351 ? -14.867 -19.420 11.034 1.00 37.53 351 ASP A N 1
ATOM 2702 C CA . ASP A 1 351 ? -15.878 -18.404 10.709 1.00 37.53 351 ASP A CA 1
ATOM 2703 C C . ASP A 1 351 ? -16.280 -17.553 11.914 1.00 37.53 351 ASP A C 1
ATOM 2705 O O . ASP A 1 351 ? -16.464 -16.341 11.782 1.00 37.53 351 ASP A O 1
ATOM 2709 N N . ALA A 1 352 ? -16.341 -18.142 13.112 1.00 40.34 352 ALA A N 1
ATOM 2710 C CA . ALA A 1 352 ? -16.556 -17.384 14.342 1.00 40.34 352 ALA A CA 1
ATOM 2711 C C . ALA A 1 352 ? -15.416 -16.378 14.589 1.00 40.34 352 ALA A C 1
ATOM 2713 O O . ALA A 1 352 ? -15.687 -15.226 14.940 1.00 40.34 352 ALA A O 1
ATOM 2714 N N . ASP A 1 353 ? -14.163 -16.779 14.342 1.00 41.38 353 ASP A N 1
ATOM 2715 C CA . ASP A 1 353 ? -12.988 -15.909 14.422 1.00 41.38 353 ASP A CA 1
ATOM 2716 C C . ASP A 1 353 ? -12.942 -14.897 13.264 1.00 41.38 353 ASP A C 1
ATOM 2718 O O . ASP A 1 353 ? -12.551 -13.752 13.484 1.00 41.38 353 ASP A O 1
ATOM 2722 N N . LEU A 1 354 ? -13.370 -15.254 12.047 1.00 38.12 354 LEU A N 1
ATOM 2723 C CA . LEU A 1 354 ? -13.428 -14.328 10.908 1.00 38.12 354 LEU A CA 1
ATOM 2724 C C . LEU A 1 354 ? -14.489 -13.244 11.136 1.00 38.12 354 LEU A C 1
ATOM 2726 O O . LEU A 1 354 ? -14.212 -12.060 10.947 1.00 38.12 354 LEU A O 1
ATOM 2730 N N . ALA A 1 355 ? -15.671 -13.629 11.621 1.00 41.28 355 ALA A N 1
ATOM 2731 C CA . ALA A 1 355 ? -16.716 -12.708 12.045 1.00 41.28 355 ALA A CA 1
ATOM 2732 C C . ALA A 1 355 ? -16.274 -11.884 13.264 1.00 41.28 355 ALA A C 1
ATOM 2734 O O . ALA A 1 355 ? -16.547 -10.691 13.327 1.00 41.28 355 ALA A O 1
ATOM 2735 N N . ALA A 1 356 ? -15.564 -12.460 14.239 1.00 41.31 356 ALA A N 1
ATOM 2736 C CA . ALA A 1 356 ? -14.981 -11.688 15.342 1.00 41.31 356 ALA A CA 1
ATOM 2737 C C . ALA A 1 356 ? -13.905 -10.694 14.860 1.00 41.31 356 ALA A C 1
ATOM 2739 O O . ALA A 1 356 ? -13.801 -9.604 15.412 1.00 41.31 356 ALA A O 1
ATOM 2740 N N . VAL A 1 357 ? -13.139 -11.025 13.816 1.00 40.34 357 VAL A N 1
ATOM 2741 C CA . VAL A 1 357 ? -12.136 -10.132 13.213 1.00 40.34 357 VAL A CA 1
ATOM 2742 C C . VAL A 1 357 ? -12.782 -9.009 12.402 1.00 40.34 357 VAL A C 1
ATOM 2744 O O . VAL A 1 357 ? -12.380 -7.866 12.593 1.00 40.34 357 VAL A O 1
ATOM 2747 N N . ARG A 1 358 ? -13.815 -9.274 11.585 1.00 40.16 358 ARG A N 1
ATOM 2748 C CA . ARG A 1 358 ? -14.586 -8.204 10.911 1.00 40.16 358 ARG A CA 1
ATOM 2749 C C . ARG A 1 358 ? -15.121 -7.195 11.941 1.00 40.16 358 ARG A C 1
ATOM 2751 O O . ARG A 1 358 ? -14.932 -5.993 11.791 1.00 40.16 358 ARG A O 1
ATOM 2758 N N . ARG A 1 359 ? -15.649 -7.687 13.067 1.00 42.62 359 ARG A N 1
ATOM 2759 C CA . ARG A 1 359 ? -16.160 -6.870 14.184 1.00 42.62 359 ARG A CA 1
ATOM 2760 C C . ARG A 1 359 ? -15.099 -6.061 14.946 1.00 42.62 359 ARG A C 1
ATOM 2762 O O . ARG A 1 359 ? -15.457 -5.176 15.725 1.00 42.62 359 ARG A O 1
ATOM 2769 N N . LEU A 1 360 ? -13.802 -6.324 14.750 1.00 43.44 360 LEU A N 1
ATOM 2770 C CA . LEU A 1 360 ? -12.716 -5.649 15.474 1.00 43.44 360 LEU A CA 1
ATOM 2771 C C . LEU A 1 360 ? -12.205 -4.353 14.828 1.00 43.44 360 LEU A C 1
ATOM 2773 O O . LEU A 1 360 ? -11.591 -3.570 15.556 1.00 43.44 360 LEU A O 1
ATOM 2777 N N . ASP A 1 361 ? -12.496 -4.096 13.550 1.00 51.41 361 ASP A N 1
ATOM 2778 C CA . ASP A 1 361 ? -12.066 -2.870 12.849 1.00 51.41 361 ASP A CA 1
ATOM 2779 C C . ASP A 1 361 ? -13.218 -1.898 12.516 1.00 51.41 361 ASP A C 1
ATOM 2781 O O . ASP A 1 361 ? -12.977 -0.695 12.468 1.00 51.41 361 ASP A O 1
ATOM 2785 N N . VAL A 1 362 ? -14.463 -2.383 12.426 1.00 62.69 362 VAL A N 1
ATOM 2786 C CA . VAL A 1 362 ? -15.699 -1.602 12.177 1.00 62.69 362 VAL A CA 1
ATOM 2787 C C . VAL A 1 362 ? -15.852 -0.390 13.111 1.00 62.69 362 VAL A C 1
ATOM 2789 O O . VAL A 1 362 ? -15.932 -0.562 14.331 1.00 62.69 362 VAL A O 1
ATOM 2792 N N . THR A 1 363 ? -15.904 0.826 12.562 1.00 72.44 363 THR A N 1
ATOM 2793 C CA . THR A 1 363 ? -16.243 2.061 13.303 1.00 72.44 363 THR A CA 1
ATOM 2794 C C . THR A 1 363 ? -17.711 2.073 13.758 1.00 72.44 363 THR A C 1
ATOM 2796 O O . THR A 1 363 ? -18.509 1.238 13.339 1.00 72.44 363 THR A O 1
ATOM 2799 N N . MET A 1 364 ? -18.106 2.999 14.637 1.00 73.06 364 MET A N 1
ATOM 2800 C CA . MET A 1 364 ? -19.504 3.119 15.081 1.00 73.06 364 MET A CA 1
ATOM 2801 C C . MET A 1 364 ? -20.452 3.496 13.938 1.00 73.06 364 MET A C 1
ATOM 2803 O O . MET A 1 364 ? -21.612 3.087 13.958 1.00 73.06 364 MET A O 1
ATOM 2807 N N . CYS A 1 365 ? -19.986 4.286 12.969 1.00 66.75 365 CYS A N 1
ATOM 2808 C CA . CYS A 1 365 ? -20.750 4.617 11.769 1.00 66.75 365 CYS A CA 1
ATOM 2809 C C . CYS A 1 365 ? -20.843 3.447 10.774 1.00 66.75 365 CYS A C 1
ATOM 2811 O O . CYS A 1 365 ? -21.865 3.329 10.109 1.00 66.75 365 CYS A O 1
ATOM 2813 N N . GLU A 1 366 ? -19.846 2.558 10.723 1.00 69.81 366 GLU A N 1
ATOM 2814 C CA . GLU A 1 366 ? -19.860 1.316 9.924 1.00 69.81 366 GLU A CA 1
ATOM 2815 C C . GLU A 1 366 ? -20.552 0.134 10.644 1.00 69.81 366 GLU A C 1
ATOM 2817 O O . GLU A 1 366 ? -20.568 -0.984 10.132 1.00 69.81 366 GLU A O 1
ATOM 2822 N N . ALA A 1 367 ? -21.088 0.332 11.854 1.00 67.88 367 ALA A N 1
ATOM 2823 C CA . ALA A 1 367 ? -21.635 -0.749 12.671 1.00 67.88 367 ALA A CA 1
ATOM 2824 C C . ALA A 1 367 ? -23.002 -1.246 12.166 1.00 67.88 367 ALA A C 1
ATOM 2826 O O . ALA A 1 367 ? -24.046 -0.677 12.486 1.00 67.88 367 ALA A O 1
ATOM 2827 N N . GLU A 1 368 ? -22.989 -2.367 11.442 1.00 66.56 368 GLU A N 1
ATOM 2828 C CA . GLU A 1 368 ? -24.186 -3.034 10.907 1.00 66.56 368 GLU A CA 1
ATOM 2829 C C . GLU A 1 368 ? -25.079 -3.668 11.994 1.00 66.56 368 GLU A C 1
ATOM 2831 O O . GLU A 1 368 ? -26.273 -3.882 11.772 1.00 66.56 368 GLU A O 1
ATOM 2836 N N . SER A 1 369 ? -24.539 -3.958 13.187 1.00 70.62 369 SER A N 1
ATOM 2837 C CA . SER A 1 369 ? -25.303 -4.530 14.304 1.00 70.62 369 SER A CA 1
ATOM 2838 C C . SER A 1 369 ? -25.060 -3.837 15.652 1.00 70.62 369 SER A C 1
ATOM 2840 O O . SER A 1 369 ? -24.037 -3.190 15.894 1.00 70.62 369 SER A O 1
ATOM 2842 N N . GLN A 1 370 ? -26.010 -4.009 16.581 1.00 66.62 370 GLN A N 1
ATOM 2843 C CA . GLN A 1 370 ? -25.907 -3.469 17.945 1.00 66.62 370 GLN A CA 1
ATOM 2844 C C . GLN A 1 370 ? -24.715 -4.049 18.722 1.00 66.62 370 GLN A C 1
ATOM 2846 O O . GLN A 1 370 ? -24.099 -3.332 19.514 1.00 66.62 370 GLN A O 1
ATOM 2851 N N . ASP A 1 371 ? -24.362 -5.314 18.477 1.00 66.38 371 ASP A N 1
ATOM 2852 C CA . ASP A 1 371 ? -23.203 -5.959 19.101 1.00 66.38 371 ASP A CA 1
ATOM 2853 C C . ASP A 1 371 ? -21.884 -5.355 18.599 1.00 66.38 371 ASP A C 1
ATOM 2855 O O . ASP A 1 371 ? -20.920 -5.259 19.362 1.00 66.38 371 ASP A O 1
ATOM 2859 N N . ASP A 1 372 ? -21.842 -4.895 17.349 1.00 68.56 372 ASP A N 1
ATOM 2860 C CA . ASP A 1 372 ? -20.640 -4.321 16.734 1.00 68.56 372 ASP A CA 1
ATOM 2861 C C . ASP A 1 372 ? -20.418 -2.894 17.225 1.00 68.56 372 ASP A C 1
ATOM 2863 O O . ASP A 1 372 ? -19.315 -2.550 17.652 1.00 68.56 372 ASP A O 1
ATOM 2867 N N . ALA A 1 373 ? -21.495 -2.108 17.316 1.00 69.81 373 ALA A N 1
ATOM 2868 C CA . ALA A 1 373 ? -21.493 -0.805 17.974 1.00 69.81 373 ALA A CA 1
ATOM 2869 C C . ALA A 1 373 ? -21.079 -0.916 19.457 1.00 69.81 373 ALA A C 1
ATOM 2871 O O . ALA A 1 373 ? -20.267 -0.128 19.954 1.00 69.81 373 ALA A O 1
ATOM 2872 N N . ALA A 1 374 ? -21.575 -1.927 20.180 1.00 70.06 374 ALA A N 1
ATOM 2873 C CA . ALA A 1 374 ? -21.163 -2.186 21.560 1.00 70.06 374 ALA A CA 1
ATOM 2874 C C . ALA A 1 374 ? -19.670 -2.559 21.656 1.00 70.06 374 ALA A C 1
ATOM 2876 O O . ALA A 1 374 ? -18.957 -2.062 22.535 1.00 70.06 374 ALA A O 1
ATOM 2877 N N . GLN A 1 375 ? -19.165 -3.387 20.737 1.00 74.31 375 GLN A N 1
ATOM 2878 C CA . GLN A 1 375 ? -17.754 -3.776 20.686 1.00 74.31 375 GLN A CA 1
ATOM 2879 C C . GLN A 1 375 ? -16.833 -2.607 20.319 1.00 74.31 375 GLN A C 1
ATOM 2881 O O . GLN A 1 375 ? -15.810 -2.427 20.988 1.00 74.31 375 GLN A O 1
ATOM 2886 N N . ALA A 1 376 ? -17.190 -1.788 19.328 1.00 76.50 376 ALA A N 1
ATOM 2887 C CA . ALA A 1 376 ? -16.459 -0.580 18.947 1.00 76.50 376 ALA A CA 1
ATOM 2888 C C . ALA A 1 376 ? -16.386 0.417 20.117 1.00 76.50 376 ALA A C 1
ATOM 2890 O O . ALA A 1 376 ? -15.291 0.832 20.512 1.00 76.50 376 ALA A O 1
ATOM 2891 N N . CYS A 1 377 ? -17.509 0.677 20.796 1.00 76.94 377 CYS A N 1
ATOM 2892 C CA . CYS A 1 377 ? -17.539 1.480 22.019 1.00 76.94 377 CYS A CA 1
ATOM 2893 C C . CYS A 1 377 ? -16.600 0.921 23.114 1.00 76.94 377 CYS A C 1
ATOM 2895 O O . CYS A 1 377 ? -15.800 1.659 23.699 1.00 76.94 377 CYS A O 1
ATOM 2897 N N . LEU A 1 378 ? -16.604 -0.400 23.340 1.00 79.19 378 LEU A N 1
ATOM 2898 C CA . LEU A 1 378 ? -15.686 -1.071 24.273 1.00 79.19 378 LEU A CA 1
ATOM 2899 C C . LEU A 1 378 ? -14.207 -1.028 23.836 1.00 79.19 378 LEU A C 1
ATOM 2901 O O . LEU A 1 378 ? -13.319 -1.186 24.683 1.00 79.19 378 LEU A O 1
ATOM 2905 N N . ARG A 1 379 ? -13.892 -0.831 22.546 1.00 82.56 379 ARG A N 1
ATOM 2906 C CA . ARG A 1 379 ? -12.515 -0.560 22.086 1.00 82.56 379 ARG A CA 1
ATOM 2907 C C . ARG A 1 379 ? -12.088 0.860 22.458 1.00 82.56 379 ARG A C 1
ATOM 2909 O O . ARG A 1 379 ? -11.013 1.013 23.044 1.00 82.56 379 ARG A O 1
ATOM 2916 N N . TYR A 1 380 ? -12.921 1.873 22.206 1.00 83.00 380 TYR A N 1
ATOM 2917 C CA . TYR A 1 380 ? -12.603 3.257 22.587 1.00 83.00 380 TYR A CA 1
ATOM 2918 C C . TYR A 1 380 ? -12.466 3.418 24.106 1.00 83.00 380 TYR A C 1
ATOM 2920 O O . TYR A 1 380 ? -11.489 4.008 24.560 1.00 83.00 380 TYR A O 1
ATOM 2928 N N . LEU A 1 381 ? -13.349 2.797 24.897 1.00 82.38 381 LEU A N 1
ATOM 2929 C CA . LEU A 1 381 ? -13.274 2.780 26.367 1.00 82.38 381 LEU A CA 1
ATOM 2930 C C . LEU A 1 381 ? -11.992 2.133 26.919 1.00 82.38 381 LEU A C 1
ATOM 2932 O O . LEU A 1 381 ? -11.495 2.547 27.967 1.00 82.38 381 LEU A O 1
ATOM 2936 N N . ARG A 1 382 ? -11.440 1.116 26.241 1.00 82.00 382 ARG A N 1
ATOM 2937 C CA . ARG A 1 382 ? -10.141 0.529 26.614 1.00 82.00 382 ARG A CA 1
ATOM 2938 C C . ARG A 1 382 ? -8.999 1.497 26.311 1.00 82.00 382 ARG A C 1
ATOM 2940 O O . ARG A 1 382 ? -8.260 1.853 27.225 1.00 82.00 382 ARG A O 1
ATOM 2947 N N . ARG A 1 383 ? -8.928 2.002 25.074 1.00 81.75 383 ARG A N 1
ATOM 2948 C CA . ARG A 1 383 ? -7.897 2.965 24.642 1.00 81.75 383 ARG A CA 1
ATOM 2949 C C . ARG A 1 383 ? -7.923 4.265 25.463 1.00 81.75 383 ARG A C 1
ATOM 2951 O O . ARG A 1 383 ? -6.869 4.805 25.782 1.00 81.75 383 ARG A O 1
ATOM 2958 N N . ALA A 1 384 ? -9.097 4.737 25.891 1.00 84.44 384 ALA A N 1
ATOM 2959 C CA . ALA A 1 384 ? -9.259 5.942 26.718 1.00 84.44 384 ALA A CA 1
ATOM 2960 C C . ALA A 1 384 ? -8.483 5.887 28.052 1.00 84.44 384 ALA A C 1
ATOM 2962 O O . ALA A 1 384 ? -8.064 6.924 28.572 1.00 84.44 384 ALA A O 1
ATOM 2963 N N . LYS A 1 385 ? -8.245 4.683 28.594 1.00 82.06 385 LYS A N 1
ATOM 2964 C CA . LYS A 1 385 ? -7.453 4.467 29.820 1.00 82.06 385 LYS A CA 1
ATOM 2965 C C . LYS A 1 385 ? -5.943 4.560 29.584 1.00 82.06 385 LYS A C 1
ATOM 2967 O O . LYS A 1 385 ? -5.200 4.850 30.517 1.00 82.06 385 LYS A O 1
ATOM 2972 N N . GLU A 1 386 ? -5.499 4.312 28.356 1.00 78.25 386 GLU A N 1
ATOM 2973 C CA . GLU A 1 386 ? -4.088 4.250 27.955 1.00 78.25 386 GLU A CA 1
ATOM 2974 C C . GLU A 1 386 ? -3.581 5.599 27.416 1.00 78.25 386 GLU A C 1
ATOM 2976 O O . GLU A 1 386 ? -2.392 5.914 27.510 1.00 78.25 386 GLU A O 1
ATOM 2981 N N . VAL A 1 387 ? -4.480 6.426 26.870 1.00 82.12 387 VAL A N 1
ATOM 2982 C CA . VAL A 1 387 ? -4.128 7.709 26.252 1.00 82.12 387 VAL A CA 1
ATOM 2983 C C . VAL A 1 387 ? -3.809 8.784 27.300 1.00 82.12 387 VAL A C 1
ATOM 2985 O O . VAL A 1 387 ? -4.558 9.027 28.252 1.00 82.12 387 VAL A O 1
ATOM 2988 N N . ARG A 1 388 ? -2.666 9.455 27.115 1.00 79.50 388 ARG A N 1
ATOM 2989 C CA . ARG A 1 388 ? -2.187 10.567 27.956 1.00 79.50 388 ARG A CA 1
ATOM 2990 C C . ARG A 1 388 ? -3.018 11.834 27.729 1.00 79.50 388 ARG A C 1
ATOM 2992 O O . ARG A 1 388 ? -3.612 12.000 26.673 1.00 79.50 388 ARG A O 1
ATOM 2999 N N . ASN A 1 389 ? -3.048 12.725 28.719 1.00 76.38 389 ASN A N 1
ATOM 3000 C CA . ASN A 1 389 ? -3.720 14.021 28.584 1.00 76.38 389 ASN A CA 1
ATOM 3001 C C . ASN A 1 389 ? -2.957 14.929 27.610 1.00 76.38 389 ASN A C 1
ATOM 3003 O O . ASN A 1 389 ? -1.724 14.928 27.604 1.00 76.38 389 ASN A O 1
ATOM 3007 N N . GLU A 1 390 ? -3.692 15.730 26.844 1.00 78.44 390 GLU A N 1
ATOM 3008 C CA . GLU A 1 390 ? -3.133 16.784 25.996 1.00 78.44 390 GLU A CA 1
ATOM 3009 C C . GLU A 1 390 ? -2.925 18.090 26.781 1.00 78.44 390 GLU A C 1
ATOM 3011 O O . GLU A 1 390 ? -3.662 18.349 27.738 1.00 78.44 390 GLU A O 1
ATOM 3016 N N . PRO A 1 391 ? -1.952 18.936 26.397 1.00 79.06 391 PRO A N 1
ATOM 3017 C CA . PRO A 1 391 ? -1.843 20.292 26.924 1.00 79.06 391 PRO A CA 1
ATOM 3018 C C . PRO A 1 391 ? -2.993 21.176 26.410 1.00 79.06 391 PRO A C 1
ATOM 3020 O O . PRO A 1 391 ? -3.401 21.071 25.253 1.00 79.06 391 PRO A O 1
ATOM 3023 N N . ASP A 1 392 ? -3.472 22.114 27.233 1.00 74.00 392 ASP A N 1
ATOM 3024 C CA . ASP A 1 392 ? -4.648 22.956 26.923 1.00 74.00 392 ASP A CA 1
ATOM 3025 C C . ASP A 1 392 ? -4.514 23.783 25.622 1.00 74.00 392 ASP A C 1
ATOM 3027 O O . ASP A 1 392 ? -5.509 24.160 24.995 1.00 74.00 392 ASP A O 1
ATOM 3031 N N . ALA A 1 393 ? -3.279 24.034 25.175 1.00 72.25 393 ALA A N 1
ATOM 3032 C CA . ALA A 1 393 ? -2.985 24.715 23.916 1.00 72.25 393 ALA A CA 1
ATOM 3033 C C . ALA A 1 393 ? -3.379 23.903 22.666 1.00 72.25 393 ALA A C 1
ATOM 3035 O O . ALA A 1 393 ? -3.782 24.506 21.674 1.00 72.25 393 ALA A O 1
ATOM 3036 N N . THR A 1 394 ? -3.288 22.568 22.705 1.00 78.56 394 THR A N 1
ATOM 3037 C CA . THR A 1 394 ? -3.619 21.683 21.567 1.00 78.56 394 THR A CA 1
ATOM 3038 C C . THR A 1 394 ? -4.933 20.935 21.757 1.00 78.56 394 THR A C 1
ATOM 3040 O O . THR A 1 394 ? -5.523 20.493 20.780 1.00 78.56 394 THR A O 1
ATOM 3043 N N . ARG A 1 395 ? -5.410 20.826 23.001 1.00 87.31 395 ARG A N 1
ATOM 3044 C CA . ARG A 1 395 ? -6.627 20.102 23.374 1.00 87.31 395 ARG A CA 1
ATOM 3045 C C . ARG A 1 395 ? -7.834 20.526 22.530 1.00 87.31 395 ARG A C 1
ATOM 3047 O O . ARG A 1 395 ? -8.198 21.707 22.517 1.00 87.31 395 ARG A O 1
ATOM 3054 N N . PHE A 1 396 ? -8.457 19.557 21.859 1.00 90.75 396 PHE A N 1
ATOM 3055 C CA . PHE A 1 396 ? -9.666 19.762 21.049 1.00 90.75 396 PHE A CA 1
ATOM 3056 C C . PHE A 1 396 ? -10.965 19.459 21.817 1.00 90.75 396 PHE A C 1
ATOM 3058 O O . PHE A 1 396 ? -12.005 20.024 21.489 1.00 90.75 396 PHE A O 1
ATOM 3065 N N . VAL A 1 397 ? -10.910 18.594 22.842 1.00 93.06 397 VAL A N 1
ATOM 3066 C CA . VAL A 1 397 ? -12.053 18.202 23.686 1.00 93.06 397 VAL A CA 1
ATOM 3067 C C . VAL A 1 397 ? -11.790 18.481 25.161 1.00 93.06 397 VAL A C 1
ATOM 3069 O O . VAL A 1 397 ? -10.749 18.101 25.702 1.00 93.06 397 VAL A O 1
ATOM 3072 N N . TYR A 1 398 ? -12.742 19.124 25.835 1.00 92.12 398 TYR A N 1
ATOM 3073 C CA . TYR A 1 398 ? -12.661 19.372 27.274 1.00 92.12 398 TYR A CA 1
ATOM 3074 C C . TYR A 1 398 ? -14.029 19.573 27.922 1.00 92.12 398 TYR A C 1
ATOM 3076 O O . TYR A 1 398 ? -14.946 20.137 27.327 1.00 92.12 398 TYR A O 1
ATOM 3084 N N . ARG A 1 399 ? -14.158 19.191 29.195 1.00 91.50 399 ARG A N 1
ATOM 3085 C CA . ARG A 1 399 ? -15.246 19.692 30.045 1.00 91.50 399 ARG A CA 1
ATOM 3086 C C . ARG A 1 399 ? -15.022 21.173 30.375 1.00 91.50 399 ARG A C 1
ATOM 3088 O O . ARG A 1 399 ? -13.982 21.523 30.936 1.00 91.50 399 ARG A O 1
ATOM 3095 N N . ALA A 1 400 ? -16.001 22.027 30.083 1.00 89.50 400 ALA A N 1
ATOM 3096 C CA . ALA A 1 400 ? -15.957 23.442 30.447 1.00 89.50 400 ALA A CA 1
ATOM 3097 C C . ALA A 1 400 ? -15.897 23.630 31.981 1.00 89.50 400 ALA A C 1
ATOM 3099 O O . ALA A 1 400 ? -16.470 22.827 32.726 1.00 89.50 400 ALA A O 1
ATOM 3100 N N . PRO A 1 401 ? -15.251 24.700 32.485 1.00 84.69 401 PRO A N 1
ATOM 3101 C CA . PRO A 1 401 ? -15.300 25.041 33.908 1.00 84.69 401 PRO A CA 1
ATOM 3102 C C . PRO A 1 401 ? -16.695 25.534 34.335 1.00 84.69 401 PRO A C 1
ATOM 3104 O O . PRO A 1 401 ? -17.071 25.413 35.501 1.00 84.69 401 PRO A O 1
ATOM 3107 N N . GLY A 1 402 ? -17.471 26.083 33.397 1.00 82.75 402 GLY A N 1
ATOM 3108 C CA . GLY A 1 402 ? -18.872 26.437 33.569 1.00 82.75 402 GLY A CA 1
ATOM 3109 C C . GLY A 1 402 ? -19.841 25.269 33.385 1.00 82.75 402 GLY A C 1
ATOM 3110 O O . GLY A 1 402 ? -19.583 24.307 32.666 1.00 82.75 402 GLY A O 1
ATOM 3111 N N . ARG A 1 403 ? -21.013 25.419 34.002 1.00 86.06 403 ARG A N 1
ATOM 3112 C CA . ARG A 1 403 ? -22.233 24.671 33.674 1.00 86.06 403 ARG A CA 1
ATOM 3113 C C . ARG A 1 403 ? -23.139 25.549 32.810 1.00 86.06 403 ARG A C 1
ATOM 3115 O O . ARG A 1 403 ? -22.983 26.774 32.804 1.00 86.06 403 ARG A O 1
ATOM 3122 N N . ASP A 1 404 ? -24.068 24.937 32.087 1.00 85.44 404 ASP A N 1
ATOM 3123 C CA . ASP A 1 404 ? -25.069 25.686 31.321 1.00 85.44 404 ASP A CA 1
ATOM 3124 C C . ASP A 1 404 ? -26.101 26.379 32.237 1.00 85.44 404 ASP A C 1
ATOM 3126 O O . ASP A 1 404 ? -26.082 26.228 33.464 1.00 85.44 404 ASP A O 1
ATOM 3130 N N . ARG A 1 405 ? -27.034 27.141 31.649 1.00 81.50 405 ARG A N 1
ATOM 3131 C CA . ARG A 1 405 ? -28.093 27.840 32.404 1.00 81.50 405 ARG A CA 1
ATOM 3132 C C . ARG A 1 405 ? -29.042 26.909 33.179 1.00 81.50 405 ARG A C 1
ATOM 3134 O O . ARG A 1 405 ? -29.757 27.390 34.055 1.00 81.50 405 ARG A O 1
ATOM 3141 N N . TYR A 1 406 ? -29.033 25.607 32.894 1.00 83.12 406 TYR A N 1
ATOM 3142 C CA . TYR A 1 406 ? -29.834 24.579 33.560 1.00 83.12 406 TYR A CA 1
ATOM 3143 C C . TYR A 1 406 ? -29.015 23.737 34.560 1.00 83.12 406 TYR A C 1
ATOM 3145 O O . TYR A 1 406 ? -29.538 22.787 35.139 1.00 83.12 406 TYR A O 1
ATOM 3153 N N . GLY A 1 407 ? -27.742 24.083 34.801 1.00 83.38 407 GLY A N 1
ATOM 3154 C CA . GLY A 1 407 ? -26.858 23.391 35.747 1.00 83.38 407 GLY A CA 1
ATOM 3155 C C . GLY A 1 407 ? -26.204 22.112 35.204 1.00 83.38 407 GLY A C 1
ATOM 3156 O O . GLY A 1 407 ? -25.574 21.373 35.966 1.00 83.38 407 GLY A O 1
ATOM 3157 N N . ARG A 1 408 ? -26.315 21.845 33.901 1.00 88.56 408 ARG A N 1
ATOM 3158 C CA . ARG A 1 408 ? -25.753 20.660 33.236 1.00 88.56 408 ARG A CA 1
ATOM 3159 C C . ARG A 1 408 ? -24.268 20.851 32.944 1.00 88.56 408 ARG A C 1
ATOM 3161 O O . ARG A 1 408 ? -23.808 21.978 32.738 1.00 88.56 408 ARG A O 1
ATOM 3168 N N . CYS A 1 409 ? -23.505 19.760 32.916 1.00 91.12 409 CYS A N 1
ATOM 3169 C CA . CYS A 1 409 ? -22.116 19.813 32.461 1.00 91.12 409 CYS A CA 1
ATOM 3170 C C . CYS A 1 409 ? -22.050 20.143 30.964 1.00 91.12 409 CYS A C 1
ATOM 3172 O O . CYS A 1 409 ? -22.891 19.690 30.191 1.00 91.12 409 CYS A O 1
ATOM 3174 N N . VAL A 1 410 ? -21.039 20.904 30.546 1.00 92.44 410 VAL A N 1
ATOM 3175 C CA . VAL A 1 410 ? -20.797 21.198 29.127 1.00 92.44 410 VAL A CA 1
ATOM 3176 C C . VAL A 1 410 ? -19.501 20.525 28.698 1.00 92.44 410 VAL A C 1
ATOM 3178 O O . VAL A 1 410 ? -18.460 20.730 29.325 1.00 92.44 410 VAL A O 1
ATOM 3181 N N . VAL A 1 411 ? -19.567 19.725 27.638 1.00 94.19 411 VAL A N 1
ATOM 3182 C CA . VAL A 1 411 ? -18.393 19.174 26.951 1.00 94.19 411 VAL A CA 1
ATOM 3183 C C . VAL A 1 411 ? -18.207 19.973 25.671 1.00 94.19 411 VAL A C 1
ATOM 3185 O O . VAL A 1 411 ? -19.120 20.044 24.852 1.00 94.19 411 VAL A O 1
ATOM 3188 N N . VAL A 1 412 ? -17.048 20.603 25.516 1.00 93.88 412 VAL A N 1
ATOM 3189 C CA . VAL A 1 412 ? -16.706 21.430 24.359 1.00 93.88 412 VAL A CA 1
ATOM 3190 C C . VAL A 1 412 ? -15.839 20.626 23.398 1.00 93.88 412 VAL A C 1
ATOM 3192 O O . VAL A 1 412 ? -14.887 19.969 23.817 1.00 93.88 412 VAL A O 1
ATOM 3195 N N . LEU A 1 413 ? -16.170 20.713 22.112 1.00 94.00 413 LEU A N 1
ATOM 3196 C CA . LEU A 1 413 ? -15.417 20.202 20.973 1.00 94.00 413 LEU A CA 1
ATOM 3197 C C . LEU A 1 413 ? -15.009 21.372 20.072 1.00 94.00 413 LEU A C 1
ATOM 3199 O O . LEU A 1 413 ? -15.842 22.202 19.708 1.00 94.00 413 LEU A O 1
ATOM 3203 N N . LEU A 1 414 ? -13.735 21.429 19.697 1.00 92.06 414 LEU A N 1
ATOM 3204 C CA . LEU A 1 414 ? -13.160 22.470 18.849 1.00 92.06 414 LEU A CA 1
ATOM 3205 C C . LEU A 1 414 ? -12.794 21.888 17.478 1.00 92.06 414 LEU A C 1
ATOM 3207 O O . LEU A 1 414 ? -11.773 21.214 17.358 1.00 92.06 414 LEU A O 1
ATOM 3211 N N . GLY A 1 415 ? -13.596 22.178 16.447 1.00 88.00 415 GLY A N 1
ATOM 3212 C CA . GLY A 1 415 ? -13.405 21.637 15.096 1.00 88.00 415 GLY A CA 1
ATOM 3213 C C . GLY A 1 415 ? -12.022 21.947 14.518 1.00 88.00 415 GLY A C 1
ATOM 3214 O O . GLY A 1 415 ? -11.303 21.036 14.136 1.00 88.00 415 GLY A O 1
ATOM 3215 N N . ALA A 1 416 ? -11.578 23.207 14.577 1.00 86.69 416 ALA A N 1
ATOM 3216 C CA . ALA A 1 416 ? -10.262 23.632 14.074 1.00 86.69 416 ALA A CA 1
ATOM 3217 C C . ALA A 1 416 ? -9.038 23.076 14.843 1.00 86.69 416 ALA A C 1
ATOM 3219 O O . ALA A 1 416 ? -7.904 23.437 14.533 1.00 86.69 416 ALA A O 1
ATOM 3220 N N . ARG A 1 417 ? -9.244 22.238 15.871 1.00 87.94 417 ARG A N 1
ATOM 3221 C CA . ARG A 1 417 ? -8.178 21.510 16.583 1.00 87.94 417 ARG A CA 1
ATOM 3222 C C . ARG A 1 417 ? -8.263 19.991 16.415 1.00 87.94 417 ARG A C 1
ATOM 3224 O O . ARG A 1 417 ? -7.439 19.284 16.991 1.00 87.94 417 ARG A O 1
ATOM 3231 N N . LEU A 1 418 ? -9.241 19.481 15.668 1.00 85.25 418 LEU A N 1
ATOM 3232 C CA . LEU A 1 418 ? -9.282 18.066 15.322 1.00 85.25 418 LEU A CA 1
ATOM 3233 C C . LEU A 1 418 ? -8.082 17.718 14.414 1.00 85.25 418 LEU A C 1
ATOM 3235 O O . LEU A 1 418 ? -7.708 18.526 13.560 1.00 85.25 418 LEU A O 1
ATOM 3239 N N . PRO A 1 419 ? -7.436 16.551 14.591 1.00 72.94 419 PRO A N 1
ATOM 3240 C CA . PRO A 1 419 ? -6.335 16.140 13.726 1.00 72.94 419 PRO A CA 1
ATOM 3241 C C . PRO A 1 419 ? -6.795 15.859 12.292 1.00 72.94 419 PRO A C 1
ATOM 3243 O O . PRO A 1 419 ? -7.783 15.160 12.077 1.00 72.94 419 PRO A O 1
ATOM 3246 N N . SER A 1 420 ? -5.992 16.275 11.311 1.00 63.06 420 SER A N 1
ATOM 3247 C CA . SER A 1 420 ? -6.230 16.039 9.875 1.00 63.06 420 SER A CA 1
ATOM 3248 C C . SER A 1 420 ? -6.251 14.561 9.452 1.00 63.06 420 SER A C 1
ATOM 3250 O O . SER A 1 420 ? -6.617 14.252 8.324 1.00 63.06 420 SER A O 1
ATOM 3252 N N . LEU A 1 421 ? -5.884 13.631 10.344 1.00 59.66 421 LEU A N 1
ATOM 3253 C CA . LEU A 1 421 ? -6.031 12.186 10.122 1.00 59.66 421 LEU A CA 1
ATOM 3254 C C . LEU A 1 421 ? -7.484 11.686 10.274 1.00 59.66 421 LEU A C 1
ATOM 3256 O O . LEU A 1 421 ? -7.747 10.504 10.040 1.00 59.66 421 LEU A O 1
ATOM 3260 N N . GLY A 1 422 ? -8.416 12.545 10.698 1.00 68.75 422 GLY A N 1
ATOM 3261 C CA . GLY A 1 422 ? -9.830 12.204 10.838 1.00 68.75 422 GLY A CA 1
ATOM 3262 C C . GLY A 1 422 ? -10.077 11.030 11.796 1.00 68.75 422 GLY A C 1
ATOM 3263 O O . GLY A 1 422 ? -9.384 10.856 12.802 1.00 68.75 422 GLY A O 1
ATOM 3264 N N . VAL A 1 423 ? -11.053 10.178 11.460 1.00 62.44 423 VAL A N 1
ATOM 3265 C CA . VAL A 1 423 ? -11.436 8.981 12.246 1.00 62.44 423 VAL A CA 1
ATOM 3266 C C . VAL A 1 423 ? -10.273 7.984 12.401 1.00 62.44 423 VAL A C 1
ATOM 3268 O O . VAL A 1 423 ? -10.251 7.182 13.336 1.00 62.44 423 VAL A O 1
ATOM 3271 N N . ARG A 1 424 ? -9.266 8.055 11.517 1.00 65.44 424 ARG A N 1
ATOM 3272 C CA . ARG A 1 424 ? -8.082 7.185 11.540 1.00 65.44 424 ARG A CA 1
ATOM 3273 C C . ARG A 1 424 ? -7.063 7.590 12.610 1.00 65.44 424 ARG A C 1
ATOM 3275 O O . ARG A 1 424 ? -6.195 6.775 12.937 1.00 65.44 424 ARG A O 1
ATOM 3282 N N . ASP A 1 425 ? -7.161 8.787 13.203 1.00 75.00 425 ASP A N 1
ATOM 3283 C CA . ASP A 1 425 ? -6.339 9.114 14.369 1.00 75.00 425 ASP A CA 1
ATOM 3284 C C . ASP A 1 425 ? -6.744 8.271 15.589 1.00 75.00 425 ASP A C 1
ATOM 3286 O O . ASP A 1 425 ? -7.844 8.343 16.141 1.00 75.00 425 ASP A O 1
ATOM 3290 N N . ARG A 1 426 ? -5.774 7.500 16.079 1.00 71.44 426 ARG A N 1
ATOM 3291 C CA . ARG A 1 426 ? -5.945 6.556 17.185 1.00 71.44 426 ARG A CA 1
ATOM 3292 C C . ARG A 1 426 ? -6.104 7.225 18.553 1.00 71.44 426 ARG A C 1
ATOM 3294 O O . ARG A 1 426 ? -6.315 6.502 19.528 1.00 71.44 426 ARG A O 1
ATOM 3301 N N . ARG A 1 427 ? -5.980 8.554 18.661 1.00 82.12 427 ARG A N 1
ATOM 3302 C CA . ARG A 1 427 ? -6.070 9.306 19.928 1.00 82.12 427 ARG A CA 1
ATOM 3303 C C . ARG A 1 427 ? -7.381 10.070 20.078 1.00 82.12 427 ARG A C 1
ATOM 3305 O O . ARG A 1 427 ? -7.910 10.104 21.185 1.00 82.12 427 ARG A O 1
ATOM 3312 N N . THR A 1 428 ? -7.922 10.608 18.992 1.00 86.50 428 THR A N 1
ATOM 3313 C CA . THR A 1 428 ? -9.096 11.491 18.956 1.00 86.50 428 THR A CA 1
ATOM 3314 C C . THR A 1 428 ? -10.324 10.873 19.633 1.00 86.50 428 THR A C 1
ATOM 3316 O O . THR A 1 428 ? -10.796 11.386 20.648 1.00 86.50 428 THR A O 1
ATOM 3319 N N . LEU A 1 429 ? -10.814 9.720 19.167 1.00 88.12 429 LEU A N 1
ATOM 3320 C CA . LEU A 1 429 ? -11.991 9.082 19.779 1.00 88.12 429 LEU A CA 1
ATOM 3321 C C . LEU A 1 429 ? -11.740 8.615 21.230 1.00 88.12 429 LEU A C 1
ATOM 3323 O O . LEU A 1 429 ? -12.587 8.872 22.087 1.00 88.12 429 LEU A O 1
ATOM 3327 N N . PRO A 1 430 ? -10.583 8.013 21.577 1.00 87.94 430 PRO A N 1
ATOM 3328 C CA . PRO A 1 430 ? -10.237 7.733 22.972 1.00 87.94 430 PRO A CA 1
ATOM 3329 C C . PRO A 1 430 ? -10.157 8.961 23.891 1.00 87.94 430 PRO A C 1
ATOM 3331 O O . PRO A 1 430 ? -10.580 8.857 25.039 1.00 87.94 430 PRO A O 1
ATOM 3334 N N . LEU A 1 431 ? -9.651 10.110 23.426 1.00 89.00 431 LEU A N 1
ATOM 3335 C CA . LEU A 1 431 ? -9.632 11.364 24.196 1.00 89.00 431 LEU A CA 1
ATOM 3336 C C . LEU A 1 431 ? -11.050 11.874 24.454 1.00 89.00 431 LEU A C 1
ATOM 3338 O O . LEU A 1 431 ? -11.379 12.227 25.584 1.00 89.00 431 LEU A O 1
ATOM 3342 N N . PHE A 1 432 ? -11.909 11.838 23.435 1.00 91.81 432 PHE A N 1
ATOM 3343 C CA . PHE A 1 432 ? -13.319 12.190 23.572 1.00 91.81 432 PHE A CA 1
ATOM 3344 C C . PHE A 1 432 ? -14.037 11.301 24.596 1.00 91.81 432 PHE A C 1
ATOM 3346 O O . PHE A 1 432 ? -14.632 11.803 25.550 1.00 91.81 432 PHE A O 1
ATOM 3353 N N . VAL A 1 433 ? -13.907 9.978 24.465 1.00 90.62 433 VAL A N 1
ATOM 3354 C CA . VAL A 1 433 ? -14.496 9.013 25.408 1.00 90.62 433 VAL A CA 1
ATOM 3355 C C . VAL A 1 433 ? -13.941 9.185 26.822 1.00 90.62 433 VAL A C 1
ATOM 3357 O O . VAL A 1 433 ? -14.694 9.086 27.788 1.00 90.62 433 VAL A O 1
ATOM 3360 N N . LYS A 1 434 ? -12.652 9.508 26.971 1.00 90.44 434 LYS A N 1
ATOM 3361 C CA . LYS A 1 434 ? -12.038 9.786 28.275 1.00 90.44 434 LYS A CA 1
ATOM 3362 C C . LYS A 1 434 ? -12.709 10.959 28.994 1.00 90.44 434 LYS A C 1
ATOM 3364 O O . LYS A 1 434 ? -12.975 10.856 30.188 1.00 90.44 434 LYS A O 1
ATOM 3369 N N . GLU A 1 435 ? -13.008 12.046 28.285 1.00 90.88 435 GLU A N 1
ATOM 3370 C CA . GLU A 1 435 ? -13.712 13.202 28.858 1.00 90.88 435 GLU A CA 1
ATOM 3371 C C . GLU A 1 435 ? -15.165 12.874 29.234 1.00 90.88 435 GLU A C 1
ATOM 3373 O O . GLU A 1 435 ? -15.642 13.350 30.263 1.00 90.88 435 GLU A O 1
ATOM 3378 N N . LEU A 1 436 ? -15.851 12.016 28.465 1.00 91.00 436 LEU A N 1
ATOM 3379 C CA . LEU A 1 436 ? -17.201 11.550 28.806 1.00 91.00 436 LEU A CA 1
ATOM 3380 C C . LEU A 1 436 ? -17.217 10.635 30.040 1.00 91.00 436 LEU A C 1
ATOM 3382 O O . LEU A 1 436 ? -18.072 10.797 30.909 1.00 91.00 436 LEU A O 1
ATOM 3386 N N . GLU A 1 437 ? -16.258 9.715 30.175 1.00 89.81 437 GLU A N 1
ATOM 3387 C CA . GLU A 1 437 ? -16.143 8.858 31.367 1.00 89.81 437 GLU A CA 1
ATOM 3388 C C . GLU A 1 437 ? -15.865 9.677 32.644 1.00 89.81 437 GLU A C 1
ATOM 3390 O O . GLU A 1 437 ? -16.367 9.341 33.719 1.00 89.81 437 GLU A O 1
ATOM 3395 N N . LEU A 1 438 ? -15.139 10.800 32.536 1.00 88.06 438 LEU A N 1
ATOM 3396 C CA . LEU A 1 438 ? -14.904 11.732 33.650 1.00 88.06 438 LEU A CA 1
ATOM 3397 C C . LEU A 1 438 ? -16.168 12.474 34.127 1.00 88.06 438 LEU A C 1
ATOM 3399 O O . LEU A 1 438 ? -16.134 13.090 35.196 1.00 88.06 438 LEU A O 1
ATOM 3403 N N . LEU A 1 439 ? -17.283 12.412 33.388 1.00 87.69 439 LEU A N 1
ATOM 3404 C CA . LEU A 1 439 ? -18.581 12.927 33.844 1.00 87.69 439 LEU A CA 1
ATOM 3405 C C . LEU A 1 439 ? -19.244 12.019 34.889 1.00 87.69 439 LEU A C 1
ATOM 3407 O O . LEU A 1 439 ? -20.185 12.452 35.548 1.00 87.69 439 LEU A O 1
ATOM 3411 N N . GLY A 1 440 ? -18.814 10.758 35.030 1.00 82.12 440 GLY A N 1
ATOM 3412 C CA . GLY A 1 440 ? -19.352 9.832 36.035 1.00 82.12 440 GLY A CA 1
ATOM 3413 C C . GLY A 1 440 ? -20.857 9.541 35.915 1.00 82.12 440 GLY A C 1
ATOM 3414 O O . GLY A 1 440 ? -21.470 9.105 36.887 1.00 82.12 440 GLY A O 1
ATOM 3415 N N . GLY A 1 441 ? -21.460 9.795 34.748 1.00 81.25 441 GLY A N 1
ATOM 3416 C CA . GLY A 1 441 ? -22.905 9.682 34.522 1.00 81.25 441 GLY A CA 1
ATOM 3417 C C . GLY A 1 441 ? -23.719 10.951 34.816 1.00 81.25 441 GLY A C 1
ATOM 3418 O O . GLY A 1 441 ? -24.947 10.892 34.758 1.00 81.25 441 GLY A O 1
ATOM 3419 N N . GLU A 1 442 ? -23.085 12.095 35.105 1.00 88.25 442 GLU A N 1
ATOM 3420 C CA . GLU A 1 442 ? -23.779 13.389 35.106 1.00 88.25 442 GLU A CA 1
ATOM 3421 C C . GLU A 1 442 ? -24.412 13.691 33.736 1.00 88.25 442 GLU A C 1
ATOM 3423 O O . GLU A 1 442 ? -23.839 13.388 32.686 1.00 88.25 442 GLU A O 1
ATOM 3428 N N . ARG A 1 443 ? -25.580 14.350 33.740 1.00 90.06 443 ARG A N 1
ATOM 3429 C CA . ARG A 1 443 ? -26.184 14.869 32.507 1.00 90.06 443 ARG A CA 1
ATOM 3430 C C . ARG A 1 443 ? -25.347 15.999 31.923 1.00 90.06 443 ARG A C 1
ATOM 3432 O O . ARG A 1 443 ? -24.900 16.900 32.642 1.00 90.06 443 ARG A O 1
ATOM 3439 N N . PHE A 1 444 ? -25.189 15.969 30.607 1.00 93.06 444 PHE A N 1
ATOM 3440 C CA . PHE A 1 444 ? -24.362 16.916 29.884 1.00 93.06 444 PHE A CA 1
ATOM 3441 C C . PHE A 1 444 ? -24.996 17.382 28.576 1.00 93.06 444 PHE A C 1
ATOM 3443 O O . PHE A 1 444 ? -25.894 16.756 28.010 1.00 93.06 444 PHE A O 1
ATOM 3450 N N . VAL A 1 445 ? -24.482 18.507 28.097 1.00 92.50 445 VAL A N 1
ATOM 3451 C CA . VAL A 1 445 ? -24.700 19.020 26.749 1.00 92.50 445 VAL A CA 1
ATOM 3452 C C . VAL A 1 445 ? -23.372 19.062 26.007 1.00 92.50 445 VAL A C 1
ATOM 3454 O O . VAL A 1 445 ? -22.326 19.361 26.590 1.00 92.50 445 VAL A O 1
ATOM 3457 N N . LEU A 1 446 ? -23.419 18.731 24.722 1.00 93.31 446 LEU A N 1
ATOM 3458 C CA . LEU A 1 446 ? -22.262 18.745 23.838 1.00 93.31 446 LEU A CA 1
ATOM 3459 C C . LEU A 1 446 ? -22.269 20.054 23.042 1.00 93.31 446 LEU A C 1
ATOM 3461 O O . LEU A 1 446 ? -23.299 20.431 22.490 1.00 93.31 446 LEU A O 1
ATOM 3465 N N . PHE A 1 447 ? -21.141 20.756 23.002 1.00 93.44 447 PHE A N 1
ATOM 3466 C CA . PHE A 1 447 ? -20.985 22.036 22.316 1.00 93.44 447 PHE A CA 1
ATOM 3467 C C . PHE A 1 447 ? -19.863 21.921 21.284 1.00 93.44 447 PHE A C 1
ATOM 3469 O O . PHE A 1 447 ? -18.696 21.827 21.652 1.00 93.44 447 PHE A O 1
ATOM 3476 N N . TYR A 1 448 ? -20.204 21.918 19.998 1.00 93.19 448 TYR A N 1
ATOM 3477 C CA . TYR A 1 448 ? -19.247 21.852 18.895 1.00 93.19 448 TYR A CA 1
ATOM 3478 C C . TYR A 1 448 ? -19.041 23.241 18.282 1.00 93.19 448 TYR A C 1
ATOM 3480 O O . TYR A 1 448 ? -19.978 23.845 17.761 1.00 93.19 448 TYR A O 1
ATOM 3488 N N . ALA A 1 449 ? -17.812 23.753 18.339 1.00 91.88 449 ALA A N 1
ATOM 3489 C CA . ALA A 1 449 ? -17.418 24.996 17.689 1.00 91.88 449 ALA A CA 1
ATOM 3490 C C . ALA A 1 449 ? -16.796 24.700 16.320 1.00 91.88 449 ALA A C 1
ATOM 3492 O O . ALA A 1 449 ? -15.676 24.194 16.236 1.00 91.88 449 ALA A O 1
ATOM 3493 N N . ASN A 1 450 ? -17.509 25.064 15.254 1.00 88.94 450 ASN A N 1
ATOM 3494 C CA . ASN A 1 450 ? -17.064 24.925 13.867 1.00 88.94 450 ASN A CA 1
ATOM 3495 C C . ASN A 1 450 ? -16.254 26.151 13.373 1.00 88.94 450 ASN A C 1
ATOM 3497 O O . ASN A 1 450 ? -15.977 26.286 12.183 1.00 88.94 450 ASN A O 1
ATOM 3501 N N . SER A 1 451 ? -15.879 27.069 14.274 1.00 86.38 451 SER A N 1
ATOM 3502 C CA . SER A 1 451 ? -15.061 28.247 13.953 1.00 86.38 451 SER A CA 1
ATOM 3503 C C . SER A 1 451 ? -13.713 27.845 13.358 1.00 86.38 451 SER A C 1
ATOM 3505 O O . SER A 1 451 ? -13.067 26.938 13.881 1.00 86.38 451 SER A O 1
ATOM 3507 N N . ALA A 1 452 ? -13.271 28.567 12.325 1.00 82.94 452 ALA A N 1
ATOM 3508 C CA . ALA A 1 452 ? -12.000 28.344 11.625 1.00 82.94 452 ALA A CA 1
ATOM 3509 C C . ALA A 1 452 ? -11.821 26.938 10.998 1.00 82.94 452 ALA A C 1
ATOM 3511 O O . ALA A 1 452 ? -10.701 26.546 10.681 1.00 82.94 452 ALA A O 1
ATOM 3512 N N . VAL A 1 453 ? -12.911 26.191 10.775 1.00 81.12 453 VAL A N 1
ATOM 3513 C CA . VAL A 1 453 ? -12.902 24.944 9.991 1.00 81.12 453 VAL A CA 1
ATOM 3514 C C . VAL A 1 453 ? -13.037 25.268 8.499 1.00 81.12 453 VAL A C 1
ATOM 3516 O O . VAL A 1 453 ? -13.898 26.056 8.104 1.00 81.12 453 VAL A O 1
ATOM 3519 N N . SER A 1 454 ? -12.205 24.649 7.656 1.00 75.56 454 SER A N 1
ATOM 3520 C CA . SER A 1 454 ? -12.314 24.788 6.198 1.00 75.56 454 SER A CA 1
ATOM 3521 C C . SER A 1 454 ? -13.606 24.131 5.688 1.00 75.56 454 SER A C 1
ATOM 3523 O O . SER A 1 454 ? -13.837 22.959 5.982 1.00 75.56 454 SER A O 1
ATOM 3525 N N . PRO A 1 455 ? -14.436 24.809 4.872 1.00 64.62 455 PRO A N 1
ATOM 3526 C CA . PRO A 1 455 ? -15.679 24.230 4.354 1.00 64.62 455 PRO A CA 1
ATOM 3527 C C . PRO A 1 455 ? -15.467 23.095 3.337 1.00 64.62 455 PRO A C 1
ATOM 3529 O O . PRO A 1 455 ? -16.445 22.470 2.939 1.00 64.62 455 PRO A O 1
ATOM 3532 N N . MET A 1 456 ? -14.224 22.852 2.904 1.00 59.03 456 MET A N 1
ATOM 3533 C CA . MET A 1 456 ? -13.841 21.770 1.984 1.00 59.03 456 MET A CA 1
ATOM 3534 C C . MET A 1 456 ? -13.190 20.571 2.697 1.00 59.03 456 MET A C 1
ATOM 3536 O O . MET A 1 456 ? -12.826 19.604 2.039 1.00 59.03 456 MET A O 1
ATOM 3540 N N . ASP A 1 457 ? -13.024 20.625 4.022 1.00 66.75 457 ASP A N 1
ATOM 3541 C CA . ASP A 1 457 ? -12.432 19.545 4.819 1.00 66.75 457 ASP A CA 1
ATOM 3542 C C . ASP A 1 457 ? -13.533 18.671 5.447 1.00 66.75 457 ASP A C 1
ATOM 3544 O O . ASP A 1 457 ? -14.202 19.078 6.402 1.00 66.75 457 ASP A O 1
ATOM 3548 N N . THR A 1 458 ? -13.736 17.467 4.901 1.00 71.12 458 THR A N 1
ATOM 3549 C CA . THR A 1 458 ? -14.748 16.512 5.388 1.00 71.12 458 THR A CA 1
ATOM 3550 C C . THR A 1 458 ? -14.307 15.736 6.627 1.00 71.12 458 THR A C 1
ATOM 3552 O O . THR A 1 458 ? -15.165 15.243 7.361 1.00 71.12 458 THR A O 1
ATOM 3555 N N . SER A 1 459 ? -13.004 15.681 6.925 1.00 75.94 459 SER A N 1
ATOM 3556 C CA . SER A 1 459 ? -12.453 14.824 7.985 1.00 75.94 459 SER A CA 1
ATOM 3557 C C . SER A 1 459 ? -13.004 15.179 9.373 1.00 75.94 459 SER A C 1
ATOM 3559 O O . SER A 1 459 ? -13.344 14.300 10.168 1.00 75.94 459 SER A O 1
ATOM 3561 N N . ASN A 1 460 ? -13.202 16.474 9.638 1.00 80.88 460 ASN A N 1
ATOM 3562 C CA . ASN A 1 460 ? -13.793 16.981 10.880 1.00 80.88 460 ASN A CA 1
ATOM 3563 C C . ASN A 1 460 ? -15.254 16.548 11.055 1.00 80.88 460 ASN A C 1
ATOM 3565 O O . ASN A 1 460 ? -15.707 16.307 12.175 1.00 80.88 460 ASN A O 1
ATOM 3569 N N . LEU A 1 461 ? -15.998 16.445 9.948 1.00 79.69 461 LEU A N 1
ATOM 3570 C CA . LEU A 1 461 ? -17.383 15.995 9.965 1.00 79.69 461 LEU A CA 1
ATOM 3571 C C . LEU A 1 461 ? -17.463 14.487 10.205 1.00 79.69 461 LEU A C 1
ATOM 3573 O O . LEU A 1 461 ? -18.255 14.071 11.041 1.00 79.69 461 LEU A O 1
ATOM 3577 N N . GLU A 1 462 ? -16.633 13.689 9.532 1.00 80.31 462 GLU A N 1
ATOM 3578 C CA . GLU A 1 462 ? -16.542 12.235 9.737 1.00 80.31 462 GLU A CA 1
ATOM 3579 C C . GLU A 1 462 ? -16.225 11.908 11.208 1.00 80.31 462 GLU A C 1
ATOM 3581 O O . GLU A 1 462 ? -16.919 11.116 11.847 1.00 80.31 462 GLU A O 1
ATOM 3586 N N . VAL A 1 463 ? -15.245 12.607 11.796 1.00 85.75 463 VAL A N 1
ATOM 3587 C CA . VAL A 1 463 ? -14.912 12.496 13.226 1.00 85.75 463 VAL A CA 1
ATOM 3588 C C . VAL A 1 463 ? -16.089 12.872 14.122 1.00 85.75 463 VAL A C 1
ATOM 3590 O O . VAL A 1 463 ? -16.361 12.177 15.103 1.00 85.75 463 VAL A O 1
ATOM 3593 N N . LEU A 1 464 ? -16.799 13.958 13.809 1.00 86.31 464 LEU A N 1
ATOM 3594 C CA . LEU A 1 464 ? -17.956 14.389 14.589 1.00 86.31 464 LEU A CA 1
ATOM 3595 C C . LEU A 1 464 ? -19.116 13.385 14.492 1.00 86.31 464 LEU A C 1
ATOM 3597 O O . LEU A 1 464 ? -19.759 13.113 15.504 1.00 86.31 464 LEU A O 1
ATOM 3601 N N . GLN A 1 465 ? -19.383 12.818 13.313 1.00 83.50 465 GLN A N 1
ATOM 3602 C CA . GLN A 1 465 ? -20.404 11.782 13.121 1.00 83.50 465 GLN A CA 1
ATOM 3603 C C . GLN A 1 465 ? -20.092 10.550 13.983 1.00 83.50 465 GLN A C 1
ATOM 3605 O O . GLN A 1 465 ? -20.948 10.108 14.751 1.00 83.50 465 GLN A O 1
ATOM 3610 N N . GLU A 1 466 ? -18.844 10.084 13.948 1.00 85.56 466 GLU A N 1
ATOM 3611 C CA . GLU A 1 466 ? -18.358 8.945 14.729 1.00 85.56 466 GLU A CA 1
ATOM 3612 C C . GLU A 1 466 ? -18.421 9.209 16.249 1.00 85.56 466 GLU A C 1
ATOM 3614 O O . GLU A 1 466 ? -18.916 8.380 17.018 1.00 85.56 466 GLU A O 1
ATOM 3619 N N . MET A 1 467 ? -18.032 10.408 16.708 1.00 88.31 467 MET A N 1
ATOM 3620 C CA . MET A 1 467 ? -18.220 10.832 18.105 1.00 88.31 467 MET A CA 1
ATOM 3621 C C . MET A 1 467 ? -19.696 10.796 18.521 1.00 88.31 467 MET A C 1
ATOM 3623 O O . MET A 1 467 ? -20.026 10.293 19.597 1.00 88.31 467 MET A O 1
ATOM 3627 N N . LEU A 1 468 ? -20.601 11.305 17.683 1.00 85.94 468 LEU A N 1
ATOM 3628 C CA . LEU A 1 468 ? -22.037 11.324 17.971 1.00 85.94 468 LEU A CA 1
ATOM 3629 C C . LEU A 1 468 ? -22.649 9.916 17.962 1.00 85.94 468 LEU A C 1
ATOM 3631 O O . LEU A 1 468 ? -23.536 9.646 18.775 1.00 85.94 468 LEU A O 1
ATOM 3635 N N . ALA A 1 469 ? -22.136 8.997 17.141 1.00 83.50 469 ALA A N 1
ATOM 3636 C CA . ALA A 1 469 ? -22.502 7.584 17.179 1.00 83.50 469 ALA A CA 1
ATOM 3637 C C . ALA A 1 469 ? -22.080 6.919 18.508 1.00 83.50 469 ALA A C 1
ATOM 3639 O O . ALA A 1 469 ? -22.903 6.246 19.135 1.00 83.50 469 ALA A O 1
ATOM 3640 N N . VAL A 1 470 ? -20.866 7.192 19.021 1.00 85.50 470 VAL A N 1
ATOM 3641 C CA . VAL A 1 470 ? -20.448 6.768 20.379 1.00 85.50 470 VAL A CA 1
ATOM 3642 C C . VAL A 1 470 ? -21.388 7.329 21.456 1.00 85.50 470 VAL A C 1
ATOM 3644 O O . VAL A 1 470 ? -21.814 6.592 22.353 1.00 85.50 470 VAL A O 1
ATOM 3647 N N . VAL A 1 471 ? -21.744 8.619 21.379 1.00 87.25 471 VAL A N 1
ATOM 3648 C CA . VAL A 1 471 ? -22.683 9.235 22.334 1.00 87.25 471 VAL A CA 1
ATOM 3649 C C . VAL A 1 471 ? -24.050 8.562 22.275 1.00 87.25 471 VAL A C 1
ATOM 3651 O O . VAL A 1 471 ? -24.597 8.224 23.323 1.00 87.25 471 VAL A O 1
ATOM 3654 N N . SER A 1 472 ? -24.580 8.310 21.079 1.00 82.31 472 SER A N 1
ATOM 3655 C CA . SER A 1 472 ? -25.879 7.663 20.893 1.00 82.31 472 SER A CA 1
ATOM 3656 C C . SER A 1 472 ? -25.903 6.230 21.443 1.00 82.31 472 SER A C 1
ATOM 3658 O O . SER A 1 472 ? -26.819 5.863 22.177 1.00 82.31 472 SER A O 1
ATOM 3660 N N . ALA A 1 473 ? -24.858 5.438 21.187 1.00 80.19 473 ALA A N 1
ATOM 3661 C CA . ALA A 1 473 ? -24.788 4.051 21.646 1.00 80.19 473 ALA A CA 1
ATOM 3662 C C . ALA A 1 473 ? -24.680 3.910 23.175 1.00 80.19 473 ALA A C 1
ATOM 3664 O O . ALA A 1 473 ? -25.250 2.987 23.757 1.00 80.19 473 ALA A O 1
ATOM 3665 N N . ARG A 1 474 ? -23.919 4.795 23.838 1.00 83.12 474 ARG A N 1
ATOM 3666 C CA . ARG A 1 474 ? -23.472 4.570 25.227 1.00 83.12 474 ARG A CA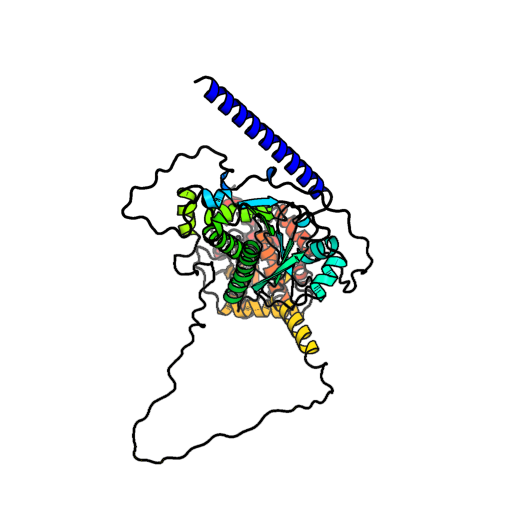 1
ATOM 3667 C C . ARG A 1 474 ? -23.911 5.625 26.238 1.00 83.12 474 ARG A C 1
ATOM 3669 O O . ARG A 1 474 ? -24.008 5.307 27.428 1.00 83.12 474 ARG A O 1
ATOM 3676 N N . TYR A 1 475 ? -24.175 6.846 25.779 1.00 85.56 475 TYR A N 1
ATOM 3677 C CA . TYR A 1 475 ? -24.394 8.032 26.612 1.00 85.56 475 TYR A CA 1
ATOM 3678 C C . TYR A 1 475 ? -25.706 8.776 26.292 1.00 85.56 475 TYR A C 1
ATOM 3680 O O . TYR A 1 475 ? -25.954 9.828 26.878 1.00 85.56 475 TYR A O 1
ATOM 3688 N N . ARG A 1 476 ? -26.586 8.252 25.420 1.00 82.81 476 ARG A N 1
ATOM 3689 C CA . ARG A 1 476 ? -27.809 8.953 24.967 1.00 82.81 476 ARG A CA 1
ATOM 3690 C C . ARG A 1 476 ? -28.756 9.361 26.094 1.00 82.81 476 ARG A C 1
ATOM 3692 O O . ARG A 1 476 ? -29.390 10.401 25.990 1.00 82.81 476 ARG A O 1
ATOM 3699 N N . GLY A 1 477 ? -28.823 8.579 27.174 1.00 82.00 477 GLY A N 1
ATOM 3700 C CA . GLY A 1 477 ? -29.606 8.911 28.374 1.00 82.00 477 GLY A CA 1
ATOM 3701 C C . GLY A 1 477 ? -28.983 9.984 29.283 1.00 82.00 477 GLY A C 1
ATOM 3702 O O . GLY A 1 477 ? -29.638 10.428 30.224 1.00 82.00 477 GLY A O 1
ATOM 3703 N N . ALA A 1 478 ? -27.733 10.382 29.023 1.00 87.62 478 ALA A N 1
ATOM 3704 C CA . ALA A 1 478 ? -27.012 11.445 29.726 1.00 87.62 478 ALA A CA 1
ATOM 3705 C C . ALA A 1 478 ? -26.787 12.696 28.852 1.00 87.62 478 ALA A C 1
ATOM 3707 O O . ALA A 1 478 ? -26.684 13.793 29.400 1.00 87.62 478 ALA A O 1
ATOM 3708 N N . LEU A 1 479 ? -26.746 12.556 27.520 1.00 89.56 479 LEU A N 1
ATOM 3709 C CA . LEU A 1 479 ? -26.775 13.685 26.590 1.00 89.56 479 LEU A CA 1
ATOM 3710 C C . LEU A 1 479 ? -28.195 14.263 26.513 1.00 89.56 479 LEU A C 1
ATOM 3712 O O . LEU A 1 479 ? -29.074 13.665 25.892 1.00 89.56 479 LEU A O 1
ATOM 3716 N N . ASP A 1 480 ? -28.390 15.465 27.053 1.00 87.69 480 ASP A N 1
ATOM 3717 C CA . ASP A 1 480 ? -29.656 16.183 26.885 1.00 87.69 480 ASP A CA 1
ATOM 3718 C C . ASP A 1 480 ? -29.740 16.937 25.541 1.00 87.69 480 ASP A C 1
ATOM 3720 O O . ASP A 1 480 ? -30.837 17.090 25.011 1.00 87.69 480 ASP A O 1
ATOM 3724 N N . GLN A 1 481 ? -28.628 17.470 25.006 1.00 88.06 481 GLN A N 1
ATOM 3725 C CA . GLN A 1 481 ? -28.653 18.318 23.799 1.00 88.06 481 GLN A CA 1
ATOM 3726 C C . GLN A 1 481 ? -27.280 18.486 23.120 1.00 88.06 481 GLN A C 1
ATOM 3728 O O . GLN A 1 481 ? -26.247 18.496 23.795 1.00 88.06 481 GLN A O 1
ATOM 3733 N N . LEU A 1 482 ? -27.286 18.690 21.796 1.00 90.38 482 LEU A N 1
ATOM 3734 C CA . LEU A 1 482 ? -26.130 19.110 20.993 1.00 90.38 482 LEU A CA 1
ATOM 3735 C C . LEU A 1 482 ? -26.305 20.568 20.539 1.00 90.38 482 LEU A C 1
ATOM 3737 O O . LEU A 1 482 ? -27.337 20.921 19.974 1.00 90.38 482 LEU A O 1
ATOM 3741 N N . PHE A 1 483 ? -25.277 21.388 20.732 1.00 91.06 483 PHE A N 1
ATOM 3742 C CA . PHE A 1 483 ? -25.169 22.746 20.203 1.00 91.06 483 PHE A CA 1
ATOM 3743 C C . PHE A 1 483 ? -24.039 22.811 19.176 1.00 91.06 483 PHE A C 1
ATOM 3745 O O . PHE A 1 483 ? -22.955 22.281 19.420 1.00 91.06 483 PHE A O 1
ATOM 3752 N N . VAL A 1 484 ? -24.277 23.482 18.051 1.00 91.81 484 VAL A N 1
ATOM 3753 C CA . VAL A 1 484 ? -23.273 23.733 17.009 1.00 91.81 484 VAL A CA 1
ATOM 3754 C C . VAL A 1 484 ? -23.156 25.234 16.773 1.00 91.81 484 VAL A C 1
ATOM 3756 O O . VAL A 1 484 ? -24.116 25.857 16.323 1.00 91.81 484 VAL A O 1
ATOM 3759 N N . LEU A 1 485 ? -21.975 25.792 17.037 1.00 91.50 485 LEU A N 1
ATOM 3760 C CA . LEU A 1 485 ? -21.617 27.180 16.745 1.00 91.50 485 LEU A CA 1
ATOM 3761 C C . LEU A 1 485 ? -20.942 27.283 15.367 1.00 91.50 485 LEU A C 1
ATOM 3763 O O . LEU A 1 485 ? -20.079 26.466 15.041 1.00 91.50 485 LEU A O 1
ATOM 3767 N N . HIS A 1 486 ? -21.322 28.297 14.587 1.00 89.25 486 HIS A N 1
ATOM 3768 C CA . HIS A 1 486 ? -20.876 28.563 13.208 1.00 89.25 486 HIS A CA 1
ATOM 3769 C C . HIS A 1 486 ? -21.159 27.426 12.191 1.00 89.25 486 HIS A C 1
ATOM 3771 O O . HIS A 1 486 ? -20.260 26.993 11.456 1.00 89.25 486 HIS A O 1
ATOM 3777 N N . PRO A 1 487 ? -22.410 26.921 12.106 1.00 83.81 487 PRO A N 1
ATOM 3778 C CA . PRO A 1 487 ? -22.823 25.883 11.161 1.00 83.81 487 PRO A CA 1
ATOM 3779 C C . PRO A 1 487 ? -22.953 26.441 9.734 1.00 83.81 487 PRO A C 1
ATOM 3781 O O . PRO A 1 487 ? -24.055 26.676 9.230 1.00 83.81 487 PRO A O 1
ATOM 3784 N N . GLY A 1 488 ? -21.814 26.628 9.063 1.00 80.69 488 GLY A N 1
ATOM 3785 C CA . GLY A 1 488 ? -21.762 27.086 7.673 1.00 80.69 488 GLY A CA 1
ATOM 3786 C C . GLY A 1 488 ? -22.611 26.227 6.724 1.00 80.69 488 GLY A C 1
ATOM 3787 O O . GLY A 1 488 ? -22.909 25.066 7.006 1.00 80.69 488 GLY A O 1
ATOM 3788 N N . LEU A 1 489 ? -22.991 26.784 5.570 1.00 76.12 489 LEU A N 1
ATOM 3789 C CA . LEU A 1 489 ? -23.917 26.138 4.623 1.00 76.12 489 LEU A CA 1
ATOM 3790 C C . LEU A 1 489 ? -23.488 24.713 4.229 1.00 76.12 489 LEU A C 1
ATOM 3792 O O . LEU A 1 489 ? -24.318 23.806 4.224 1.00 76.12 489 LEU A O 1
ATOM 3796 N N . TRP A 1 490 ? -22.191 24.503 3.979 1.00 74.31 490 TRP A N 1
ATOM 3797 C CA . TRP A 1 490 ? -21.621 23.180 3.698 1.00 74.31 490 TRP A CA 1
ATOM 3798 C C . TRP A 1 490 ? -21.704 22.227 4.889 1.00 74.31 490 TRP A C 1
ATOM 3800 O O . TRP A 1 490 ? -22.126 21.087 4.712 1.00 74.31 490 TRP A O 1
ATOM 3810 N N . PHE A 1 491 ? -21.403 22.701 6.105 1.00 80.50 491 PHE A N 1
ATOM 3811 C CA . PHE A 1 491 ? -21.583 21.908 7.322 1.00 80.50 491 PHE A CA 1
ATOM 3812 C C . PHE A 1 491 ? -23.044 21.480 7.464 1.00 80.50 491 PHE A C 1
ATOM 3814 O O . PHE A 1 491 ? -23.312 20.301 7.641 1.00 80.50 491 PHE A O 1
ATOM 3821 N N . ARG A 1 492 ? -24.011 22.395 7.313 1.00 81.00 492 ARG A N 1
ATOM 3822 C CA . ARG A 1 492 ? -25.443 22.055 7.372 1.00 81.00 492 ARG A CA 1
ATOM 3823 C C . ARG A 1 492 ? -25.851 21.034 6.317 1.00 81.00 492 ARG A C 1
ATOM 3825 O O . ARG A 1 492 ? -26.537 20.077 6.659 1.00 81.00 492 ARG A O 1
ATOM 3832 N N . ALA A 1 493 ? -25.433 21.216 5.066 1.00 72.12 493 ALA A N 1
ATOM 3833 C CA . ALA A 1 493 ? -25.750 20.284 3.989 1.00 72.12 493 ALA A CA 1
ATOM 3834 C C . ALA A 1 493 ? -25.184 18.884 4.274 1.00 72.12 493 ALA A C 1
ATOM 3836 O O . ALA A 1 493 ? -25.924 17.904 4.250 1.00 72.12 493 ALA A O 1
ATOM 3837 N N . ALA A 1 494 ? -23.902 18.786 4.628 1.00 66.81 494 ALA A N 1
ATOM 3838 C CA . ALA A 1 494 ? -23.235 17.513 4.873 1.00 66.81 494 ALA A CA 1
ATOM 3839 C C . ALA A 1 494 ? -23.674 16.845 6.198 1.00 66.81 494 ALA A C 1
ATOM 3841 O O . ALA A 1 494 ? -23.846 15.630 6.252 1.00 66.81 494 ALA A O 1
ATOM 3842 N N . PHE A 1 495 ? -23.966 17.621 7.247 1.00 71.00 495 PHE A N 1
ATOM 3843 C CA . PHE A 1 495 ? -24.535 17.146 8.520 1.00 71.00 495 PHE A CA 1
ATOM 3844 C C . PHE A 1 495 ? -26.013 16.719 8.387 1.00 71.00 495 PHE A C 1
ATOM 3846 O O . PHE A 1 495 ? -26.521 15.955 9.207 1.00 71.00 495 PHE A O 1
ATOM 3853 N N . VAL A 1 496 ? -26.718 17.181 7.347 1.00 68.31 496 VAL A N 1
ATOM 3854 C CA . VAL A 1 496 ? -28.033 16.651 6.950 1.00 68.31 496 VAL A CA 1
ATOM 3855 C C . VAL A 1 496 ? -27.896 15.422 6.047 1.00 68.31 496 VAL A C 1
ATOM 3857 O O . VAL A 1 496 ? -28.658 14.481 6.228 1.00 68.31 496 VAL A O 1
ATOM 3860 N N . LEU A 1 497 ? -26.921 15.367 5.135 1.00 61.19 497 LEU A N 1
ATOM 3861 C CA . LEU A 1 497 ? -26.685 14.191 4.282 1.00 61.19 497 LEU A CA 1
ATOM 3862 C C . LEU A 1 497 ? -26.172 12.977 5.072 1.00 61.19 497 LEU A C 1
ATOM 3864 O O . LEU A 1 497 ? -26.616 11.860 4.816 1.00 61.19 497 LEU A O 1
ATOM 3868 N N . GLY A 1 498 ? -25.345 13.190 6.102 1.00 58.12 498 GLY A N 1
ATOM 3869 C CA . GLY A 1 498 ? -24.919 12.134 7.030 1.00 58.12 498 GLY A CA 1
ATOM 3870 C C . GLY A 1 498 ? -26.084 11.398 7.709 1.00 58.12 498 GLY A C 1
ATOM 3871 O O . GLY A 1 498 ? -25.933 10.238 8.084 1.00 58.12 498 GLY A O 1
ATOM 3872 N N . ARG A 1 499 ? -27.279 12.016 7.774 1.00 57.81 499 ARG A N 1
ATOM 3873 C CA . ARG A 1 499 ? -28.521 11.406 8.295 1.00 57.81 499 ARG A CA 1
ATOM 3874 C C . ARG A 1 499 ? -28.960 10.148 7.550 1.00 57.81 499 ARG A C 1
ATOM 3876 O O . ARG A 1 499 ? -29.726 9.385 8.119 1.00 57.81 499 ARG A O 1
ATOM 3883 N N . ALA A 1 500 ? -28.483 9.934 6.324 1.00 51.56 500 ALA A N 1
ATOM 3884 C CA . ALA A 1 500 ? -28.759 8.731 5.543 1.00 51.56 500 ALA A CA 1
ATOM 3885 C C . ALA A 1 500 ? -27.740 7.592 5.762 1.00 51.56 500 ALA A C 1
ATOM 3887 O O . ALA A 1 500 ? -27.928 6.517 5.204 1.00 51.56 500 ALA A O 1
ATOM 3888 N N . VAL A 1 501 ? -26.660 7.825 6.523 1.00 49.22 501 VAL A N 1
ATOM 3889 C CA . VAL A 1 501 ? -25.502 6.910 6.610 1.00 49.22 501 VAL A CA 1
ATOM 3890 C C . VAL A 1 501 ? -25.422 6.169 7.953 1.00 49.22 501 VAL A C 1
ATOM 3892 O O . VAL A 1 501 ? -24.866 5.080 8.007 1.00 49.22 501 VAL A O 1
ATOM 3895 N N . SER A 1 502 ? -25.986 6.708 9.043 1.00 60.53 502 SER A N 1
ATOM 3896 C CA . SER A 1 502 ? -25.973 6.036 10.355 1.00 60.53 502 SER A CA 1
ATOM 3897 C C . SER A 1 502 ? -27.237 6.300 11.179 1.00 60.53 502 SER A C 1
ATOM 3899 O O . SER A 1 502 ? -27.418 7.383 11.746 1.00 60.53 502 SER A O 1
ATOM 3901 N N . ASP A 1 503 ? -28.075 5.268 11.324 1.00 61.41 503 ASP A N 1
ATOM 3902 C CA . ASP A 1 503 ? -29.271 5.283 12.181 1.00 61.41 503 ASP A CA 1
ATOM 3903 C C . ASP A 1 503 ? -28.931 5.525 13.662 1.00 61.41 503 ASP A C 1
ATOM 3905 O O . ASP A 1 503 ? -29.689 6.183 14.383 1.00 61.41 503 ASP A O 1
ATOM 3909 N N . LEU A 1 504 ? -27.766 5.051 14.128 1.00 58.78 504 LEU A N 1
ATOM 3910 C CA . LEU A 1 504 ? -27.313 5.302 15.497 1.00 58.78 504 LEU A CA 1
ATOM 3911 C C . LEU A 1 504 ? -27.098 6.799 15.729 1.00 58.78 504 LEU A C 1
ATOM 3913 O O . LEU A 1 504 ? -27.642 7.353 16.686 1.00 58.78 504 LEU A O 1
ATOM 3917 N N . ALA A 1 505 ? -26.340 7.479 14.869 1.00 56.66 505 ALA A N 1
ATOM 3918 C CA . ALA A 1 505 ? -26.067 8.905 15.037 1.00 56.66 505 ALA A CA 1
ATOM 3919 C C . ALA A 1 505 ? -27.319 9.782 14.797 1.00 56.66 505 ALA A C 1
ATOM 3921 O O . ALA A 1 505 ? -27.489 10.816 15.455 1.00 56.66 505 ALA A O 1
ATOM 3922 N N . ALA A 1 506 ? -28.258 9.325 13.958 1.00 59.28 506 ALA A N 1
ATOM 3923 C CA . ALA A 1 506 ? -29.501 10.032 13.646 1.00 59.28 506 ALA A CA 1
ATOM 3924 C C . ALA A 1 506 ? -30.370 10.379 14.862 1.00 59.28 506 ALA A C 1
ATOM 3926 O O . ALA A 1 506 ? -31.023 11.428 14.860 1.00 59.28 506 ALA A O 1
ATOM 3927 N N . SER A 1 507 ? -30.341 9.579 15.936 1.00 60.50 507 SER A N 1
ATOM 3928 C CA . SER A 1 507 ? -31.119 9.884 17.146 1.00 60.50 507 SER A CA 1
ATOM 3929 C C . SER A 1 507 ? -30.678 11.189 17.826 1.00 60.50 507 SER A C 1
ATOM 3931 O O . SER A 1 507 ? -31.513 11.879 18.406 1.00 60.50 507 SER A O 1
ATOM 3933 N N . VAL A 1 508 ? -29.392 11.552 17.745 1.00 60.56 508 VAL A N 1
ATOM 3934 C CA . VAL A 1 508 ? -28.825 12.771 18.355 1.00 60.56 508 VAL A CA 1
ATOM 3935 C C . VAL A 1 508 ? -29.006 13.991 17.439 1.00 60.56 508 VAL A C 1
ATOM 3937 O O . VAL A 1 508 ? -29.145 15.121 17.909 1.00 60.56 508 VAL A O 1
ATOM 3940 N N . TRP A 1 509 ? -29.069 13.772 16.124 1.00 65.38 509 TRP A N 1
ATOM 3941 C CA . TRP A 1 509 ? -29.180 14.831 15.114 1.00 65.38 509 TRP A CA 1
ATOM 3942 C C . TRP A 1 509 ? -30.527 15.570 15.099 1.00 65.38 509 TRP A C 1
ATOM 3944 O O . TRP A 1 509 ? -30.611 16.674 14.557 1.00 65.38 509 TRP A O 1
ATOM 3954 N N . HIS A 1 510 ? -31.577 15.012 15.704 1.00 60.72 510 HIS A N 1
ATOM 3955 C CA . HIS A 1 510 ? -32.891 15.662 15.783 1.00 60.72 510 HIS A CA 1
ATOM 3956 C C . HIS A 1 510 ? -32.946 16.802 16.815 1.00 60.72 510 HIS A C 1
ATOM 3958 O O . HIS A 1 510 ? -33.626 17.795 16.572 1.00 60.72 510 HIS A O 1
ATOM 3964 N N . ASP A 1 511 ? -32.169 16.717 17.900 1.00 70.81 511 ASP A N 1
ATOM 3965 C CA . ASP A 1 511 ? -32.185 17.686 19.012 1.00 70.81 511 ASP A CA 1
ATOM 3966 C C . ASP A 1 511 ? -31.107 18.787 18.878 1.00 70.81 511 ASP A C 1
ATOM 3968 O O . ASP A 1 511 ? -30.781 19.484 19.842 1.00 70.81 511 ASP A O 1
ATOM 3972 N N . THR A 1 512 ? -30.500 18.923 17.692 1.00 85.06 512 THR A N 1
ATOM 3973 C CA . THR A 1 512 ? -29.356 19.822 17.457 1.00 85.06 512 THR A CA 1
ATOM 3974 C C . THR A 1 512 ? -29.787 21.286 17.356 1.00 85.06 512 THR A C 1
ATOM 3976 O O . THR A 1 512 ? -30.585 21.648 16.492 1.00 85.06 512 THR A O 1
ATOM 3979 N N . VAL A 1 513 ? -29.203 22.148 18.192 1.00 88.81 513 VAL A N 1
ATOM 3980 C CA . VAL A 1 513 ? -29.390 23.605 18.146 1.00 88.81 513 VAL A CA 1
ATOM 3981 C C . VAL A 1 513 ? -28.230 24.255 17.401 1.00 88.81 513 VAL A C 1
ATOM 3983 O O . VAL A 1 513 ? -27.068 24.114 17.778 1.00 88.81 513 VAL A O 1
ATOM 3986 N N . TYR A 1 514 ? -28.565 24.997 16.353 1.00 89.62 514 TYR A N 1
ATOM 3987 C CA . TYR A 1 514 ? -27.625 25.775 15.557 1.00 89.62 514 TYR A CA 1
ATOM 3988 C C . TYR A 1 514 ? -27.529 27.204 16.099 1.00 89.62 514 TYR A C 1
ATOM 3990 O O . TYR A 1 514 ? -28.550 27.870 16.253 1.00 89.62 514 TYR A O 1
ATOM 3998 N N . LEU A 1 515 ? -26.307 27.653 16.384 1.00 90.25 515 LEU A N 1
ATOM 3999 C CA . LEU A 1 515 ? -25.973 28.997 16.853 1.00 90.25 515 LEU A CA 1
ATOM 4000 C C . LEU A 1 515 ? -25.147 29.677 15.755 1.00 90.25 515 LEU A C 1
ATOM 4002 O O . LEU A 1 515 ? -24.075 29.184 15.396 1.00 90.25 515 LEU A O 1
ATOM 4006 N N . GLU A 1 516 ? -25.661 30.765 15.183 1.00 87.00 516 GLU A N 1
ATOM 4007 C CA . GLU A 1 516 ? -25.004 31.444 14.057 1.00 87.00 516 GLU A CA 1
ATOM 4008 C C . GLU A 1 516 ? -23.869 32.357 14.523 1.00 87.00 516 GLU A C 1
ATOM 4010 O O . GLU A 1 516 ? -22.963 32.608 13.739 1.00 87.00 516 GLU A O 1
ATOM 4015 N N . THR A 1 517 ? -23.914 32.826 15.776 1.00 86.50 517 THR A N 1
ATOM 4016 C CA . THR A 1 517 ? -22.935 33.751 16.371 1.00 86.50 517 THR A CA 1
ATOM 4017 C C . THR A 1 517 ? -22.660 33.445 17.848 1.00 86.50 517 THR A C 1
ATOM 4019 O O . THR A 1 517 ? -23.480 32.836 18.548 1.00 86.50 517 THR A O 1
ATOM 4022 N N . ILE A 1 518 ? -21.552 33.957 18.397 1.00 85.88 518 ILE A N 1
ATOM 4023 C CA . ILE A 1 518 ? -21.264 33.925 19.842 1.00 85.88 518 ILE A CA 1
ATOM 4024 C C . ILE A 1 518 ? -22.332 34.651 20.683 1.00 85.88 518 ILE A C 1
ATOM 4026 O O . ILE A 1 518 ? -22.523 34.334 21.859 1.00 85.88 518 ILE A O 1
ATOM 4030 N N . SER A 1 519 ? -23.076 35.597 20.102 1.00 84.50 519 SER A N 1
ATOM 4031 C CA . SER A 1 519 ? -24.170 36.279 20.808 1.00 84.50 519 SER A CA 1
ATOM 4032 C C . SER A 1 519 ? -25.306 35.308 21.151 1.00 84.50 519 SER A C 1
ATOM 4034 O O . SER A 1 519 ? -25.865 35.375 22.249 1.00 84.50 519 SER A O 1
ATOM 4036 N N . ASP A 1 520 ? -25.581 34.343 20.269 1.00 85.12 520 ASP A N 1
ATOM 4037 C CA . ASP A 1 520 ? -26.605 33.310 20.469 1.00 85.12 520 ASP A CA 1
ATOM 4038 C C . ASP A 1 520 ? -26.209 32.324 21.582 1.00 85.12 520 ASP A C 1
ATOM 4040 O O . ASP A 1 520 ? -27.055 31.859 22.351 1.00 85.12 520 ASP A O 1
ATOM 4044 N N . VAL A 1 521 ? -24.904 32.067 21.754 1.00 85.69 521 VAL A N 1
ATOM 4045 C CA . VAL A 1 521 ? -24.361 31.282 22.882 1.00 85.69 521 VAL A CA 1
ATOM 4046 C C . VAL A 1 521 ? -24.786 31.893 24.218 1.00 85.69 521 VAL A C 1
ATOM 4048 O O . VAL A 1 521 ? -25.133 31.161 25.148 1.00 85.69 521 VAL A O 1
ATOM 4051 N N . GLY A 1 522 ? -24.847 33.226 24.302 1.00 81.12 522 GLY A N 1
ATOM 4052 C CA . GLY A 1 522 ? -25.286 33.956 25.488 1.00 81.12 522 GLY A CA 1
ATOM 4053 C C . GLY A 1 522 ? -26.717 33.636 25.935 1.00 81.12 522 GLY A C 1
ATOM 4054 O O . GLY A 1 522 ? -27.012 33.766 27.124 1.00 81.12 522 GLY A O 1
ATOM 4055 N N . ALA A 1 523 ? -27.603 33.174 25.043 1.00 81.88 523 ALA A N 1
ATOM 4056 C CA . ALA A 1 523 ? -28.972 32.782 25.394 1.00 81.88 523 ALA A CA 1
ATOM 4057 C C . ALA A 1 523 ? -29.035 31.455 26.177 1.00 81.88 523 ALA A C 1
ATOM 4059 O O . ALA A 1 523 ? -29.912 31.284 27.028 1.00 81.88 523 ALA A O 1
ATOM 4060 N N . HIS A 1 524 ? -28.082 30.548 25.938 1.00 82.25 524 HIS A N 1
ATOM 4061 C CA . HIS A 1 524 ? -28.060 29.183 26.482 1.00 82.25 524 HIS A CA 1
ATOM 4062 C C . HIS A 1 524 ? -26.975 28.965 27.552 1.00 82.25 524 HIS A C 1
ATOM 4064 O O . HIS A 1 524 ? -27.156 28.169 28.478 1.00 82.25 524 HIS A O 1
ATOM 4070 N N . PHE A 1 525 ? -25.881 29.722 27.481 1.00 84.44 525 PHE A N 1
ATOM 4071 C CA . PHE A 1 525 ? -24.694 29.576 28.319 1.00 84.44 525 PHE A CA 1
ATOM 4072 C C . PHE A 1 525 ? -24.243 30.921 28.901 1.00 84.44 525 PHE A C 1
ATOM 4074 O O . PHE A 1 525 ? -24.649 31.993 28.455 1.00 84.44 525 PHE A O 1
ATOM 4081 N N . ALA A 1 526 ? -23.373 30.857 29.907 1.00 76.81 526 ALA A N 1
ATOM 4082 C CA . ALA A 1 526 ? -22.529 31.976 30.305 1.00 76.81 526 ALA A CA 1
ATOM 4083 C C . ALA A 1 526 ? -21.217 31.849 29.511 1.00 76.81 526 ALA A C 1
ATOM 4085 O O . ALA A 1 526 ? -20.400 30.978 29.817 1.00 76.81 526 ALA A O 1
ATOM 4086 N N . ALA A 1 527 ? -21.066 32.622 28.428 1.00 66.56 527 ALA A N 1
ATOM 4087 C CA . ALA A 1 527 ? -19.976 32.447 27.457 1.00 66.56 527 ALA A CA 1
ATOM 4088 C C . ALA A 1 527 ? -18.578 32.602 28.094 1.00 66.56 527 ALA A C 1
ATOM 4090 O O . ALA A 1 527 ? -17.666 31.834 27.786 1.00 66.56 527 ALA A O 1
ATOM 4091 N N . ASP A 1 528 ? -18.458 33.494 29.083 1.00 69.69 528 ASP A N 1
ATOM 4092 C CA . ASP A 1 528 ? -17.290 33.689 29.954 1.00 69.69 528 ASP A CA 1
ATOM 4093 C C . ASP A 1 528 ? -16.836 32.409 30.678 1.00 69.69 528 ASP A C 1
ATOM 4095 O O . ASP A 1 528 ? -15.675 32.289 31.066 1.00 69.69 528 ASP A O 1
ATOM 4099 N N . ARG A 1 529 ? -17.735 31.432 30.846 1.00 77.94 529 ARG A N 1
ATOM 4100 C CA . ARG A 1 529 ? -17.485 30.178 31.573 1.00 77.94 529 ARG A CA 1
ATOM 4101 C C . ARG A 1 529 ? -17.303 28.961 30.672 1.00 77.94 529 ARG A C 1
ATOM 4103 O O . ARG A 1 529 ? -17.021 27.879 31.186 1.00 77.94 529 ARG A O 1
ATOM 4110 N N . LEU A 1 530 ? -17.447 29.108 29.355 1.00 82.88 530 LEU A N 1
ATOM 4111 C CA . LEU A 1 530 ? -17.178 28.019 28.413 1.00 82.88 530 LEU A CA 1
ATOM 4112 C C . LEU A 1 530 ? -15.681 27.816 28.158 1.00 82.88 530 LEU A C 1
ATOM 4114 O O . LEU A 1 530 ? -15.293 26.723 27.769 1.00 82.88 530 LEU A O 1
ATOM 4118 N N . GLY A 1 531 ? -14.837 28.826 28.408 1.00 84.50 531 GLY A N 1
ATOM 4119 C CA . GLY A 1 531 ? -13.386 28.719 28.202 1.00 84.50 531 GLY A CA 1
ATOM 4120 C C . GLY A 1 531 ? -12.965 28.637 26.729 1.00 84.50 531 GLY A C 1
ATOM 4121 O O . GLY A 1 531 ? -11.896 28.110 26.431 1.00 84.50 531 GLY A O 1
ATOM 4122 N N . LEU A 1 532 ? -13.804 29.139 25.814 1.00 87.62 532 LEU A N 1
ATOM 4123 C CA . LEU A 1 532 ? -13.550 29.101 24.372 1.00 87.62 532 LEU A CA 1
ATOM 4124 C C . LEU A 1 532 ? -12.259 29.869 24.005 1.00 87.62 532 LEU A C 1
ATOM 4126 O O . LEU A 1 532 ? -11.991 30.921 24.591 1.00 87.62 532 LEU A O 1
ATOM 4130 N N . PRO A 1 533 ? -11.458 29.378 23.041 1.00 87.25 533 PRO A N 1
ATOM 4131 C CA . PRO A 1 533 ? -10.237 30.049 22.590 1.00 87.25 533 PRO A CA 1
ATOM 4132 C C . PRO A 1 533 ? -10.528 31.298 21.738 1.00 87.25 533 PRO A C 1
ATOM 4134 O O . PRO A 1 533 ? -11.573 31.391 21.098 1.00 87.25 533 PRO A O 1
ATOM 4137 N N . GLY A 1 534 ? -9.576 32.240 21.687 1.00 83.69 534 GLY A N 1
ATOM 4138 C CA . GLY A 1 534 ? -9.741 33.568 21.062 1.00 83.69 534 GLY A CA 1
ATOM 4139 C C . GLY A 1 534 ? -10.294 33.556 19.631 1.00 83.69 534 GLY A C 1
ATOM 4140 O O . GLY A 1 534 ? -11.264 34.256 19.355 1.00 83.69 534 GLY A O 1
ATOM 4141 N N . TYR A 1 535 ? -9.779 32.669 18.771 1.00 86.31 535 TYR A N 1
ATOM 4142 C CA . TYR A 1 535 ? -10.210 32.538 17.370 1.00 86.31 535 TYR A CA 1
ATOM 4143 C C . TYR A 1 535 ? -11.709 32.225 17.192 1.00 86.31 535 TYR A C 1
ATOM 4145 O O . TYR A 1 535 ? -12.263 32.436 16.116 1.00 86.31 535 TYR A O 1
ATOM 4153 N N . VAL A 1 536 ? -12.386 31.707 18.227 1.00 85.56 536 VAL A N 1
ATOM 4154 C CA . VAL A 1 536 ? -13.836 31.463 18.185 1.00 85.56 536 VAL A CA 1
ATOM 4155 C C . VAL A 1 536 ? -14.617 32.777 18.219 1.00 85.56 536 VAL A C 1
ATOM 4157 O O . VAL A 1 536 ? -15.649 32.853 17.567 1.00 85.56 536 VAL A O 1
ATOM 4160 N N . TYR A 1 537 ? -14.116 33.794 18.925 1.00 84.81 537 TYR A N 1
ATOM 4161 C CA . TYR A 1 537 ? -14.724 35.127 19.018 1.00 84.81 537 TYR A CA 1
ATOM 4162 C C . TYR A 1 537 ? -14.342 36.037 17.844 1.00 84.81 537 TYR A C 1
ATOM 4164 O O . TYR A 1 537 ? -15.088 36.947 17.502 1.00 84.81 537 TYR A O 1
ATOM 4172 N N . GLU A 1 538 ? -13.175 35.808 17.235 1.00 80.06 538 GLU A N 1
ATOM 4173 C CA . GLU A 1 538 ? -12.676 36.607 16.107 1.00 80.06 538 GLU A CA 1
ATOM 4174 C C . GLU A 1 538 ? -13.539 36.446 14.844 1.00 80.06 538 GLU A C 1
ATOM 4176 O O . GLU A 1 538 ? -13.665 37.399 14.082 1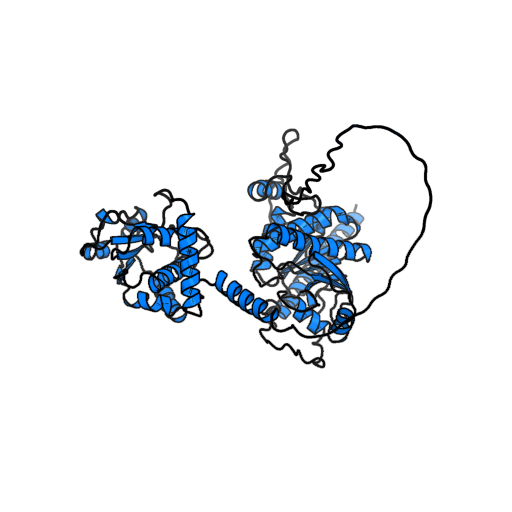.00 80.06 538 GLU A O 1
ATOM 4181 N N . LEU A 1 539 ? -14.182 35.285 14.657 1.00 72.00 539 LEU A N 1
ATOM 4182 C CA . LEU A 1 539 ? -15.030 35.000 13.490 1.00 72.00 539 LEU A CA 1
ATOM 4183 C C . LEU A 1 539 ? -16.321 35.842 13.440 1.00 72.00 539 LEU A C 1
ATOM 4185 O O . LEU A 1 539 ? -16.835 36.091 12.358 1.00 72.00 539 LEU A O 1
ATOM 4189 N N . ASP A 1 540 ? -16.833 36.287 14.592 1.00 64.75 540 ASP A N 1
ATOM 4190 C CA . ASP A 1 540 ? -18.005 37.177 14.688 1.00 64.75 540 ASP A CA 1
ATOM 4191 C C . ASP A 1 540 ? -17.636 38.669 14.588 1.00 64.75 540 ASP A C 1
ATOM 4193 O O . ASP A 1 540 ? -18.511 39.535 14.544 1.00 64.75 540 ASP A O 1
ATOM 4197 N N . ALA A 1 541 ? -16.338 38.990 14.607 1.00 57.00 541 ALA A N 1
ATOM 4198 C CA . ALA A 1 541 ? -15.829 40.355 14.478 1.00 57.00 541 ALA A CA 1
ATOM 4199 C C . ALA A 1 541 ? -15.518 40.746 13.017 1.00 57.00 541 ALA A C 1
ATOM 4201 O O . ALA A 1 541 ? -15.159 41.900 12.766 1.00 57.00 541 ALA A O 1
ATOM 4202 N N . THR A 1 542 ? -15.644 39.794 12.084 1.00 47.66 542 THR A N 1
ATOM 4203 C CA . THR A 1 542 ? -15.412 39.923 10.634 1.00 47.66 542 THR A CA 1
ATOM 4204 C C . THR A 1 542 ? -16.702 39.798 9.837 1.00 47.66 542 THR A C 1
ATOM 4206 O O . THR A 1 542 ? -16.934 40.683 8.985 1.00 47.66 542 THR A O 1
#

InterPro domains:
  IPR001251 CRAL-TRIO lipid binding domain [PF13716] (407-540)
  IPR002589 Macro domain [PF01661] (125-221)
  IPR002589 Macro domain [PS51154] (93-274)
  IPR036865 CRAL-TRIO lipid binding domain superfamily [G3DSA:3.40.525.10] (392-542)
  IPR043472 Macro domain-like [G3DSA:3.40.220.10] (64-276)
  IPR043472 Macro domain-like [SSF52949] (94-274)

Radius of gyration: 30.65 Å; chains: 1; bounding box: 70×94×77 Å

Sequence (542 aa):
REACGVVRQSRDVLEVAAGELAKGATSVAQLAAAKDPIAWLAGDDEEDDDEDVDAPRPPAPLAVPLAALQPWGWTVAGDICDGAEPSAPSRPSLPFPVDASVNGKIVVWRGDCCSLDVDALVVPAASGYVAGASTVFPRVARHGGRDLRQDLHHLDALRSGEARLTKAYGLPCRWLLMTIGPKYKEKYEAAAQNTLNGCYRESFQQAVEAELRTLAIPCLWYHRGYPREQQAHVTMRTVRRCLERMRQSLDLVVMVAATAEEAELYEDLLQLYFPRTWAEAQAGLDVLPAEGRWSEWGDVAVEERRIRLASHFVGRGDDGSGGDDDPREDAEPLFDAREDADRSFLDARSDADLAAVRRLDVTMCEAESQDDAAQACLRYLRRAKEVRNEPDATRFVYRAPGRDRYGRCVVVLLGARLPSLGVRDRRTLPLFVKELELLGGERFVLFYANSAVSPMDTSNLEVLQEMLAVVSARYRGALDQLFVLHPGLWFRAAFVLGRAVSDLAASVWHDTVYLETISDVGAHFAADRLGLPGYVYELDAT

pLDDT: mean 73.23, std 20.64, range [27.14, 97.25]

Organism: NCBI:txid1333877

Secondary structure (DSSP, 8-state):
-HHHHHHHHHHHHHHHHHHHHHHHHHHHHHHHHTTS--TTTS------S---TTPPPPPPP--B-GGGSPPGGG---S-----PPP-STT----SS---HHHHTTEEEEES-GGGB--SEEEEEEBTTTB-TTBSHHHHHHHHHHHHHHHHHHTS--PPTT-EEEEE-TTSSSSEEEEEE-----GGGHHHHHHHHHHHHHHHHHHHHHTT--EEEEES--B-SSS-HHHHHHHHHHHHHHHHHHHTTT-SEEEEEESSHHHHHHHHHHHHHHS-SSHHHHHHHHHHSPPTTSB-TTSPBP-GGGS-------------------------------------HHHHHHHHHHHHHHHHHH--SSS--SHHHHHHHHHHHHHHHHHSPPPPTTT--EEEEEEE-TTS-EEEEEEGGGS-TTGGG-TTHHHHHHHHHHTTTT--EEEEEE-TT--TT--HHHHHHHHHHHHHHHHHTTTEEEEEEES--HHHHHHHHHGGGT-HHHHHHHTTEEEESSHHHHHHHS-GGGT---HHHHHTT--

Foldseek 3Di:
DVVVVVVVVVVVVVVVVLQVVLVVLLVVQVVVCVVPQLCLVPPPPPPCPCPPQPPDQPAEAAAREPSSFDFQLRPPPDDDDAPDDPDDDDDDDFPADADSLLSRAETEDEGHLLRYQFQEEEFEDAWLQHNVQFSRSVVQCSQQGPVVVVVSNVDDTDDQLAWDWDASHRGNHGIYTYHYADPDDPVCLLVNLQSLLSSVLNSLVNCLVVLTAEYEYEQDTGPPDDDSLSSNLSVLLQSLLSCVVCSVSYRHYYHYYHDPVSSVSNSLVCLLSNNSGPVSSVVNVVVPDDPPQADSNGRGDDVVPPPPPVPPPPPDDDDDDDDDDDDDDDDDDDDDDDDDDDPPPPVVVVVVVVVVVVLQPQFLLSDPDLVSNVVNLVVLQVVLVVDDDDDPVLDQWAWFQDDKPVRAIEIEGELVSDDLCAPVPSRLSSVLVNRVVVCVLTAYEYEYECFPPDLPRCSSVNNVLRSLLSCLSPPVVRHPAYEYEQCDPSNVVVLVVCCVRHPSSVVRSVRYHYHDAVVSVVVIGPSVRRPDDPSSNVVRVD